Protein AF-0000000076207805 (afdb_homodimer)

pLDDT: mean 71.77, std 32.99, range [14.95, 98.88]

Organism: Mytilus galloprovincialis (NCBI:txid29158)

Structure (mmCIF, N/CA/C/O backbone):
data_AF-0000000076207805-model_v1
#
loop_
_entity.id
_entity.type
_entity.pdbx_description
1 polymer 'Peptidase S1 domain-containing protein'
#
loop_
_atom_site.group_PDB
_atom_site.id
_atom_site.type_symbol
_atom_site.label_atom_id
_atom_site.label_alt_id
_atom_site.label_comp_id
_atom_site.label_asym_id
_atom_site.label_entity_id
_atom_site.label_seq_id
_atom_site.pdbx_PDB_ins_code
_atom_site.Cartn_x
_atom_site.Cartn_y
_atom_site.Cartn_z
_atom_site.occupancy
_atom_site.B_iso_or_equiv
_atom_site.auth_seq_id
_atom_site.auth_comp_id
_atom_site.auth_asym_id
_atom_site.auth_atom_id
_atom_site.pdbx_PDB_model_num
ATOM 1 N N . MET A 1 1 ? -1.921 -0.059 -7.227 1 83.88 1 MET A N 1
ATOM 2 C CA . MET A 1 1 ? -0.637 -0.752 -7.195 1 83.88 1 MET A CA 1
ATOM 3 C C . MET A 1 1 ? 0.474 0.18 -6.727 1 83.88 1 MET A C 1
ATOM 5 O O . MET A 1 1 ? 0.409 1.391 -6.941 1 83.88 1 MET A O 1
ATOM 9 N N . ILE A 1 2 ? 1.522 -0.469 -5.984 1 87.75 2 ILE A N 1
ATOM 10 C CA . ILE A 1 2 ? 2.688 0.279 -5.523 1 87.75 2 ILE A CA 1
ATOM 11 C C . ILE A 1 2 ? 3.932 -0.604 -5.598 1 87.75 2 ILE A C 1
ATOM 13 O O . ILE A 1 2 ? 3.865 -1.806 -5.332 1 87.75 2 ILE A O 1
ATOM 17 N N . SER A 1 3 ? 5.043 -0.018 -6.012 1 90.94 3 SER A N 1
ATOM 18 C CA . SER A 1 3 ? 6.285 -0.781 -6.086 1 90.94 3 SER A CA 1
ATOM 19 C C . SER A 1 3 ? 6.848 -1.057 -4.691 1 90.94 3 SER A C 1
ATOM 21 O O . SER A 1 3 ? 6.559 -0.322 -3.746 1 90.94 3 SER A O 1
ATOM 23 N N . ALA A 1 4 ? 7.605 -2.09 -4.582 1 90.94 4 ALA A N 1
ATOM 24 C CA . ALA A 1 4 ? 8.258 -2.414 -3.318 1 90.94 4 ALA A CA 1
ATOM 25 C C . ALA A 1 4 ? 9.172 -1.279 -2.869 1 90.94 4 ALA A C 1
ATOM 27 O O . ALA A 1 4 ? 9.25 -0.972 -1.677 1 90.94 4 ALA A O 1
ATOM 28 N N . LYS A 1 5 ? 9.828 -0.703 -3.785 1 90.81 5 LYS A N 1
ATOM 29 C CA . LYS A 1 5 ? 10.734 0.399 -3.471 1 90.81 5 LYS A CA 1
ATOM 30 C C . LYS A 1 5 ? 9.977 1.574 -2.857 1 90.81 5 LYS A C 1
ATOM 32 O O . LYS A 1 5 ? 10.414 2.143 -1.854 1 90.81 5 LYS A O 1
ATOM 37 N N . LYS A 1 6 ? 8.906 1.912 -3.477 1 93.19 6 LYS A N 1
ATOM 38 C CA . LYS A 1 6 ? 8.094 3.002 -2.943 1 93.19 6 LYS A CA 1
ATOM 39 C C . LYS A 1 6 ? 7.555 2.658 -1.559 1 93.19 6 LYS A C 1
ATOM 41 O O . LYS A 1 6 ? 7.48 3.521 -0.682 1 93.19 6 LYS A O 1
ATOM 46 N N . MET A 1 7 ? 7.211 1.463 -1.371 1 93.12 7 MET A N 1
ATOM 47 C CA . MET A 1 7 ? 6.73 1.03 -0.061 1 93.12 7 MET A CA 1
ATOM 48 C C . MET A 1 7 ? 7.816 1.191 0.996 1 93.12 7 MET A C 1
ATOM 50 O O . MET A 1 7 ? 7.535 1.586 2.129 1 93.12 7 MET A O 1
ATOM 54 N N . GLU A 1 8 ? 8.992 0.84 0.604 1 93.69 8 GLU A N 1
ATOM 55 C CA . GLU A 1 8 ? 10.117 0.991 1.521 1 93.69 8 GLU A CA 1
ATOM 56 C C . GLU A 1 8 ? 10.32 2.453 1.906 1 93.69 8 GLU A C 1
ATOM 58 O O . GLU A 1 8 ? 10.57 2.764 3.074 1 93.69 8 GLU A O 1
ATOM 63 N N . ILE A 1 9 ? 10.219 3.264 0.979 1 95.94 9 ILE A N 1
ATOM 64 C CA . ILE A 1 9 ? 10.375 4.695 1.209 1 95.94 9 ILE A CA 1
ATOM 65 C C . ILE A 1 9 ? 9.281 5.188 2.154 1 95.94 9 ILE A C 1
ATOM 67 O O . ILE A 1 9 ? 9.562 5.922 3.107 1 95.94 9 ILE A O 1
ATOM 71 N N . LEU A 1 10 ? 8.078 4.746 1.906 1 96.56 10 LEU A N 1
ATOM 72 C CA . LEU A 1 10 ? 6.949 5.184 2.719 1 96.56 10 LEU A CA 1
ATOM 73 C C . LEU A 1 10 ? 7.078 4.668 4.148 1 96.56 10 LEU A C 1
ATOM 75 O O . LEU A 1 10 ? 6.746 5.379 5.102 1 96.56 10 LEU A O 1
ATOM 79 N N . LEU A 1 11 ? 7.547 3.521 4.277 1 95.69 11 LEU A N 1
ATOM 80 C CA . LEU A 1 11 ? 7.754 2.98 5.617 1 95.69 11 LEU A CA 1
ATOM 81 C C . LEU A 1 11 ? 8.828 3.766 6.359 1 95.69 11 LEU A C 1
ATOM 83 O O . LEU A 1 11 ? 8.727 3.969 7.57 1 95.69 11 LEU A O 1
ATOM 87 N N . ALA A 1 12 ? 9.812 4.125 5.656 1 96.12 12 ALA A N 1
ATOM 88 C CA . ALA A 1 12 ? 10.836 4.965 6.273 1 96.12 12 ALA A CA 1
ATOM 89 C C . ALA A 1 12 ? 10.25 6.293 6.742 1 96.12 12 ALA A C 1
ATOM 91 O O . ALA A 1 12 ? 10.562 6.762 7.84 1 96.12 12 ALA A O 1
ATOM 92 N N . VAL A 1 13 ? 9.414 6.883 5.93 1 97.62 13 VAL A N 1
ATOM 93 C CA . VAL A 1 13 ? 8.75 8.133 6.293 1 97.62 13 VAL A CA 1
ATOM 94 C C . VAL A 1 13 ? 7.879 7.91 7.527 1 97.62 13 VAL A C 1
ATOM 96 O O . VAL A 1 13 ? 7.809 8.773 8.406 1 97.62 13 VAL A O 1
ATOM 99 N N . SER A 1 14 ? 7.277 6.805 7.594 1 96.81 14 SER A N 1
ATOM 100 C CA . SER A 1 14 ? 6.32 6.516 8.656 1 96.81 14 SER A CA 1
ATOM 101 C C . SER A 1 14 ? 6.992 6.551 10.023 1 96.81 14 SER A C 1
ATOM 103 O O . SER A 1 14 ? 6.336 6.801 11.039 1 96.81 14 SER A O 1
ATOM 105 N N . LYS A 1 15 ? 8.273 6.363 10.102 1 96.12 15 LYS A N 1
ATOM 106 C CA . LYS A 1 15 ? 9.008 6.41 11.367 1 96.12 15 LYS A CA 1
ATOM 107 C C . LYS A 1 15 ? 8.992 7.816 11.961 1 96.12 15 LYS A C 1
ATOM 109 O O . LYS A 1 15 ? 9.148 7.988 13.164 1 96.12 15 LYS A O 1
ATOM 114 N N . SER A 1 16 ? 8.805 8.773 11.086 1 98.19 16 SER A N 1
ATOM 115 C CA . SER A 1 16 ? 8.805 10.172 11.5 1 98.19 16 SER A CA 1
ATOM 116 C C . SER A 1 16 ? 7.406 10.625 11.922 1 98.19 16 SER A C 1
ATOM 118 O O . SER A 1 16 ? 7.23 11.742 12.398 1 98.19 16 SER A O 1
ATOM 120 N N . VAL A 1 17 ? 6.418 9.75 11.719 1 98.38 17 VAL A N 1
ATOM 121 C CA . VAL A 1 17 ? 5.023 10.125 11.922 1 98.38 17 VAL A CA 1
ATOM 122 C C . VAL A 1 17 ? 4.496 9.477 13.203 1 98.38 17 VAL A C 1
ATOM 124 O O . VAL A 1 17 ? 4.727 8.289 13.438 1 98.38 17 VAL A O 1
ATOM 127 N N . GLY A 1 18 ? 3.848 10.281 14.023 1 97.38 18 GLY A N 1
ATOM 128 C CA . GLY A 1 18 ? 3.293 9.781 15.273 1 97.38 18 GLY A CA 1
ATOM 129 C C . GLY A 1 18 ? 1.903 10.312 15.562 1 97.38 18 GLY A C 1
ATOM 130 O O . GLY A 1 18 ? 1.435 11.234 14.898 1 97.38 18 GLY A O 1
ATOM 131 N N . ILE A 1 19 ? 1.276 9.688 16.547 1 96.62 19 ILE A N 1
ATOM 132 C CA . ILE A 1 19 ? -0.023 10.156 17.016 1 96.62 19 ILE A CA 1
ATOM 133 C C . ILE A 1 19 ? 0.169 11.18 18.141 1 96.62 19 ILE A C 1
ATOM 135 O O . ILE A 1 19 ? 0.987 10.977 19.031 1 96.62 19 ILE A O 1
ATOM 139 N N . PHE A 1 20 ? -0.461 12.305 17.969 1 95.31 20 PHE A N 1
ATOM 140 C CA . PHE A 1 20 ? -0.585 13.305 19.016 1 95.31 20 PHE A CA 1
ATOM 141 C C . PHE A 1 20 ? -1.742 12.969 19.953 1 95.31 20 PHE A C 1
ATOM 143 O O . PHE A 1 20 ? -2.908 13.07 19.562 1 95.31 20 PHE A O 1
ATOM 150 N N . HIS A 1 21 ? -1.402 12.648 21.125 1 92.31 21 HIS A N 1
ATOM 151 C CA . HIS A 1 21 ? -2.426 12.352 22.109 1 92.31 21 HIS A CA 1
ATOM 152 C C . HIS A 1 21 ? -2.764 13.586 22.938 1 92.31 21 HIS A C 1
ATOM 154 O O . HIS A 1 21 ? -1.942 14.047 23.734 1 92.31 21 HIS A O 1
ATOM 160 N N . GLY A 1 22 ? -3.9 14.047 22.703 1 88.69 22 GLY A N 1
ATOM 161 C CA . GLY A 1 22 ? -4.414 15.133 23.516 1 88.69 22 GLY A CA 1
ATOM 162 C C . GLY A 1 22 ? -5.438 14.68 24.531 1 88.69 22 GLY A C 1
ATOM 163 O O . GLY A 1 22 ? -5.789 13.5 24.594 1 88.69 22 GLY A O 1
ATOM 164 N N . HIS A 1 23 ? -5.852 15.602 25.453 1 83.06 23 HIS A N 1
ATOM 165 C CA . HIS A 1 23 ? -6.836 15.297 26.484 1 83.06 23 HIS A CA 1
ATOM 166 C C . HIS A 1 23 ? -8.234 15.164 25.875 1 83.06 23 HIS A C 1
ATOM 168 O O . HIS A 1 23 ? -9.055 14.391 26.375 1 83.06 23 HIS A O 1
ATOM 174 N N . LYS A 1 24 ? -8.414 15.859 24.797 1 82.94 24 LYS A N 1
ATOM 175 C CA . LYS A 1 24 ? -9.75 15.875 24.203 1 82.94 24 LYS A CA 1
ATOM 176 C C . LYS A 1 24 ? -9.75 15.188 22.844 1 82.94 24 LYS A C 1
ATOM 178 O O . LYS A 1 24 ? -10.625 14.375 22.547 1 82.94 24 LYS A O 1
ATOM 183 N N . VAL A 1 25 ? -8.805 15.555 22.047 1 88.31 25 VAL A N 1
ATOM 184 C CA . VAL A 1 25 ? -8.773 15.039 20.688 1 88.31 25 VAL A CA 1
ATOM 185 C C . VAL A 1 25 ? -7.363 14.547 20.344 1 88.31 25 VAL A C 1
ATOM 187 O O . VAL A 1 25 ? -6.379 15.086 20.859 1 88.31 25 VAL A O 1
ATOM 190 N N . ASN A 1 26 ? -7.324 13.547 19.547 1 93.31 26 ASN A N 1
ATOM 191 C CA . ASN A 1 26 ? -6.066 13.078 18.984 1 93.31 26 ASN A CA 1
ATOM 192 C C . ASN A 1 26 ? -5.824 13.664 17.594 1 93.31 26 ASN A C 1
ATOM 194 O O . ASN A 1 26 ? -6.746 14.188 16.969 1 93.31 26 ASN A O 1
ATOM 198 N N . GLY A 1 27 ? -4.613 13.648 17.219 1 96.38 27 GLY A N 1
ATOM 199 C CA . GLY A 1 27 ? -4.199 14 15.867 1 96.38 27 GLY A CA 1
ATOM 200 C C . GLY A 1 27 ? -2.941 13.289 15.422 1 96.38 27 GLY A C 1
ATOM 201 O O . GLY A 1 27 ? -2.5 12.336 16.062 1 96.38 27 GLY A O 1
ATOM 202 N N . THR A 1 28 ? -2.52 13.648 14.273 1 98.19 28 THR A N 1
ATOM 203 C CA . THR A 1 28 ? -1.26 13.133 13.742 1 98.19 28 THR A CA 1
ATOM 204 C C . THR A 1 28 ? -0.218 14.25 13.664 1 98.19 28 THR A C 1
ATOM 206 O O . THR A 1 28 ? -0.562 15.414 13.453 1 98.19 28 THR A O 1
ATOM 209 N N . CYS A 1 29 ? 1.011 13.914 13.938 1 98.62 29 CYS A N 1
ATOM 210 C CA . CYS A 1 29 ? 2.131 14.836 13.805 1 98.62 29 CYS A CA 1
ATOM 211 C C . CYS A 1 29 ? 3.34 14.148 13.188 1 98.62 29 CYS A C 1
ATOM 213 O O . CYS A 1 29 ? 3.314 12.938 12.953 1 98.62 29 CYS A O 1
ATOM 215 N N . TRP A 1 30 ? 4.32 14.914 12.836 1 98.88 30 TRP A N 1
ATOM 216 C CA . TRP A 1 30 ? 5.516 14.336 12.227 1 98.88 30 TRP A CA 1
ATOM 217 C C . TRP A 1 30 ? 6.746 15.172 12.547 1 98.88 30 TRP A C 1
ATOM 219 O O . TRP A 1 30 ? 6.645 16.375 12.766 1 98.88 30 TRP A O 1
ATOM 229 N N . ARG A 1 31 ? 7.871 14.523 12.531 1 98.69 31 ARG A N 1
ATOM 230 C CA . ARG A 1 31 ? 9.148 15.062 12.992 1 98.69 31 ARG A CA 1
ATOM 231 C C . ARG A 1 31 ? 9.734 16.031 11.961 1 98.69 31 ARG A C 1
ATOM 233 O O . ARG A 1 31 ? 9.758 15.734 10.766 1 98.69 31 ARG A O 1
ATOM 240 N N . VAL A 1 32 ? 10.211 17.141 12.453 1 98.62 32 VAL A N 1
ATOM 241 C CA . VAL A 1 32 ? 10.977 18.109 11.672 1 98.62 32 VAL A CA 1
ATOM 242 C C . VAL A 1 32 ? 12.078 18.703 12.539 1 98.62 32 VAL A C 1
ATOM 244 O O . VAL A 1 32 ? 12.016 18.656 13.766 1 98.62 32 VAL A O 1
ATOM 247 N N . GLY A 1 33 ? 13.102 19.188 11.922 1 97.75 33 GLY A N 1
ATOM 248 C CA . GLY A 1 33 ? 14.156 19.844 12.672 1 97.75 33 GLY A CA 1
ATOM 249 C C . GLY A 1 33 ? 14.82 18.953 13.695 1 97.75 33 GLY A C 1
ATOM 250 O O . GLY A 1 33 ? 14.852 17.719 13.531 1 97.75 33 GLY A O 1
ATOM 251 N N . GLU A 1 34 ? 15.375 19.578 14.688 1 96.44 34 GLU A N 1
ATOM 252 C CA . GLU A 1 34 ? 16.141 18.859 15.695 1 96.44 34 GLU A CA 1
ATOM 253 C C . GLU A 1 34 ? 15.227 18.141 16.688 1 96.44 34 GLU A C 1
ATOM 255 O O . GLU A 1 34 ? 15.477 16.984 17.047 1 96.44 34 GLU A O 1
ATOM 260 N N . ASP A 1 35 ? 14.203 18.812 17.078 1 97.56 35 ASP A N 1
ATOM 261 C CA . ASP A 1 35 ? 13.352 18.266 18.141 1 97.56 35 ASP A CA 1
ATOM 262 C C . ASP A 1 35 ? 11.922 18.781 18.016 1 97.56 35 ASP A C 1
ATOM 264 O O . ASP A 1 35 ? 11.227 18.969 19.016 1 97.56 35 ASP A O 1
ATOM 268 N N . LYS A 1 36 ? 11.539 19.062 16.797 1 98.31 36 LYS A N 1
ATOM 269 C CA . LYS A 1 36 ? 10.227 19.672 16.578 1 98.31 36 LYS A CA 1
ATOM 270 C C . LYS A 1 36 ? 9.297 18.688 15.867 1 98.31 36 LYS A C 1
ATOM 272 O O . LYS A 1 36 ? 9.742 17.703 15.281 1 98.31 36 LYS A O 1
ATOM 277 N N . ILE A 1 37 ? 8.008 19.031 15.984 1 98.5 37 ILE A N 1
ATOM 278 C CA . ILE A 1 37 ? 6.969 18.312 15.242 1 98.5 37 ILE A CA 1
ATOM 279 C C . ILE A 1 37 ? 6.004 19.328 14.625 1 98.5 37 ILE A C 1
ATOM 281 O O . ILE A 1 37 ? 5.82 20.422 15.148 1 98.5 37 ILE A O 1
ATOM 285 N N . ILE A 1 38 ? 5.453 18.953 13.477 1 98.75 38 ILE A N 1
ATOM 286 C CA . ILE A 1 38 ? 4.383 19.719 12.836 1 98.75 38 ILE A CA 1
ATOM 287 C C . ILE A 1 38 ? 3.062 18.953 12.961 1 98.75 38 ILE A C 1
ATOM 289 O O . ILE A 1 38 ? 3.033 17.734 12.859 1 98.75 38 ILE A O 1
ATOM 293 N N . THR A 1 39 ? 1.998 19.641 13.273 1 98.31 39 THR A N 1
ATOM 294 C CA . THR A 1 39 ? 0.632 19.141 13.297 1 98.31 39 THR A CA 1
ATOM 295 C C . THR A 1 39 ? -0.359 20.219 12.891 1 98.31 39 THR A C 1
ATOM 297 O O . THR A 1 39 ? 0.042 21.312 12.477 1 98.31 39 THR A O 1
ATOM 300 N N . ALA A 1 40 ? -1.622 19.844 12.859 1 97.75 40 ALA A N 1
ATOM 301 C CA . ALA A 1 40 ? -2.66 20.844 12.602 1 97.75 40 ALA A CA 1
ATOM 302 C C . ALA A 1 40 ? -2.875 21.734 13.812 1 97.75 40 ALA A C 1
ATOM 304 O O . ALA A 1 40 ? -2.883 21.266 14.953 1 97.75 40 ALA A O 1
ATOM 305 N N . ALA A 1 41 ? -3.053 23.016 13.594 1 96.44 41 ALA A N 1
ATOM 306 C CA . ALA A 1 41 ? -3.221 23.969 14.688 1 96.44 41 ALA A CA 1
ATOM 307 C C . ALA A 1 41 ? -4.492 23.672 15.484 1 96.44 41 ALA A C 1
ATOM 309 O O . ALA A 1 41 ? -4.52 23.828 16.703 1 96.44 41 ALA A O 1
ATOM 310 N N . HIS A 1 42 ? -5.504 23.25 14.844 1 93.25 42 HIS A N 1
ATOM 311 C CA . HIS A 1 42 ? -6.754 23 15.555 1 93.25 42 HIS A CA 1
ATOM 312 C C . HIS A 1 42 ? -6.613 21.812 16.5 1 93.25 42 HIS A C 1
ATOM 314 O O . HIS A 1 42 ? -7.332 21.719 17.5 1 93.25 42 HIS A O 1
ATOM 320 N N . VAL A 1 43 ? -5.77 20.859 16.156 1 93.44 43 VAL A N 1
ATOM 321 C CA . VAL A 1 43 ? -5.508 19.75 17.047 1 93.44 43 VAL A CA 1
ATOM 322 C C . VAL A 1 43 ? -4.957 20.266 18.375 1 93.44 43 VAL A C 1
ATOM 324 O O . VAL A 1 43 ? -5.363 19.812 19.453 1 93.44 43 VAL A O 1
ATOM 327 N N . VAL A 1 44 ? -4.074 21.219 18.281 1 92.25 44 VAL A N 1
ATOM 328 C CA . VAL A 1 44 ? -3.463 21.812 19.453 1 92.25 44 VAL A CA 1
ATOM 329 C C . VAL A 1 44 ? -4.492 22.656 20.203 1 92.25 44 VAL A C 1
ATOM 331 O O . VAL A 1 44 ? -4.648 22.531 21.406 1 92.25 44 VAL A O 1
ATOM 334 N N . ASN A 1 45 ? -5.176 23.422 19.453 1 89.25 45 ASN A N 1
ATOM 335 C CA . ASN A 1 45 ? -6.164 24.328 20.031 1 89.25 45 ASN A CA 1
ATOM 336 C C . ASN A 1 45 ? -7.254 23.578 20.781 1 89.25 45 ASN A C 1
ATOM 338 O O . ASN A 1 45 ? -7.688 24.016 21.859 1 89.25 45 ASN A O 1
ATOM 342 N N . ASP A 1 46 ? -7.672 22.578 20.172 1 85.5 46 ASP A N 1
ATOM 343 C CA . ASP A 1 46 ? -8.75 21.781 20.766 1 85.5 46 ASP A CA 1
ATOM 344 C C . ASP A 1 46 ? -8.312 21.156 22.094 1 85.5 46 ASP A C 1
ATOM 346 O O . ASP A 1 46 ? -9.141 20.828 22.938 1 85.5 46 ASP A O 1
ATOM 350 N N . ASN A 1 47 ? -7.082 21.016 22.266 1 83.94 47 ASN A N 1
ATOM 351 C CA . ASN A 1 47 ? -6.566 20.391 23.469 1 83.94 47 ASN A CA 1
ATOM 352 C C . ASN A 1 47 ? -6.086 21.422 24.484 1 83.94 47 ASN A C 1
ATOM 354 O O . ASN A 1 47 ? -5.992 21.125 25.672 1 83.94 47 ASN A O 1
ATOM 358 N N . ILE A 1 48 ? -5.551 22.484 24.141 1 74.75 48 ILE A N 1
ATOM 359 C CA . ILE A 1 48 ? -4.969 23.469 25.047 1 74.75 48 ILE A CA 1
ATOM 360 C C . ILE A 1 48 ? -5.969 24.594 25.281 1 74.75 48 ILE A C 1
ATOM 362 O O . ILE A 1 48 ? -6.168 25.031 26.422 1 74.75 48 ILE A O 1
ATOM 366 N N . TRP A 1 49 ? -6.246 25.391 24.219 1 57.59 49 TRP A N 1
ATOM 367 C CA . TRP A 1 49 ? -6.688 26.781 24.266 1 57.59 49 TRP A CA 1
ATOM 368 C C . TRP A 1 49 ? -8.141 26.875 24.703 1 57.59 49 TRP A C 1
ATOM 370 O O . TRP A 1 49 ? -8.625 27.953 25.047 1 57.59 49 TRP A O 1
ATOM 380 N N . ASN A 1 50 ? -8.82 25.906 24.453 1 51.72 50 ASN A N 1
ATOM 381 C CA . ASN A 1 50 ? -10.172 26.266 24.875 1 51.72 50 ASN A CA 1
ATOM 382 C C . ASN A 1 50 ? -10.234 26.562 26.375 1 51.72 50 ASN A C 1
ATOM 384 O O . ASN A 1 50 ? -11.297 26.891 26.906 1 51.72 50 ASN A O 1
ATOM 388 N N . THR A 1 51 ? -9.125 26.297 27.047 1 46.69 51 THR A N 1
ATOM 389 C CA . THR A 1 51 ? -9.25 26.766 28.422 1 46.69 51 THR A CA 1
ATOM 390 C C . THR A 1 51 ? -8.711 28.188 28.562 1 46.69 51 THR A C 1
ATOM 392 O O . THR A 1 51 ? -7.668 28.516 28 1 46.69 51 THR A O 1
ATOM 395 N N . MET A 1 52 ? -9.438 29.266 28.625 1 42.31 52 MET A N 1
ATOM 396 C CA . MET A 1 52 ? -9.328 30.719 28.734 1 42.31 52 MET A CA 1
ATOM 397 C C . MET A 1 52 ? -8 31.109 29.359 1 42.31 52 MET A C 1
ATOM 399 O O . MET A 1 52 ? -7.637 32.281 29.359 1 42.31 52 MET A O 1
ATOM 403 N N . ARG A 1 53 ? -7.418 30.594 30.422 1 45.91 53 ARG A N 1
ATOM 404 C CA . ARG A 1 53 ? -6.402 31.234 31.25 1 45.91 53 ARG A CA 1
ATOM 405 C C . ARG A 1 53 ? -5 30.812 30.828 1 45.91 53 ARG A C 1
ATOM 407 O O . ARG A 1 53 ? -4.762 29.625 30.562 1 45.91 53 ARG A O 1
ATOM 414 N N . ASN A 1 54 ? -4.07 31.719 30.359 1 48.38 54 ASN A N 1
ATOM 415 C CA . ASN A 1 54 ? -2.643 31.625 30.062 1 48.38 54 ASN A CA 1
ATOM 416 C C . ASN A 1 54 ? -1.984 30.484 30.828 1 48.38 54 ASN A C 1
ATOM 418 O O . ASN A 1 54 ? -1.111 29.797 30.297 1 48.38 54 ASN A O 1
ATOM 422 N N . VAL A 1 55 ? -2.201 30.453 32.094 1 47.75 55 VAL A N 1
ATOM 423 C CA . VAL A 1 55 ? -1.627 29.516 33.062 1 47.75 55 VAL A CA 1
ATOM 424 C C . VAL A 1 55 ? -1.975 28.078 32.625 1 47.75 55 VAL A C 1
ATOM 426 O O . VAL A 1 55 ? -1.163 27.172 32.781 1 47.75 55 VAL A O 1
ATOM 429 N N . GLU A 1 56 ? -2.961 27.906 31.734 1 55.03 56 GLU A N 1
ATOM 430 C CA . GLU A 1 56 ? -3.598 26.609 31.531 1 55.03 56 GLU A CA 1
ATOM 431 C C . GLU A 1 56 ? -3.086 25.938 30.266 1 55.03 56 GLU A C 1
ATOM 433 O O . GLU A 1 56 ? -3.066 24.703 30.172 1 55.03 56 GLU A O 1
ATOM 438 N N . ILE A 1 57 ? -2.422 26.781 29.406 1 57.19 57 ILE A N 1
ATOM 439 C CA . ILE A 1 57 ? -1.86 26.172 28.203 1 57.19 57 ILE A CA 1
ATOM 440 C C . ILE A 1 57 ? -0.75 25.203 28.578 1 57.19 57 ILE A C 1
ATOM 442 O O . ILE A 1 57 ? -0.67 24.094 28.047 1 57.19 57 ILE A O 1
ATOM 446 N N . GLU A 1 58 ? 0.063 25.781 29.484 1 60.19 58 GLU A N 1
ATOM 447 C CA . GLU A 1 58 ? 1.187 24.984 29.953 1 60.19 58 GLU A CA 1
ATOM 448 C C . GLU A 1 58 ? 0.711 23.656 30.531 1 60.19 58 GLU A C 1
ATOM 450 O O . GLU A 1 58 ? 1.282 22.594 30.234 1 60.19 58 GLU A O 1
ATOM 455 N N . ASN A 1 59 ? -0.197 23.812 31.281 1 62.12 59 ASN A N 1
ATOM 456 C CA . ASN A 1 59 ? -0.68 22.609 31.938 1 62.12 59 ASN A CA 1
ATOM 457 C C . ASN A 1 59 ? -1.322 21.641 30.953 1 62.12 59 ASN A C 1
ATOM 459 O O . ASN A 1 59 ? -1.162 20.422 31.078 1 62.12 59 ASN A O 1
ATOM 463 N N . ASP A 1 60 ? -1.885 22.203 29.984 1 73.38 60 ASP A N 1
ATOM 464 C CA . ASP A 1 60 ? -2.619 21.359 29.047 1 73.38 60 ASP A CA 1
ATOM 465 C C . ASP A 1 60 ? -1.666 20.594 28.141 1 73.38 60 ASP A C 1
ATOM 467 O O . ASP A 1 60 ? -1.837 19.391 27.938 1 73.38 60 ASP A O 1
ATOM 471 N N . LEU A 1 61 ? -0.617 21.266 27.688 1 77 61 LEU A N 1
ATOM 472 C CA . LEU A 1 61 ? 0.339 20.578 26.828 1 77 61 LEU A CA 1
ATOM 473 C C . LEU A 1 61 ? 1.139 19.547 27.609 1 77 61 LEU A C 1
ATOM 475 O O . LEU A 1 61 ? 1.592 18.547 27.047 1 77 61 LEU A O 1
ATOM 479 N N . ASN A 1 62 ? 1.121 19.812 28.906 1 77.06 62 ASN A N 1
ATOM 480 C CA . ASN A 1 62 ? 1.846 18.875 29.766 1 77.06 62 ASN A CA 1
ATOM 481 C C . ASN A 1 62 ? 1.173 17.516 29.797 1 77.06 62 ASN A C 1
ATOM 483 O O . ASN A 1 62 ? 1.82 16.5 30.094 1 77.06 62 ASN A O 1
ATOM 487 N N . ASN A 1 63 ? 0.013 17.562 29.469 1 82.19 63 ASN A N 1
ATOM 488 C CA . ASN A 1 63 ? -0.718 16.312 29.5 1 82.19 63 ASN A CA 1
ATOM 489 C C . ASN A 1 63 ? -0.788 15.656 28.125 1 82.19 63 ASN A C 1
ATOM 491 O O . ASN A 1 63 ? -1.336 14.562 27.969 1 82.19 63 ASN A O 1
ATOM 495 N N . CYS A 1 64 ? -0.191 16.312 27.156 1 89.56 64 CYS A N 1
ATOM 496 C CA . CYS A 1 64 ? -0.153 15.758 25.812 1 89.56 64 CYS A CA 1
ATOM 497 C C . CYS A 1 64 ? 1.16 15.031 25.547 1 89.56 64 CYS A C 1
ATOM 499 O O . CYS A 1 64 ? 2.18 15.336 26.172 1 89.56 64 CYS A O 1
ATOM 501 N N . TYR A 1 65 ? 1.1 14.039 24.719 1 92.44 65 TYR A N 1
ATOM 502 C CA . TYR A 1 65 ? 2.314 13.336 24.312 1 92.44 65 TYR A CA 1
ATOM 503 C C . TYR A 1 65 ? 2.193 12.797 22.906 1 92.44 65 TYR A C 1
ATOM 505 O O . TYR A 1 65 ? 1.104 12.789 22.328 1 92.44 65 TYR A O 1
ATOM 513 N N . VAL A 1 66 ? 3.338 12.391 22.344 1 95.38 66 VAL A N 1
ATOM 514 C CA . VAL A 1 66 ? 3.408 11.836 21 1 95.38 66 VAL A CA 1
ATOM 515 C C . VAL A 1 66 ? 3.947 10.406 21.047 1 95.38 66 VAL A C 1
ATOM 517 O O . VAL A 1 66 ? 4.922 10.133 21.75 1 95.38 66 VAL A O 1
ATOM 520 N N . ASP A 1 67 ? 3.264 9.57 20.359 1 94.81 67 ASP A N 1
ATOM 521 C CA . ASP A 1 67 ? 3.691 8.18 20.219 1 94.81 67 ASP A CA 1
ATOM 522 C C . ASP A 1 67 ? 4.016 7.863 18.75 1 94.81 67 ASP A C 1
ATOM 524 O O . ASP A 1 67 ? 3.119 7.828 17.906 1 94.81 67 ASP A O 1
ATOM 528 N N . PHE A 1 68 ? 5.281 7.52 18.469 1 95.5 68 PHE A N 1
ATOM 529 C CA . PHE A 1 68 ? 5.707 7.289 17.094 1 95.5 68 PHE A CA 1
ATOM 530 C C . PHE A 1 68 ? 5.586 5.816 16.734 1 95.5 68 PHE A C 1
ATOM 532 O O . PHE A 1 68 ? 5.77 5.441 15.57 1 95.5 68 PHE A O 1
ATOM 539 N N . ASN A 1 69 ? 5.266 4.969 17.594 1 90.19 69 ASN A N 1
ATOM 540 C CA . ASN A 1 69 ? 5.09 3.543 17.344 1 90.19 69 ASN A CA 1
ATOM 541 C C . ASN A 1 69 ? 3.734 3.051 17.844 1 90.19 69 ASN A C 1
ATOM 543 O O . ASN A 1 69 ? 3.629 1.95 18.391 1 90.19 69 ASN A O 1
ATOM 547 N N . TYR A 1 70 ? 2.836 3.865 17.594 1 87 70 TYR A N 1
ATOM 548 C CA . TYR A 1 70 ? 1.491 3.547 18.062 1 87 70 TYR A CA 1
ATOM 549 C C . TYR A 1 70 ? 0.903 2.383 17.281 1 87 70 TYR A C 1
ATOM 551 O O . TYR A 1 70 ? 0.833 2.428 16.047 1 87 70 TYR A O 1
ATOM 559 N N . ILE A 1 71 ? 0.608 1.247 17.781 1 71.75 71 ILE A N 1
ATOM 560 C CA . ILE A 1 71 ? 0.07 0.068 17.109 1 71.75 71 ILE A CA 1
ATOM 561 C C . ILE A 1 71 ? -1.442 0.007 17.312 1 71.75 71 ILE A C 1
ATOM 563 O O . ILE A 1 71 ? -2.197 -0.125 16.344 1 71.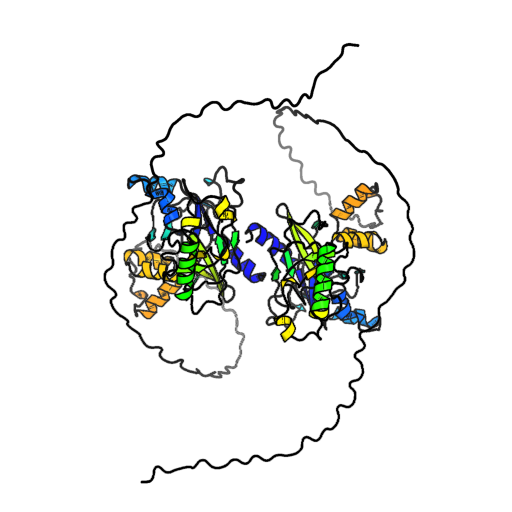75 71 ILE A O 1
ATOM 567 N N . ASP A 1 72 ? -1.996 -0.276 18.438 1 64.94 72 ASP A N 1
ATOM 568 C CA . ASP A 1 72 ? -3.447 -0.286 18.594 1 64.94 72 ASP A CA 1
ATOM 569 C C . ASP A 1 72 ? -3.859 0.197 19.984 1 64.94 72 ASP A C 1
ATOM 571 O O . ASP A 1 72 ? -3.025 0.294 20.891 1 64.94 72 ASP A O 1
ATOM 575 N N . LYS A 1 73 ? -5.07 0.645 19.859 1 60.78 73 LYS A N 1
ATOM 576 C CA . LYS A 1 73 ? -5.762 1.223 21.016 1 60.78 73 LYS A CA 1
ATOM 577 C C . LYS A 1 73 ? -5.672 0.301 22.219 1 60.78 73 LYS A C 1
ATOM 579 O O . LYS A 1 73 ? -5.73 0.761 23.375 1 60.78 73 LYS A O 1
ATOM 584 N N . THR A 1 74 ? -5.551 -0.94 21.875 1 55.41 74 THR A N 1
ATOM 585 C CA . THR A 1 74 ? -5.633 -1.897 22.969 1 55.41 74 THR A CA 1
ATOM 586 C C . THR A 1 74 ? -4.281 -2.041 23.656 1 55.41 74 THR A C 1
ATOM 588 O O . THR A 1 74 ? -4.207 -2.543 24.781 1 55.41 74 THR A O 1
ATOM 591 N N . LYS A 1 75 ? -3.23 -1.668 22.969 1 55.84 75 LYS A N 1
ATOM 592 C CA . LYS A 1 75 ? -1.898 -1.832 23.547 1 55.84 75 LYS A CA 1
ATOM 593 C C . LYS A 1 75 ? -1.333 -0.494 24.016 1 55.84 75 LYS A C 1
ATOM 595 O O . LYS A 1 75 ? -0.127 -0.255 23.922 1 55.84 75 LYS A O 1
ATOM 600 N N . ARG A 1 76 ? -2.215 0.263 24.531 1 53 76 ARG A N 1
ATOM 601 C CA . ARG A 1 76 ? -1.676 1.534 25 1 53 76 ARG A CA 1
ATOM 602 C C . ARG A 1 76 ? -0.605 1.314 26.078 1 53 76 ARG A C 1
ATOM 604 O O . ARG A 1 76 ? -0.786 0.504 26.984 1 53 76 ARG A O 1
ATOM 611 N N . PRO A 1 77 ? 0.556 1.756 25.828 1 50 77 PRO A N 1
ATOM 612 C CA . PRO A 1 77 ? 1.544 1.567 26.906 1 50 77 PRO A CA 1
ATOM 613 C C . PRO A 1 77 ? 1.033 2.021 28.266 1 50 77 PRO A C 1
ATOM 615 O O . PRO A 1 77 ? 0.406 3.078 28.375 1 50 77 PRO A O 1
ATOM 618 N N . SER A 1 78 ? 0.595 1.148 29.094 1 48.16 78 SER A N 1
ATOM 619 C CA . SER A 1 78 ? 0.271 1.534 30.453 1 48.16 78 SER A CA 1
ATOM 620 C C . SER A 1 78 ? 1.202 2.635 30.953 1 48.16 78 SER A C 1
ATOM 622 O O . SER A 1 78 ? 0.786 3.508 31.719 1 48.16 78 SER A O 1
ATOM 624 N N . LYS A 1 79 ? 2.531 2.477 30.734 1 52.09 79 LYS A N 1
ATOM 625 C CA . LYS A 1 79 ? 3.469 3.496 31.188 1 52.09 79 LYS A CA 1
ATOM 626 C C . LYS A 1 79 ? 4.168 4.176 30.016 1 52.09 79 LYS A C 1
ATOM 628 O O . LYS A 1 79 ? 5.27 3.779 29.641 1 52.09 79 LYS A O 1
ATOM 633 N N . ALA A 1 80 ? 3.436 5.047 29.281 1 54.66 80 ALA A N 1
ATOM 634 C CA . ALA A 1 80 ? 3.893 5.871 28.156 1 54.66 80 ALA A CA 1
ATOM 635 C C . ALA A 1 80 ? 5.32 6.359 28.391 1 54.66 80 ALA A C 1
ATOM 637 O O . ALA A 1 80 ? 6.125 6.398 27.453 1 54.66 80 ALA A O 1
ATOM 638 N N . GLU A 1 81 ? 5.605 6.496 29.656 1 57.66 81 GLU A N 1
ATOM 639 C CA . GLU A 1 81 ? 6.891 7.105 29.984 1 57.66 81 GLU A CA 1
ATOM 640 C C . GLU A 1 81 ? 8.039 6.133 29.75 1 57.66 81 GLU A C 1
ATOM 642 O O . GLU A 1 81 ? 9.172 6.551 29.484 1 57.66 81 GLU A O 1
ATOM 647 N N . SER A 1 82 ? 7.684 4.898 29.719 1 64.88 82 SER A N 1
ATOM 648 C CA . SER A 1 82 ? 8.789 3.961 29.578 1 64.88 82 SER A CA 1
ATOM 649 C C . SER A 1 82 ? 8.945 3.496 28.141 1 64.88 82 SER A C 1
ATOM 651 O O . SER A 1 82 ? 9.977 2.922 27.766 1 64.88 82 SER A O 1
ATOM 653 N N . ASP A 1 83 ? 8.078 4.012 27.422 1 77.5 83 ASP A N 1
ATOM 654 C CA . ASP A 1 83 ? 8.156 3.598 26.031 1 77.5 83 ASP A CA 1
ATOM 655 C C . ASP A 1 83 ? 9.117 4.484 25.25 1 77.5 83 ASP A C 1
ATOM 657 O O . ASP A 1 83 ? 9 5.711 25.266 1 77.5 83 ASP A O 1
ATOM 661 N N . LEU A 1 84 ? 10.094 3.9 24.578 1 82.06 84 LEU A N 1
ATOM 662 C CA . LEU A 1 84 ? 11.18 4.586 23.891 1 82.06 84 LEU A CA 1
ATOM 663 C C . LEU A 1 84 ? 10.641 5.422 22.734 1 82.06 84 LEU A C 1
ATOM 665 O O . LEU A 1 84 ? 11.336 6.305 22.219 1 82.06 84 LEU A O 1
ATOM 669 N N . ASN A 1 85 ? 9.414 5.258 22.406 1 89.06 85 ASN A N 1
ATOM 670 C CA . ASN A 1 85 ? 8.883 5.941 21.234 1 89.06 85 ASN A CA 1
ATOM 671 C C . ASN A 1 85 ? 7.832 6.977 21.609 1 89.06 85 ASN A C 1
ATOM 673 O O . ASN A 1 85 ? 7.164 7.539 20.75 1 89.06 85 ASN A O 1
ATOM 677 N N . VAL A 1 86 ? 7.68 7.215 22.953 1 92.38 86 VAL A N 1
ATOM 678 C CA . VAL A 1 86 ? 6.707 8.188 23.438 1 92.38 86 VAL A CA 1
ATOM 679 C C . VAL A 1 86 ? 7.434 9.406 24 1 92.38 86 VAL A C 1
ATOM 681 O O . VAL A 1 86 ? 8.359 9.266 24.812 1 92.38 86 VAL A O 1
ATOM 684 N N . PHE A 1 87 ? 7 10.617 23.609 1 94.31 87 PHE A N 1
ATOM 685 C CA . PHE A 1 87 ? 7.672 11.852 24 1 94.31 87 PHE A CA 1
ATOM 686 C C . PHE A 1 87 ? 6.668 12.867 24.531 1 94.31 87 PHE A C 1
ATOM 688 O O . PHE A 1 87 ? 5.586 13.031 23.969 1 94.31 87 PHE A O 1
ATOM 695 N N . LYS A 1 88 ? 7.07 13.484 25.578 1 92.75 88 LYS A N 1
ATOM 696 C CA . LYS A 1 88 ? 6.309 14.633 26.062 1 92.75 88 LYS A CA 1
ATOM 697 C C . LYS A 1 88 ? 6.574 15.867 25.203 1 92.75 88 LYS A C 1
ATOM 699 O O . LYS A 1 88 ? 7.504 15.875 24.391 1 92.75 88 LYS A O 1
ATOM 704 N N . ILE A 1 89 ? 5.695 16.797 25.406 1 93.19 89 ILE A N 1
ATOM 705 C CA . ILE A 1 89 ? 5.785 18.031 24.641 1 93.19 89 ILE A CA 1
ATOM 706 C C . ILE A 1 89 ? 6.145 19.203 25.562 1 93.19 89 ILE A C 1
ATOM 708 O O . ILE A 1 89 ? 5.609 19.312 26.672 1 93.19 89 ILE A O 1
ATOM 712 N N . GLU A 1 90 ? 7.117 20.016 25.094 1 92.12 90 GLU A N 1
ATOM 713 C CA . GLU A 1 90 ? 7.395 21.25 25.828 1 92.12 90 GLU A CA 1
ATOM 714 C C . GLU A 1 90 ? 6.18 22.172 25.844 1 92.12 90 GLU A C 1
ATOM 716 O O . GLU A 1 90 ? 5.469 22.281 24.844 1 92.12 90 GLU A O 1
ATOM 721 N N . PRO A 1 91 ? 5.98 22.828 26.922 1 86.94 91 PRO A N 1
ATOM 722 C CA . PRO A 1 91 ? 4.801 23.688 27.016 1 86.94 91 PRO A CA 1
ATOM 723 C C . PRO A 1 91 ? 4.961 25 26.25 1 86.94 91 PRO A C 1
ATOM 725 O O . PRO A 1 91 ? 4.754 26.078 26.812 1 86.94 91 PRO A O 1
ATOM 728 N N . GLN A 1 92 ? 5.449 24.906 25.094 1 85.56 92 GLN A N 1
ATOM 729 C CA . GLN A 1 92 ? 5.637 26.062 24.219 1 85.56 92 GLN A CA 1
ATOM 730 C C . GLN A 1 92 ? 5.27 25.734 22.781 1 85.56 92 GLN A C 1
ATOM 732 O O . GLN A 1 92 ? 5.688 24.703 22.234 1 85.56 92 GLN A O 1
ATOM 737 N N . VAL A 1 93 ? 4.457 26.625 22.219 1 90.44 93 VAL A N 1
ATOM 738 C CA . VAL A 1 93 ? 4.156 26.547 20.797 1 90.44 93 VAL A CA 1
ATOM 739 C C . VAL A 1 93 ? 5.164 27.375 20 1 90.44 93 VAL A C 1
ATOM 741 O O . VAL A 1 93 ? 5.211 28.594 20.141 1 90.44 93 VAL A O 1
ATOM 744 N N . MET A 1 94 ? 5.91 26.703 19.156 1 93.81 94 MET A N 1
ATOM 745 C CA . MET A 1 94 ? 7 27.359 18.438 1 93.81 94 MET A CA 1
ATOM 746 C C . MET A 1 94 ? 6.461 28.203 17.281 1 93.81 94 MET A C 1
ATOM 748 O O . MET A 1 94 ? 7.066 29.203 16.906 1 93.81 94 MET A O 1
ATOM 752 N N . TYR A 1 95 ? 5.453 27.75 16.719 1 94.94 95 TYR A N 1
ATOM 753 C CA . TYR A 1 95 ? 4.793 28.391 15.602 1 94.94 95 TYR A CA 1
ATOM 754 C C . TYR A 1 95 ? 3.32 28 15.531 1 94.94 95 TYR A C 1
ATOM 756 O O . TYR A 1 95 ? 2.973 26.844 15.734 1 94.94 95 TYR A O 1
ATOM 764 N N . LYS A 1 96 ? 2.535 29 15.391 1 93.62 96 LYS A N 1
ATOM 765 C CA . LYS A 1 96 ? 1.104 28.766 15.203 1 93.62 96 LYS A CA 1
ATOM 766 C C . LYS A 1 96 ? 0.531 29.688 14.141 1 93.62 96 LYS A C 1
ATOM 768 O O . LYS A 1 96 ? 0.706 30.906 14.211 1 93.62 96 LYS A O 1
ATOM 773 N N . ASN A 1 97 ? -0.012 29.141 13.172 1 95.12 97 ASN A N 1
ATOM 774 C CA . ASN A 1 97 ? -0.786 29.875 12.172 1 95.12 97 ASN A CA 1
ATOM 775 C C . ASN A 1 97 ? -2.213 29.344 12.07 1 95.12 97 ASN A C 1
ATOM 777 O O . ASN A 1 97 ? -2.455 28.312 11.445 1 95.12 97 ASN A O 1
ATOM 781 N N . GLU A 1 98 ? -3.121 30.016 12.625 1 92.81 98 GLU A N 1
ATOM 782 C CA . GLU A 1 98 ? -4.512 29.578 12.68 1 92.81 98 GLU A CA 1
ATOM 783 C C . GLU A 1 98 ? -5.172 29.656 11.312 1 92.81 98 GLU A C 1
ATOM 785 O O . GLU A 1 98 ? -6.059 28.859 10.992 1 92.81 98 GLU A O 1
ATOM 790 N N . VAL A 1 99 ? -4.727 30.578 10.531 1 93.75 99 VAL A N 1
ATOM 791 C CA . VAL A 1 99 ? -5.285 30.734 9.188 1 93.75 99 VAL A CA 1
ATOM 792 C C . VAL A 1 99 ? -4.902 29.547 8.32 1 93.75 99 VAL A C 1
ATOM 794 O O . VAL A 1 99 ? -5.746 28.969 7.633 1 93.75 99 VAL A O 1
ATOM 797 N N . LEU A 1 100 ? -3.688 29.094 8.406 1 96.44 100 LEU A N 1
ATOM 798 C CA . LEU A 1 100 ? -3.225 27.922 7.664 1 96.44 100 LEU A CA 1
ATOM 799 C C . LEU A 1 100 ? -3.596 26.641 8.391 1 96.44 100 LEU A C 1
ATOM 801 O O . LEU A 1 100 ? -3.604 25.562 7.789 1 96.44 100 LEU A O 1
ATOM 805 N N . ASP A 1 101 ? -3.84 26.75 9.672 1 96.88 101 ASP A N 1
ATOM 806 C CA . ASP A 1 101 ? -4.133 25.609 10.531 1 96.88 101 ASP A CA 1
ATOM 807 C C . ASP A 1 101 ? -2.916 24.703 10.672 1 96.88 101 ASP A C 1
ATOM 809 O O . ASP A 1 101 ? -3.014 23.484 10.477 1 96.88 101 ASP A O 1
ATOM 813 N N . VAL A 1 102 ? -1.78 25.297 10.977 1 98.06 102 VAL A N 1
ATOM 814 C CA . VAL A 1 102 ? -0.544 24.547 11.172 1 98.06 102 VAL A CA 1
ATOM 815 C C . VAL A 1 102 ? 0.138 25 12.461 1 98.06 102 VAL A C 1
ATOM 817 O O . VAL A 1 102 ? 0.161 26.203 12.773 1 98.06 102 VAL A O 1
ATOM 820 N N . ALA A 1 103 ? 0.673 24.078 13.172 1 97.19 103 ALA A N 1
ATOM 821 C CA . ALA A 1 103 ? 1.413 24.359 14.398 1 97.19 103 ALA A CA 1
ATOM 822 C C . ALA A 1 103 ? 2.725 23.578 14.445 1 97.19 103 ALA A C 1
ATOM 824 O O . ALA A 1 103 ? 2.812 22.469 13.906 1 97.19 103 ALA A O 1
ATOM 825 N N . VAL A 1 104 ? 3.711 24.203 15.031 1 97.88 104 VAL A N 1
ATOM 826 C CA . VAL A 1 104 ? 4.984 23.562 15.32 1 97.88 104 VAL A CA 1
ATOM 827 C C . VAL A 1 104 ? 5.207 23.5 16.828 1 97.88 104 VAL A C 1
ATOM 829 O O . VAL A 1 104 ? 5.102 24.531 17.516 1 97.88 104 VAL A O 1
ATOM 832 N N . LEU A 1 105 ? 5.422 22.328 17.297 1 96.62 105 LEU A N 1
ATOM 833 C CA . LEU A 1 105 ? 5.688 22.094 18.719 1 96.62 105 LEU A CA 1
ATOM 834 C C . LEU A 1 105 ? 7.086 21.531 18.922 1 96.62 105 LEU A C 1
ATOM 836 O O . LEU A 1 105 ? 7.758 21.156 17.953 1 96.62 105 LEU A O 1
ATOM 840 N N . LYS A 1 106 ? 7.48 21.562 20.188 1 96.5 106 LYS A N 1
ATOM 841 C CA . LYS A 1 106 ? 8.797 21.047 20.562 1 96.5 106 LYS A CA 1
ATOM 842 C C . LYS A 1 106 ? 8.68 19.828 21.469 1 96.5 106 LYS A C 1
ATOM 844 O O . LYS A 1 106 ? 7.926 19.844 22.438 1 96.5 106 LYS A O 1
ATOM 849 N N . LEU A 1 107 ? 9.367 18.75 21.094 1 96 107 LEU A N 1
ATOM 850 C CA . LEU A 1 107 ? 9.414 17.547 21.922 1 96 107 LEU A CA 1
ATOM 851 C C . LEU A 1 107 ? 10.383 17.719 23.078 1 96 107 LEU A C 1
ATOM 853 O O . LEU A 1 107 ? 11.445 18.328 22.922 1 96 107 LEU A O 1
ATOM 857 N N . LYS A 1 108 ? 10.062 17.125 24.172 1 94 108 LYS A N 1
ATOM 858 C CA . LYS A 1 108 ? 10.969 17.125 25.328 1 94 108 LYS A CA 1
ATOM 859 C C . LYS A 1 108 ? 12.078 16.094 25.141 1 94 108 LYS A C 1
ATOM 861 O O . LYS A 1 108 ? 11.805 14.93 24.812 1 94 108 LYS A O 1
ATOM 866 N N . ARG A 1 109 ? 13.227 16.547 25.328 1 93.19 109 ARG A N 1
ATOM 867 C CA . ARG A 1 109 ? 14.367 15.633 25.281 1 93.19 109 ARG A CA 1
ATOM 868 C C . ARG A 1 109 ? 14.461 14.812 26.562 1 93.19 109 ARG A C 1
ATOM 870 O O . ARG A 1 109 ? 14.438 15.367 27.672 1 93.19 109 ARG A O 1
ATOM 877 N N . GLU A 1 110 ? 14.398 13.625 26.453 1 88.81 110 GLU A N 1
ATOM 878 C CA . GLU A 1 110 ? 14.57 12.711 27.578 1 88.81 110 GLU A CA 1
ATOM 879 C C . GLU A 1 110 ? 15.867 11.914 27.453 1 88.81 110 GLU A C 1
ATOM 881 O O . GLU A 1 110 ? 16.297 11.602 26.344 1 88.81 110 GLU A O 1
ATOM 886 N N . LYS A 1 111 ? 16.312 11.516 28.656 1 84.5 111 LYS A N 1
ATOM 887 C CA . LYS A 1 111 ? 17.562 10.758 28.672 1 84.5 111 LYS A CA 1
ATOM 888 C C . LYS A 1 111 ? 17.391 9.383 28.031 1 84.5 111 LYS A C 1
ATOM 890 O O . LYS A 1 111 ? 16.359 8.734 28.234 1 84.5 111 LYS A O 1
ATOM 895 N N . ASN A 1 112 ? 18.156 8.977 27.172 1 85.44 112 ASN A N 1
ATOM 896 C CA . ASN A 1 112 ? 18.266 7.641 26.609 1 85.44 112 ASN A CA 1
ATOM 897 C C . ASN A 1 112 ? 17.25 7.426 25.484 1 85.44 112 ASN A C 1
ATOM 899 O O . ASN A 1 112 ? 16.953 6.285 25.125 1 85.44 112 ASN A O 1
ATOM 903 N N . LYS A 1 113 ? 16.469 8.492 25.203 1 90.75 113 LYS A N 1
ATOM 904 C CA . LYS A 1 113 ? 15.57 8.352 24.062 1 90.75 113 LYS A CA 1
ATOM 905 C C . LYS A 1 113 ? 16.062 9.18 22.875 1 90.75 113 LYS A C 1
ATOM 907 O O . LYS A 1 113 ? 16.453 10.336 23.031 1 90.75 113 LYS A O 1
ATOM 912 N N . ASN A 1 114 ? 16.094 8.531 21.781 1 94.12 114 ASN A N 1
ATOM 913 C CA . ASN A 1 114 ? 16.406 9.242 20.547 1 94.12 114 ASN A CA 1
ATOM 914 C C . ASN A 1 114 ? 15.125 9.617 19.781 1 94.12 114 ASN A C 1
ATOM 916 O O . ASN A 1 114 ? 14.18 8.828 19.734 1 94.12 114 ASN A O 1
ATOM 920 N N . PHE A 1 115 ? 15.195 10.805 19.297 1 96.5 115 PHE A N 1
ATOM 921 C CA . PHE A 1 115 ? 14.07 11.195 18.453 1 96.5 115 PHE A CA 1
ATOM 922 C C . PHE A 1 115 ? 14.078 10.414 17.141 1 96.5 115 PHE A C 1
ATOM 924 O O . PHE A 1 115 ? 15.141 10.094 16.609 1 96.5 115 PHE A O 1
ATOM 931 N N . PRO A 1 116 ? 12.875 10.133 16.609 1 96.81 116 PRO A N 1
ATOM 932 C CA . PRO A 1 116 ? 12.836 9.602 15.242 1 96.81 116 PRO A CA 1
ATOM 933 C C . PRO A 1 116 ? 13.414 10.578 14.211 1 96.81 116 PRO A C 1
ATOM 935 O O . PRO A 1 116 ? 13.586 11.766 14.508 1 96.81 116 PRO A O 1
ATOM 938 N N . PRO A 1 117 ? 13.727 10.086 13.039 1 97.38 117 PRO A N 1
ATOM 939 C CA . PRO A 1 117 ? 14.312 10.969 12.031 1 97.38 117 PRO A CA 1
ATOM 940 C C . PRO A 1 117 ? 13.344 12.062 11.578 1 97.38 117 PRO A C 1
ATOM 942 O O . PRO A 1 117 ? 12.141 11.812 11.453 1 97.38 117 PRO A O 1
ATOM 945 N N . PRO A 1 118 ? 13.859 13.25 11.344 1 98.31 118 PRO A N 1
ATOM 946 C CA . PRO A 1 118 ? 13.008 14.32 10.82 1 98.31 118 PRO A CA 1
ATOM 947 C C . PRO A 1 118 ? 12.805 14.219 9.312 1 98.31 118 PRO A C 1
ATOM 949 O O . PRO A 1 118 ? 13.656 13.68 8.602 1 98.31 118 PRO A O 1
ATOM 952 N N . LEU A 1 119 ? 11.68 14.68 8.836 1 98.38 119 LEU A N 1
ATOM 953 C CA . LEU A 1 119 ? 11.516 14.93 7.41 1 98.38 119 LEU A CA 1
ATOM 954 C C . LEU A 1 119 ? 12.109 16.281 7.016 1 98.38 119 LEU A C 1
ATOM 956 O O . LEU A 1 119 ? 11.898 17.281 7.703 1 98.38 119 LEU A O 1
ATOM 960 N N . GLU A 1 120 ? 12.875 16.281 5.879 1 96.44 120 GLU A N 1
ATOM 961 C CA . GLU A 1 120 ? 13.641 17.484 5.574 1 96.44 120 GLU A CA 1
ATOM 962 C C . GLU A 1 120 ? 13.438 17.922 4.125 1 96.44 120 GLU A C 1
ATOM 964 O O . GLU A 1 120 ? 13.953 18.953 3.709 1 96.44 120 GLU A O 1
ATOM 969 N N . LEU A 1 121 ? 12.797 17.094 3.354 1 97.94 121 LEU A N 1
ATOM 970 C CA . LEU A 1 121 ? 12.594 17.406 1.943 1 97.94 121 LEU A CA 1
ATOM 971 C C . LEU A 1 121 ? 11.164 17.875 1.688 1 97.94 121 LEU A C 1
ATOM 973 O O . LEU A 1 121 ? 10.211 17.188 2.062 1 97.94 121 LEU A O 1
ATOM 977 N N . PHE A 1 122 ? 11.086 19.016 1.076 1 98.38 122 PHE A N 1
ATOM 978 C CA . PHE A 1 122 ? 9.797 19.656 0.84 1 98.38 122 PHE A CA 1
ATOM 979 C C . PHE A 1 122 ? 9.68 20.141 -0.599 1 98.38 122 PHE A C 1
ATOM 981 O O . PHE A 1 122 ? 10.688 20.484 -1.219 1 98.38 122 PHE A O 1
ATOM 988 N N . VAL A 1 123 ? 8.438 20.078 -1.131 1 97.06 123 VAL A N 1
ATOM 989 C CA . VAL A 1 123 ? 8.188 20.672 -2.441 1 97.06 123 VAL A CA 1
ATOM 990 C C . VAL A 1 123 ? 6.762 21.234 -2.496 1 97.06 123 VAL A C 1
ATOM 992 O O . VAL A 1 123 ? 5.824 20.594 -2.012 1 97.06 123 VAL A O 1
ATOM 995 N N . SER A 1 124 ? 6.691 22.469 -2.904 1 96.88 124 SER A N 1
ATOM 996 C CA . SER A 1 124 ? 5.375 23.062 -3.127 1 96.88 124 SER A CA 1
ATOM 997 C C . SER A 1 124 ? 4.758 22.562 -4.43 1 96.88 124 SER A C 1
ATOM 999 O O . SER A 1 124 ? 5.445 22.453 -5.449 1 96.88 124 SER A O 1
ATOM 1001 N N . LEU A 1 125 ? 3.434 22.25 -4.363 1 96.62 125 LEU A N 1
ATOM 1002 C CA . LEU A 1 125 ? 2.76 21.781 -5.57 1 96.62 125 LEU A CA 1
ATOM 1003 C C . LEU A 1 125 ? 1.854 22.875 -6.145 1 96.62 125 LEU A C 1
ATOM 1005 O O . LEU A 1 125 ? 1.272 23.656 -5.395 1 96.62 125 LEU A O 1
ATOM 1009 N N . ASP A 1 126 ? 1.857 22.875 -7.441 1 93.75 126 ASP A N 1
ATOM 1010 C CA . ASP A 1 126 ? 0.873 23.641 -8.203 1 93.75 126 ASP A CA 1
ATOM 1011 C C . ASP A 1 126 ? -0.225 22.719 -8.742 1 93.75 126 ASP A C 1
ATOM 1013 O O . ASP A 1 126 ? 0.015 21.922 -9.648 1 93.75 126 ASP A O 1
ATOM 1017 N N . PRO A 1 127 ? -1.404 22.875 -8.273 1 90.19 127 PRO A N 1
ATOM 1018 C CA . PRO A 1 127 ? -2.473 21.938 -8.648 1 90.19 127 PRO A CA 1
ATOM 1019 C C . PRO A 1 127 ? -2.701 21.891 -10.164 1 90.19 127 PRO A C 1
ATOM 1021 O O . PRO A 1 127 ? -3.148 20.875 -10.688 1 90.19 127 PRO A O 1
ATOM 1024 N N . GLU A 1 128 ? -2.463 22.922 -10.875 1 87.56 128 GLU A N 1
ATOM 1025 C CA . GLU A 1 128 ? -2.684 22.969 -12.32 1 87.56 128 GLU A CA 1
ATOM 1026 C C . GLU A 1 128 ? -1.557 22.266 -13.07 1 87.56 128 GLU A C 1
ATOM 1028 O O . GLU A 1 128 ? -1.786 21.641 -14.117 1 87.56 128 GLU A O 1
ATOM 1033 N N . LYS A 1 129 ? -0.396 22.281 -12.508 1 90.81 129 LYS A N 1
ATOM 1034 C CA . LYS A 1 129 ? 0.772 21.766 -13.203 1 90.81 129 LYS A CA 1
ATOM 1035 C C . LYS A 1 129 ? 1.13 20.359 -12.695 1 90.81 129 LYS A C 1
ATOM 1037 O O . LYS A 1 129 ? 1.754 19.578 -13.414 1 90.81 129 LYS A O 1
ATOM 1042 N N . ASP A 1 130 ? 0.727 20.125 -11.469 1 92.81 130 ASP A N 1
ATOM 1043 C CA . ASP A 1 130 ? 1.173 18.891 -10.82 1 92.81 130 ASP A CA 1
ATOM 1044 C C . ASP A 1 130 ? 0.018 17.906 -10.656 1 92.81 130 ASP A C 1
ATOM 1046 O O . ASP A 1 130 ? -0.062 17.188 -9.648 1 92.81 130 ASP A O 1
ATOM 1050 N N . ASP A 1 131 ? -0.884 17.875 -11.594 1 87.94 131 ASP A N 1
ATOM 1051 C CA . ASP A 1 131 ? -2.076 17.047 -11.477 1 87.94 131 ASP A CA 1
ATOM 1052 C C . ASP A 1 131 ? -1.745 15.578 -11.742 1 87.94 131 ASP A C 1
ATOM 1054 O O . ASP A 1 131 ? -2.561 14.695 -11.477 1 87.94 131 ASP A O 1
ATOM 1058 N N . ASP A 1 132 ? -0.558 15.289 -12.133 1 89.88 132 ASP A N 1
ATOM 1059 C CA . ASP A 1 132 ? -0.141 13.922 -12.414 1 89.88 132 ASP A CA 1
ATOM 1060 C C . ASP A 1 132 ? 0.571 13.305 -11.211 1 89.88 132 ASP A C 1
ATOM 1062 O O . ASP A 1 132 ? 0.885 12.117 -11.211 1 89.88 132 ASP A O 1
ATOM 1066 N N . LYS A 1 133 ? 0.717 14.086 -10.219 1 91.94 133 LYS A N 1
ATOM 1067 C CA . LYS A 1 133 ? 1.435 13.594 -9.047 1 91.94 133 LYS A CA 1
ATOM 1068 C C . LYS A 1 133 ? 0.527 12.742 -8.164 1 91.94 133 LYS A C 1
ATOM 1070 O O . LYS A 1 133 ? -0.654 13.055 -7.992 1 91.94 133 LYS A O 1
ATOM 1075 N N . VAL A 1 134 ? 1.137 11.688 -7.633 1 94.25 134 VAL A N 1
ATOM 1076 C CA . VAL A 1 134 ? 0.446 10.82 -6.688 1 94.25 134 VAL A CA 1
ATOM 1077 C C . VAL A 1 134 ? 0.899 11.141 -5.266 1 94.25 134 VAL A C 1
ATOM 1079 O O . VAL A 1 134 ? 2.092 11.07 -4.957 1 94.25 134 VAL A O 1
ATOM 1082 N N . ILE A 1 135 ? -0.052 11.469 -4.461 1 96.62 135 ILE A N 1
ATOM 1083 C CA . ILE A 1 135 ? 0.231 11.82 -3.072 1 96.62 135 ILE A CA 1
ATOM 1084 C C . ILE A 1 135 ? -0.062 10.625 -2.166 1 96.62 135 ILE A C 1
ATOM 1086 O O . ILE A 1 135 ? -1.028 9.891 -2.387 1 96.62 135 ILE A O 1
ATOM 1090 N N . TYR A 1 136 ? 0.792 10.461 -1.171 1 96.88 136 TYR A N 1
ATOM 1091 C CA . TYR A 1 136 ? 0.604 9.461 -0.127 1 96.88 136 TYR A CA 1
ATOM 1092 C C . TYR A 1 136 ? 0.428 10.117 1.236 1 96.88 136 TYR A C 1
ATOM 1094 O O . TYR A 1 136 ? 1.258 10.93 1.652 1 96.88 136 TYR A O 1
ATOM 1102 N N . LEU A 1 137 ? -0.659 9.781 1.895 1 97.69 137 LEU A N 1
ATOM 1103 C CA . LEU A 1 137 ? -0.85 10.25 3.262 1 97.69 137 LEU A CA 1
ATOM 1104 C C . LEU A 1 137 ? -0.431 9.188 4.266 1 97.69 137 LEU A C 1
ATOM 1106 O O . LEU A 1 137 ? -0.676 7.996 4.055 1 97.69 137 LEU A O 1
ATOM 1110 N N . ILE A 1 138 ? 0.171 9.625 5.289 1 97.5 138 ILE A N 1
ATOM 1111 C CA . ILE A 1 138 ? 0.574 8.758 6.391 1 97.5 138 ILE A CA 1
ATOM 1112 C C . ILE A 1 138 ? 0.073 9.328 7.711 1 97.5 138 ILE A C 1
ATOM 1114 O O . ILE A 1 138 ? 0.47 10.43 8.109 1 97.5 138 ILE A O 1
ATOM 1118 N N . GLY A 1 139 ? -0.746 8.617 8.359 1 97 139 GLY A N 1
ATOM 1119 C CA . GLY A 1 139 ? -1.288 9.172 9.594 1 97 139 GLY A CA 1
ATOM 1120 C C . GLY A 1 139 ? -2.131 8.18 10.375 1 97 139 GLY A C 1
ATOM 1121 O O . GLY A 1 139 ? -2.096 6.977 10.102 1 97 139 GLY A O 1
ATOM 1122 N N . HIS A 1 140 ? -2.742 8.695 11.391 1 96.12 140 HIS A N 1
ATOM 1123 C CA . HIS A 1 140 ? -3.566 7.898 12.289 1 96.12 140 HIS A CA 1
ATOM 1124 C C . HIS A 1 140 ? -5.051 8.18 12.078 1 96.12 140 HIS A C 1
ATOM 1126 O O . HIS A 1 140 ? -5.684 8.844 12.898 1 96.12 140 HIS A O 1
ATOM 1132 N N . ASN A 1 141 ? -5.543 7.562 10.984 1 94.12 141 ASN A N 1
ATOM 1133 C CA . ASN A 1 141 ? -6.961 7.707 10.664 1 94.12 141 ASN A CA 1
ATOM 1134 C C . ASN A 1 141 ? -7.848 7.191 11.797 1 94.12 141 ASN A C 1
ATOM 1136 O O . ASN A 1 141 ? -7.645 6.086 12.297 1 94.12 141 ASN A O 1
ATOM 1140 N N . ARG A 1 142 ? -8.789 8.078 12.289 1 91.62 142 ARG A N 1
ATOM 1141 C CA . ARG A 1 142 ? -9.711 7.758 13.367 1 91.62 142 ARG A CA 1
ATOM 1142 C C . ARG A 1 142 ? -8.961 7.414 14.648 1 91.62 142 ARG A C 1
ATOM 1144 O O . ARG A 1 142 ? -9.383 6.539 15.406 1 91.62 142 ARG A O 1
ATOM 1151 N N . SER A 1 143 ? -7.793 7.922 14.797 1 92.12 143 SER A N 1
ATOM 1152 C CA . SER A 1 143 ? -6.949 7.754 15.977 1 92.12 143 SER A CA 1
ATOM 1153 C C . SER A 1 143 ? -6.543 6.293 16.156 1 92.12 143 SER A C 1
ATOM 1155 O O . SER A 1 143 ? -6.441 5.809 17.297 1 92.12 143 SER A O 1
ATOM 1157 N N . ASP A 1 144 ? -6.484 5.625 15.039 1 91.44 144 ASP A N 1
ATOM 1158 C CA . ASP A 1 144 ? -6.125 4.211 15.055 1 91.44 144 ASP A CA 1
ATOM 1159 C C . ASP A 1 144 ? -4.672 4.004 14.641 1 91.44 144 ASP A C 1
ATOM 1161 O O . ASP A 1 144 ? -3.9 4.965 14.57 1 91.44 144 ASP A O 1
ATOM 1165 N N . GLU A 1 145 ? -4.258 2.818 14.492 1 92.25 145 GLU A N 1
ATOM 1166 C CA . GLU A 1 145 ? -2.896 2.504 14.07 1 92.25 145 GLU A CA 1
ATOM 1167 C C . GLU A 1 145 ? -2.496 3.318 12.844 1 92.25 145 GLU A C 1
ATOM 1169 O O . GLU A 1 145 ? -3.357 3.842 12.133 1 92.25 145 GLU A O 1
ATOM 1174 N N . LYS A 1 146 ? -1.262 3.467 12.789 1 94.75 146 LYS A N 1
ATOM 1175 C CA . LYS A 1 146 ? -0.741 4.246 11.664 1 94.75 146 LYS A CA 1
ATOM 1176 C C . LYS A 1 146 ? -1.115 3.605 10.328 1 94.75 146 LYS A C 1
ATOM 1178 O O . LYS A 1 146 ? -0.98 2.393 10.156 1 94.75 146 LYS A O 1
ATOM 1183 N N . ASN A 1 147 ? -1.593 4.453 9.406 1 94.69 147 ASN A N 1
ATOM 1184 C CA . ASN A 1 147 ? -2.074 3.982 8.109 1 94.69 147 ASN A CA 1
ATOM 1185 C C . ASN A 1 147 ? -1.521 4.828 6.965 1 94.69 147 ASN A C 1
ATOM 1187 O O . ASN A 1 147 ? -1.088 5.961 7.18 1 94.69 147 ASN A O 1
ATOM 1191 N N . PHE A 1 148 ? -1.534 4.172 5.801 1 93.75 148 PHE A N 1
ATOM 1192 C CA . PHE A 1 148 ? -1.193 4.836 4.547 1 93.75 148 PHE A CA 1
ATOM 1193 C C . PHE A 1 148 ? -2.412 4.934 3.639 1 93.75 148 PHE A C 1
ATOM 1195 O O . PHE A 1 148 ? -3.158 3.965 3.486 1 93.75 148 PHE A O 1
ATOM 1202 N N . ASN A 1 149 ? -2.678 6.059 3.152 1 92.88 149 ASN A N 1
ATOM 1203 C CA . ASN A 1 149 ? -3.605 6.234 2.039 1 92.88 149 ASN A CA 1
ATOM 1204 C C . ASN A 1 149 ? -2.867 6.488 0.728 1 92.88 149 ASN A C 1
ATOM 1206 O O . ASN A 1 149 ? -2.191 7.508 0.579 1 92.88 149 ASN A O 1
ATOM 1210 N N . PHE A 1 150 ? -3.043 5.559 -0.25 1 86.62 150 PHE A N 1
ATOM 1211 C CA . PHE A 1 150 ? -2.26 5.562 -1.479 1 86.62 150 PHE A CA 1
ATOM 1212 C C . PHE A 1 150 ? -3.084 6.098 -2.645 1 86.62 150 PHE A C 1
ATOM 1214 O O . PHE A 1 150 ? -4.316 6.121 -2.584 1 86.62 150 PHE A O 1
ATOM 1221 N N . GLY A 1 151 ? -2.271 6.492 -3.615 1 81.62 151 GLY A N 1
ATOM 1222 C CA . GLY A 1 151 ? -2.871 6.754 -4.914 1 81.62 151 GLY A CA 1
ATOM 1223 C C . GLY A 1 151 ? -3.773 7.977 -4.918 1 81.62 151 GLY A C 1
ATOM 1224 O O . GLY A 1 151 ? -4.82 7.977 -5.566 1 81.62 151 GLY A O 1
ATOM 1225 N N . ILE A 1 152 ? -3.359 8.953 -4.18 1 92 152 ILE A N 1
ATOM 1226 C CA . ILE A 1 152 ? -4.195 10.141 -4.074 1 92 152 ILE A CA 1
ATOM 1227 C C . ILE A 1 152 ? -3.803 11.148 -5.152 1 92 152 ILE A C 1
ATOM 1229 O O . ILE A 1 152 ? -2.637 11.539 -5.254 1 92 152 ILE A O 1
ATOM 1233 N N . GLY A 1 153 ? -4.785 11.477 -5.957 1 91.88 153 GLY A N 1
ATOM 1234 C CA . GLY A 1 153 ? -4.582 12.539 -6.922 1 91.88 153 GLY A CA 1
ATOM 1235 C C . GLY A 1 153 ? -5.078 13.891 -6.438 1 91.88 153 GLY A C 1
ATOM 1236 O O . GLY A 1 153 ? -5.883 13.961 -5.508 1 91.88 153 GLY A O 1
ATOM 1237 N N . LEU A 1 154 ? -4.543 14.938 -7.102 1 95.06 154 LEU A N 1
ATOM 1238 C CA . LEU A 1 154 ? -5.012 16.281 -6.812 1 95.06 154 LEU A CA 1
ATOM 1239 C C . LEU A 1 154 ? -6.355 16.562 -7.484 1 95.06 154 LEU A C 1
ATOM 1241 O O . LEU A 1 154 ? -6.59 16.109 -8.609 1 95.06 154 LEU A O 1
ATOM 1245 N N . TRP A 1 155 ? -7.195 17.25 -6.746 1 94.19 155 TRP A N 1
ATOM 1246 C CA . TRP A 1 155 ? -8.461 17.75 -7.27 1 94.19 155 TRP A CA 1
ATOM 1247 C C . TRP A 1 155 ? -8.422 19.266 -7.445 1 94.19 155 TRP A C 1
ATOM 1249 O O . TRP A 1 155 ? -8.32 20 -6.469 1 94.19 155 TRP A O 1
ATOM 1259 N N . THR A 1 156 ? -8.508 19.688 -8.633 1 93.12 156 THR A N 1
ATOM 1260 C CA . THR A 1 156 ? -8.406 21.125 -8.898 1 93.12 156 THR A CA 1
ATOM 1261 C C . THR A 1 156 ? -9.773 21.797 -8.789 1 93.12 156 THR A C 1
ATOM 1263 O O . THR A 1 156 ? -10.688 21.484 -9.555 1 93.12 156 THR A O 1
ATOM 1266 N N . PRO A 1 157 ? -9.883 22.734 -7.902 1 93.94 157 PRO A N 1
ATOM 1267 C CA . PRO A 1 157 ? -11.164 23.438 -7.727 1 93.94 157 PRO A CA 1
ATOM 1268 C C . PRO A 1 157 ? -11.391 24.516 -8.773 1 93.94 157 PRO A C 1
ATOM 1270 O O . PRO A 1 157 ? -11.375 25.719 -8.453 1 93.94 157 PRO A O 1
ATOM 1273 N N . THR A 1 158 ? -11.734 24.125 -9.938 1 93.56 158 THR A N 1
ATOM 1274 C CA . THR A 1 158 ? -12.062 25.094 -10.984 1 93.56 158 THR A CA 1
ATOM 1275 C C . THR A 1 158 ? -13.383 25.797 -10.672 1 93.56 158 THR A C 1
ATOM 1277 O O . THR A 1 158 ? -14.172 25.312 -9.859 1 93.56 158 THR A O 1
ATOM 1280 N N . GLU A 1 159 ? -13.594 26.922 -11.383 1 94.62 159 GLU A N 1
ATOM 1281 C CA . GLU A 1 159 ? -14.836 27.672 -11.188 1 94.62 159 GLU A CA 1
ATOM 1282 C C . GLU A 1 159 ? -16.047 26.812 -11.492 1 94.62 159 GLU A C 1
ATOM 1284 O O . GLU A 1 159 ? -17.031 26.828 -10.758 1 94.62 159 GLU A O 1
ATOM 1289 N N . THR A 1 160 ? -16 26.078 -12.484 1 96.06 160 THR A N 1
ATOM 1290 C CA . THR A 1 160 ? -17.109 25.219 -12.906 1 96.06 160 THR A CA 1
ATOM 1291 C C . THR A 1 160 ? -17.375 24.141 -11.859 1 96.06 160 THR A C 1
ATOM 1293 O O . THR A 1 160 ? -18.531 23.875 -11.516 1 96.06 160 THR A O 1
ATOM 1296 N N . LYS A 1 161 ? -16.359 23.531 -11.336 1 95.19 161 LYS A N 1
ATOM 1297 C CA . LYS A 1 161 ? -16.5 22.484 -10.328 1 95.19 161 LYS A CA 1
ATOM 1298 C C . LYS A 1 161 ? -17.078 23.062 -9.031 1 95.19 161 LYS A C 1
ATOM 1300 O O . LYS A 1 161 ? -17.938 22.422 -8.406 1 95.19 161 LYS A O 1
ATOM 1305 N N . MET A 1 162 ? -16.641 24.25 -8.711 1 96.69 162 MET A N 1
ATOM 1306 C CA . MET A 1 162 ? -17.125 24.875 -7.484 1 96.69 162 MET A CA 1
ATOM 1307 C C . MET A 1 162 ? -18.609 25.219 -7.594 1 96.69 162 MET A C 1
ATOM 1309 O O . MET A 1 162 ? -19.359 25.031 -6.637 1 96.69 162 MET A O 1
ATOM 1313 N N . LYS A 1 163 ? -19.016 25.703 -8.766 1 97 163 LYS A N 1
ATOM 1314 C CA . LYS A 1 163 ? -20.422 25.984 -9 1 97 163 LYS A CA 1
ATOM 1315 C C . LYS A 1 163 ? -21.25 24.703 -8.922 1 97 163 LYS A C 1
ATOM 1317 O O . LYS A 1 163 ? -22.375 24.719 -8.398 1 97 163 LYS A O 1
ATOM 1322 N N . GLY A 1 164 ? -20.688 23.688 -9.414 1 97.06 164 GLY A N 1
ATOM 1323 C CA . GLY A 1 164 ? -21.359 22.391 -9.328 1 97.06 164 GLY A CA 1
ATOM 1324 C C . GLY A 1 164 ? -21.531 21.906 -7.898 1 97.06 164 GLY A C 1
ATOM 1325 O O . GLY A 1 164 ? -22.578 21.359 -7.551 1 97.06 164 GLY A O 1
ATOM 1326 N N . MET A 1 165 ? -20.516 22.125 -7.125 1 96.69 165 MET A N 1
ATOM 1327 C CA . MET A 1 165 ? -20.578 21.734 -5.723 1 96.69 165 MET A CA 1
ATOM 1328 C C . MET A 1 165 ? -21.609 22.562 -4.965 1 96.69 165 MET A C 1
ATOM 1330 O O . MET A 1 165 ? -22.344 22.031 -4.125 1 96.69 165 MET A O 1
ATOM 1334 N N . GLU A 1 166 ? -21.641 23.828 -5.254 1 97.06 166 GLU A N 1
ATOM 1335 C CA . GLU A 1 166 ? -22.641 24.719 -4.648 1 97.06 166 GLU A CA 1
ATOM 1336 C C . GLU A 1 166 ? -24.047 24.281 -5.004 1 97.06 166 GLU A C 1
ATOM 1338 O O . GLU A 1 166 ? -24.922 24.219 -4.137 1 97.06 166 GLU A O 1
ATOM 1343 N N . LYS A 1 167 ? -24.266 23.984 -6.246 1 97.62 167 LYS A N 1
ATOM 1344 C CA . LYS A 1 167 ? -25.578 23.516 -6.711 1 97.62 167 LYS A CA 1
ATOM 1345 C C . LYS A 1 167 ? -25.969 22.219 -6.016 1 97.62 167 LYS A C 1
ATOM 1347 O O . LYS A 1 167 ? -27.141 22.016 -5.664 1 97.62 167 LYS A O 1
ATOM 1352 N N . PHE A 1 168 ? -25.016 21.328 -5.91 1 97.06 168 PHE A N 1
ATOM 1353 C CA . PHE A 1 168 ? -25.266 20.078 -5.207 1 97.06 168 PHE A CA 1
ATOM 1354 C C . PHE A 1 168 ? -25.781 20.344 -3.799 1 97.06 168 PHE A C 1
ATOM 1356 O O . PHE A 1 168 ? -26.75 19.719 -3.359 1 97.06 168 PHE A O 1
ATOM 1363 N N . CYS A 1 169 ? -25.109 21.297 -3.07 1 97.12 169 CYS A N 1
ATOM 1364 C CA . CYS A 1 169 ? -25.516 21.609 -1.71 1 97.12 169 CYS A CA 1
ATOM 1365 C C . CYS A 1 169 ? -26.938 22.156 -1.689 1 97.12 169 CYS A C 1
ATOM 1367 O O . CYS A 1 169 ? -27.734 21.797 -0.821 1 97.12 169 CYS A O 1
ATOM 1369 N N . GLU A 1 170 ? -27.281 23 -2.656 1 97.25 170 GLU A N 1
ATOM 1370 C CA . GLU A 1 170 ? -28.625 23.562 -2.771 1 97.25 170 GLU A CA 1
ATOM 1371 C C . GLU A 1 170 ? -29.656 22.453 -2.955 1 97.25 170 GLU A C 1
ATOM 1373 O O . GLU A 1 170 ? -30.703 22.453 -2.289 1 97.25 170 GLU A O 1
ATOM 1378 N N . GLU A 1 171 ? -29.359 21.562 -3.785 1 96.94 171 GLU A N 1
ATOM 1379 C CA . GLU A 1 171 ? -30.266 20.453 -4.066 1 96.94 171 GLU A CA 1
ATOM 1380 C C . GLU A 1 171 ? -30.391 19.531 -2.861 1 96.94 171 GLU A C 1
ATOM 1382 O O . GLU A 1 171 ? -31.438 18.938 -2.635 1 96.94 171 GLU A O 1
ATOM 1387 N N . TYR A 1 172 ? -29.297 19.422 -2.182 1 95.06 172 TYR A N 1
ATOM 1388 C CA . TYR A 1 172 ? -29.266 18.578 -0.995 1 95.06 172 TYR A CA 1
ATOM 1389 C C . TYR A 1 172 ? -30 19.234 0.168 1 95.06 172 TYR A C 1
ATOM 1391 O O . TYR A 1 172 ? -30.266 18.609 1.19 1 95.06 172 TYR A O 1
ATOM 1399 N N . GLY A 1 173 ? -30.297 20.578 0.064 1 95.12 173 GLY A N 1
ATOM 1400 C CA . GLY A 1 173 ? -31.016 21.328 1.087 1 95.12 173 GLY A CA 1
ATOM 1401 C C . GLY A 1 173 ? -30.109 21.875 2.174 1 95.12 173 GLY A C 1
ATOM 1402 O O . GLY A 1 173 ? -30.516 22 3.328 1 95.12 173 GLY A O 1
ATOM 1403 N N . LYS A 1 174 ? -28.859 22.062 1.854 1 95.94 174 LYS A N 1
ATOM 1404 C CA . LYS A 1 174 ? -27.875 22.578 2.803 1 95.94 174 LYS A CA 1
ATOM 1405 C C . LYS A 1 174 ? -27.188 23.828 2.258 1 95.94 174 LYS A C 1
ATOM 1407 O O . LYS A 1 174 ? -27.141 24.031 1.043 1 95.94 174 LYS A O 1
ATOM 1412 N N . PRO A 1 175 ? -26.75 24.688 3.209 1 96.06 175 PRO A N 1
ATOM 1413 C CA . PRO A 1 175 ? -25.875 25.766 2.738 1 96.06 175 PRO A CA 1
ATOM 1414 C C . PRO A 1 175 ? -24.594 25.234 2.07 1 96.06 175 PRO A C 1
ATOM 1416 O O . PRO A 1 175 ? -24.25 24.078 2.234 1 96.06 175 PRO A O 1
ATOM 1419 N N . ASN A 1 176 ? -23.953 26.109 1.354 1 97.5 176 ASN A N 1
ATOM 1420 C CA . ASN A 1 176 ? -22.719 25.719 0.683 1 97.5 176 ASN A CA 1
ATOM 1421 C C . ASN A 1 176 ? -21.656 25.25 1.68 1 97.5 176 ASN A C 1
ATOM 1423 O O . ASN A 1 176 ? -21.047 26.062 2.379 1 97.5 176 ASN A O 1
ATOM 1427 N N . GLY A 1 177 ? -21.438 23.969 1.719 1 97.44 177 GLY A N 1
ATOM 1428 C CA . GLY A 1 177 ? -20.484 23.359 2.646 1 97.44 177 GLY A CA 1
ATOM 1429 C C . GLY A 1 177 ? -19.062 23.344 2.115 1 97.44 177 GLY A C 1
ATOM 1430 O O . GLY A 1 177 ? -18.172 22.797 2.762 1 97.44 177 GLY A O 1
ATOM 1431 N N . TYR A 1 178 ? -18.766 23.969 0.981 1 97.75 178 TYR A N 1
ATOM 1432 C CA . TYR A 1 178 ? -17.469 23.891 0.327 1 97.75 178 TYR A CA 1
ATOM 1433 C C . TYR A 1 178 ? -16.781 25.25 0.328 1 97.75 178 TYR A C 1
ATOM 1435 O O . TYR A 1 178 ? -15.844 25.469 -0.438 1 97.75 178 TYR A O 1
ATOM 1443 N N . ILE A 1 179 ? -17.188 26.094 1.247 1 95.38 179 ILE A N 1
ATOM 1444 C CA . ILE A 1 179 ? -16.578 27.422 1.351 1 95.38 179 ILE A CA 1
ATOM 1445 C C . ILE A 1 179 ? -15.117 27.281 1.74 1 95.38 179 ILE A C 1
ATOM 1447 O O . ILE A 1 179 ? -14.781 26.531 2.666 1 95.38 179 ILE A O 1
ATOM 1451 N N . LYS A 1 180 ? -14.195 27.906 0.968 1 93.94 180 LYS A N 1
ATOM 1452 C CA . LYS A 1 180 ? -12.758 27.969 1.211 1 93.94 180 LYS A CA 1
ATOM 1453 C C . LYS A 1 180 ? -12.047 26.734 0.674 1 93.94 180 LYS A C 1
ATOM 1455 O O . LYS A 1 180 ? -10.859 26.531 0.93 1 93.94 180 LYS A O 1
ATOM 1460 N N . LEU A 1 181 ? -12.75 25.953 -0.05 1 96 181 LEU A N 1
ATOM 1461 C CA . LEU A 1 181 ? -12.141 24.797 -0.683 1 96 181 LEU A CA 1
ATOM 1462 C C . LEU A 1 181 ? -11.117 25.219 -1.728 1 96 181 LEU A C 1
ATOM 1464 O O . LEU A 1 181 ? -10.133 24.516 -1.958 1 96 181 LEU A O 1
ATOM 1468 N N . ASP A 1 182 ? -11.312 26.344 -2.336 1 94 182 ASP A N 1
ATOM 1469 C CA . ASP A 1 182 ? -10.516 26.781 -3.479 1 94 182 ASP A CA 1
ATOM 1470 C C . ASP A 1 182 ? -9.398 27.719 -3.039 1 94 182 ASP A C 1
ATOM 1472 O O . ASP A 1 182 ? -8.82 28.438 -3.863 1 94 182 ASP A O 1
ATOM 1476 N N . ARG A 1 183 ? -9.109 27.719 -1.741 1 95.38 183 ARG A N 1
ATOM 1477 C CA . ARG A 1 183 ? -7.996 28.531 -1.277 1 95.38 183 ARG A CA 1
ATOM 1478 C C . ARG A 1 183 ? -6.707 28.172 -2.006 1 95.38 183 ARG A C 1
ATOM 1480 O O . ARG A 1 183 ? -6.422 27 -2.227 1 95.38 183 ARG A O 1
ATOM 1487 N N . LYS A 1 184 ? -5.922 29.156 -2.301 1 93.81 184 LYS A N 1
ATOM 1488 C CA . LYS A 1 184 ? -4.715 28.969 -3.1 1 93.81 184 LYS A CA 1
ATOM 1489 C C . LYS A 1 184 ? -3.6 28.344 -2.271 1 93.81 184 LYS A C 1
ATOM 1491 O O . LYS A 1 184 ? -2.686 27.719 -2.818 1 93.81 184 LYS A O 1
ATOM 1496 N N . ASP A 1 185 ? -3.672 28.531 -0.993 1 97.19 185 ASP A N 1
ATOM 1497 C CA . ASP A 1 185 ? -2.631 28 -0.115 1 97.19 185 ASP A CA 1
ATOM 1498 C C . ASP A 1 185 ? -2.945 26.562 0.311 1 97.19 185 ASP A C 1
ATOM 1500 O O . ASP A 1 185 ? -2.355 26.047 1.264 1 97.19 185 ASP A O 1
ATOM 1504 N N . ARG A 1 186 ? -3.936 25.969 -0.409 1 97.75 186 ARG A N 1
ATOM 1505 C CA . ARG A 1 186 ? -4.391 24.625 -0.075 1 97.75 186 ARG A CA 1
ATOM 1506 C C . ARG A 1 186 ? -4.258 23.688 -1.271 1 97.75 186 ARG A C 1
ATOM 1508 O O . ARG A 1 186 ? -4.18 24.141 -2.414 1 97.75 186 ARG A O 1
ATOM 1515 N N . LEU A 1 187 ? -4.145 22.469 -0.95 1 97.69 187 LEU A N 1
ATOM 1516 C CA . LEU A 1 187 ? -4.301 21.375 -1.906 1 97.69 187 LEU A CA 1
ATOM 1517 C C . LEU A 1 187 ? -5.559 20.578 -1.606 1 97.69 187 LEU A C 1
ATOM 1519 O O . LEU A 1 187 ? -5.852 20.281 -0.444 1 97.69 187 LEU A O 1
ATOM 1523 N N . VAL A 1 188 ? -6.297 20.312 -2.674 1 97.5 188 VAL A N 1
ATOM 1524 C CA . VAL A 1 188 ? -7.52 19.531 -2.51 1 97.5 188 VAL A CA 1
ATOM 1525 C C . VAL A 1 188 ? -7.297 18.109 -3.014 1 97.5 188 VAL A C 1
ATOM 1527 O O . VAL A 1 188 ? -6.742 17.906 -4.098 1 97.5 188 VAL A O 1
ATOM 1530 N N . ILE A 1 189 ? -7.754 17.125 -2.188 1 96.25 189 ILE A N 1
ATOM 1531 C CA . ILE A 1 189 ? -7.52 15.727 -2.508 1 96.25 189 ILE A CA 1
ATOM 1532 C C . ILE A 1 189 ? -8.758 14.898 -2.158 1 96.25 189 ILE A C 1
ATOM 1534 O O . ILE A 1 189 ? -9.648 15.383 -1.457 1 96.25 189 ILE A O 1
ATOM 1538 N N . LYS A 1 190 ? -8.789 13.758 -2.754 1 92.81 190 LYS A N 1
ATOM 1539 C CA . LYS A 1 190 ? -9.758 12.734 -2.355 1 92.81 190 LYS A CA 1
ATOM 1540 C C . LYS A 1 190 ? -9.078 11.578 -1.636 1 92.81 190 LYS A C 1
ATOM 1542 O O . LYS A 1 190 ? -8.227 10.891 -2.215 1 92.81 190 LYS A O 1
ATOM 1547 N N . CYS A 1 191 ? -9.375 11.445 -0.428 1 91.56 191 CYS A N 1
ATOM 1548 C CA . CYS A 1 191 ? -8.773 10.375 0.359 1 91.56 191 CYS A CA 1
ATOM 1549 C C . CYS A 1 191 ? -9.758 9.828 1.383 1 91.56 191 CYS A C 1
ATOM 1551 O O . CYS A 1 191 ? -10.898 10.281 1.455 1 91.56 191 CYS A O 1
ATOM 1553 N N . GLU A 1 192 ? -9.336 8.836 2.156 1 88.69 192 GLU A N 1
ATOM 1554 C CA . GLU A 1 192 ? -10.195 8.156 3.117 1 88.69 192 GLU A CA 1
ATOM 1555 C C . GLU A 1 192 ? -9.945 8.648 4.535 1 88.69 192 GLU A C 1
ATOM 1557 O O . GLU A 1 192 ? -10.656 8.273 5.469 1 88.69 192 GLU A O 1
ATOM 1562 N N . PHE A 1 193 ? -8.984 9.477 4.719 1 91.94 193 PHE A N 1
ATOM 1563 C CA . PHE A 1 193 ? -8.633 9.961 6.051 1 91.94 193 PHE A CA 1
ATOM 1564 C C . PHE A 1 193 ? -9.68 10.93 6.57 1 91.94 193 PHE A C 1
ATOM 1566 O O . PHE A 1 193 ? -10.211 11.75 5.812 1 91.94 193 PHE A O 1
ATOM 1573 N N . VAL A 1 194 ? -9.961 10.766 7.848 1 89.19 194 VAL A N 1
ATOM 1574 C CA . VAL A 1 194 ? -10.867 11.68 8.539 1 89.19 194 VAL A CA 1
ATOM 1575 C C . VAL A 1 194 ? -10.25 12.109 9.867 1 89.19 194 VAL A C 1
ATOM 1577 O O . VAL A 1 194 ? -9.055 12.406 9.938 1 89.19 194 VAL A O 1
ATOM 1580 N N . SER A 1 195 ? -11.109 12.164 10.891 1 88.75 195 SER A N 1
ATOM 1581 C CA . SER A 1 195 ? -10.633 12.609 12.195 1 88.75 195 SER A CA 1
ATOM 1582 C C . SER A 1 195 ? -9.508 11.727 12.703 1 88.75 195 SER A C 1
ATOM 1584 O O . SER A 1 195 ? -9.5 10.516 12.469 1 88.75 195 SER A O 1
ATOM 1586 N N . GLY A 1 196 ? -8.625 12.375 13.367 1 92.38 196 GLY A N 1
ATOM 1587 C CA . GLY A 1 196 ? -7.453 11.68 13.875 1 92.38 196 GLY A CA 1
ATOM 1588 C C . GLY A 1 196 ? -6.238 11.82 12.977 1 92.38 196 GLY A C 1
ATOM 1589 O O . GLY A 1 196 ? -5.102 11.781 13.445 1 92.38 196 GLY A O 1
ATOM 1590 N N . ALA A 1 197 ? -6.512 11.922 11.719 1 95.88 197 ALA A N 1
ATOM 1591 C CA . ALA A 1 197 ? -5.426 12.047 10.75 1 95.88 197 ALA A CA 1
ATOM 1592 C C . ALA A 1 197 ? -5 13.508 10.594 1 95.88 197 ALA A C 1
ATOM 1594 O O . ALA A 1 197 ? -3.951 13.797 10.016 1 95.88 197 ALA A O 1
ATOM 1595 N N . SER A 1 198 ? -5.719 14.398 11.188 1 97.19 198 SER A N 1
ATOM 1596 C CA . SER A 1 198 ? -5.363 15.805 11.078 1 97.19 198 SER A CA 1
ATOM 1597 C C . SER A 1 198 ? -3.906 16.047 11.461 1 97.19 198 SER A C 1
ATOM 1599 O O . SER A 1 198 ? -3.438 15.523 12.484 1 97.19 198 SER A O 1
ATOM 1601 N N . GLY A 1 199 ? -3.271 16.719 10.602 1 98.5 199 GLY A N 1
ATOM 1602 C CA . GLY A 1 199 ? -1.887 17.062 10.867 1 98.5 199 GLY A CA 1
ATOM 1603 C C . GLY A 1 199 ? -0.894 16.172 10.148 1 98.5 199 GLY A C 1
ATOM 1604 O O . GLY A 1 199 ? 0.306 16.453 10.133 1 98.5 199 GLY A O 1
ATOM 1605 N N . CYS A 1 200 ? -1.398 15.133 9.516 1 98.56 200 CYS A N 1
ATOM 1606 C CA . CYS A 1 200 ? -0.471 14.18 8.922 1 98.56 200 CYS A CA 1
ATOM 1607 C C . CYS A 1 200 ? 0.173 14.758 7.668 1 98.56 200 CYS A C 1
ATOM 1609 O O . CYS A 1 200 ? -0.397 15.641 7.02 1 98.56 200 CYS A O 1
ATOM 1611 N N . PRO A 1 201 ? 1.352 14.305 7.359 1 98.75 201 PRO A N 1
ATOM 1612 C CA . PRO A 1 201 ? 1.997 14.75 6.121 1 98.75 201 PRO A CA 1
ATOM 1613 C C . PRO A 1 201 ? 1.468 14.023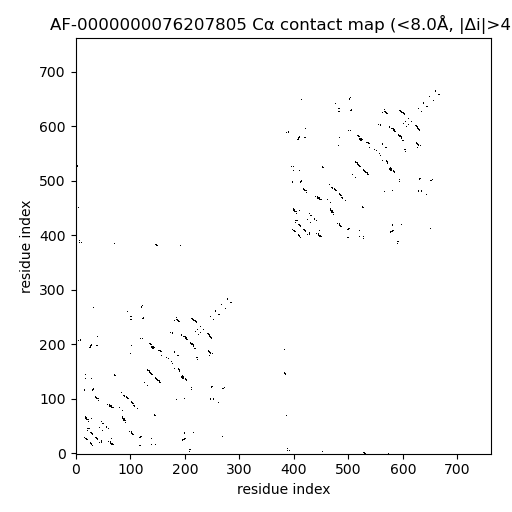 4.891 1 98.75 201 PRO A C 1
ATOM 1615 O O . PRO A 1 201 ? 1.067 12.859 4.977 1 98.75 201 PRO A O 1
ATOM 1618 N N . GLY A 1 202 ? 1.366 14.711 3.842 1 98.5 202 GLY A N 1
ATOM 1619 C CA . GLY A 1 202 ? 1.294 14.133 2.51 1 98.5 202 GLY A CA 1
ATOM 1620 C C . GLY A 1 202 ? 2.605 14.219 1.75 1 98.5 202 GLY A C 1
ATOM 1621 O O . GLY A 1 202 ? 3.26 15.266 1.752 1 98.5 202 GLY A O 1
ATOM 1622 N N . VAL A 1 203 ? 3.008 13.086 1.097 1 98.56 203 VAL A N 1
ATOM 1623 C CA . VAL A 1 203 ? 4.301 13.094 0.423 1 98.56 203 VAL A CA 1
ATOM 1624 C C . VAL A 1 203 ? 4.137 12.633 -1.021 1 98.56 203 VAL A C 1
ATOM 1626 O O . VAL A 1 203 ? 3.174 11.938 -1.351 1 98.56 203 VAL A O 1
ATOM 1629 N N . VAL A 1 204 ? 5.031 13.109 -1.832 1 97.62 204 VAL A N 1
ATOM 1630 C CA . VAL A 1 204 ? 5.258 12.562 -3.166 1 97.62 204 VAL A CA 1
ATOM 1631 C C . VAL A 1 204 ? 6.637 11.906 -3.23 1 97.62 204 VAL A C 1
ATOM 1633 O O . VAL A 1 204 ? 7.539 12.266 -2.475 1 97.62 204 VAL A O 1
ATOM 1636 N N . ILE A 1 205 ? 6.738 10.93 -4.078 1 96.38 205 ILE A N 1
ATOM 1637 C CA . ILE A 1 205 ? 8.016 10.242 -4.242 1 96.38 205 ILE A CA 1
ATOM 1638 C C . ILE A 1 205 ? 8.633 10.609 -5.594 1 96.38 205 ILE A C 1
ATOM 1640 O O . ILE A 1 205 ? 8.008 10.406 -6.637 1 96.38 205 ILE A O 1
ATOM 1644 N N . TYR A 1 206 ? 9.781 11.211 -5.523 1 93.62 206 TYR A N 1
ATOM 1645 C CA . TYR A 1 206 ? 10.555 11.586 -6.699 1 93.62 206 TYR A CA 1
ATOM 1646 C C . TYR A 1 206 ? 12 11.141 -6.562 1 93.62 206 TYR A C 1
ATOM 1648 O O . TYR A 1 206 ? 12.664 11.453 -5.566 1 93.62 206 TYR A O 1
ATOM 1656 N N . LYS A 1 207 ? 12.508 10.367 -7.512 1 91.38 207 LYS A N 1
ATOM 1657 C CA . LYS A 1 207 ? 13.875 9.852 -7.523 1 91.38 207 LYS A CA 1
ATOM 1658 C C . LYS A 1 207 ? 14.219 9.156 -6.211 1 91.38 207 LYS A C 1
ATOM 1660 O O . LYS A 1 207 ? 15.227 9.469 -5.578 1 91.38 207 LYS A O 1
ATOM 1665 N N . ASP A 1 208 ? 13.336 8.383 -5.703 1 90.94 208 ASP A N 1
ATOM 1666 C CA . ASP A 1 208 ? 13.5 7.488 -4.562 1 90.94 208 ASP A CA 1
ATOM 1667 C C . ASP A 1 208 ? 13.609 8.273 -3.258 1 90.94 208 ASP A C 1
ATOM 1669 O O . ASP A 1 208 ? 14.195 7.801 -2.287 1 90.94 208 ASP A O 1
ATOM 1673 N N . LYS A 1 209 ? 13.117 9.477 -3.273 1 96.38 209 LYS A N 1
ATOM 1674 C CA . LYS A 1 209 ? 13.031 10.289 -2.068 1 96.38 209 LYS A CA 1
ATOM 1675 C C . LYS A 1 209 ? 11.602 10.789 -1.846 1 96.38 209 LYS A C 1
ATOM 1677 O O . LYS A 1 209 ? 10.883 11.078 -2.805 1 96.38 209 LYS A O 1
ATOM 1682 N N . ALA A 1 210 ? 11.258 10.852 -0.629 1 97.94 210 ALA A N 1
ATOM 1683 C CA . ALA A 1 210 ? 9.93 11.367 -0.282 1 97.94 210 ALA A CA 1
ATOM 1684 C C . ALA A 1 210 ? 9.984 12.859 0.018 1 97.94 210 ALA A C 1
ATOM 1686 O O . ALA A 1 210 ? 10.828 13.312 0.795 1 97.94 210 ALA A O 1
ATOM 1687 N N . TYR A 1 211 ? 9.141 13.648 -0.622 1 98.5 211 TYR A N 1
ATOM 1688 C CA . TYR A 1 211 ? 9 15.086 -0.401 1 98.5 211 TYR A CA 1
ATOM 1689 C C . TYR A 1 211 ? 7.645 15.414 0.213 1 98.5 211 TYR A C 1
ATOM 1691 O O . TYR A 1 211 ? 6.602 15.031 -0.326 1 98.5 211 TYR A O 1
ATOM 1699 N N . VAL A 1 212 ? 7.699 16.094 1.323 1 98.75 212 VAL A N 1
ATOM 1700 C CA . VAL A 1 212 ? 6.449 16.531 1.937 1 98.75 212 VAL A CA 1
ATOM 1701 C C . VAL A 1 212 ? 5.82 17.641 1.098 1 98.75 212 VAL A C 1
ATOM 1703 O O . VAL A 1 212 ? 6.496 18.609 0.723 1 98.75 212 VAL A O 1
ATOM 1706 N N . VAL A 1 213 ? 4.488 17.484 0.888 1 98.5 213 VAL A N 1
ATOM 1707 C CA . VAL A 1 213 ? 3.852 18.469 0.016 1 98.5 213 VAL A CA 1
ATOM 1708 C C . VAL A 1 213 ? 2.682 19.125 0.746 1 98.5 213 VAL A C 1
ATOM 1710 O O . VAL A 1 213 ? 2.225 20.203 0.354 1 98.5 213 VAL A O 1
ATOM 1713 N N . LEU A 1 214 ? 2.189 18.469 1.798 1 98.5 214 LEU A N 1
ATOM 1714 C CA . LEU A 1 214 ? 1.044 19.094 2.449 1 98.5 214 LEU A CA 1
ATOM 1715 C C . LEU A 1 214 ? 0.917 18.609 3.895 1 98.5 214 LEU A C 1
ATOM 1717 O O . LEU A 1 214 ? 1.551 17.641 4.289 1 98.5 214 LEU A O 1
ATOM 1721 N N . VAL A 1 215 ? 0.265 19.391 4.688 1 98.75 215 VAL A N 1
ATOM 1722 C CA . VAL A 1 215 ? -0.254 19.031 6.004 1 98.75 215 VAL A CA 1
ATOM 1723 C C . VAL A 1 215 ? -1.768 18.844 5.93 1 98.75 215 VAL A C 1
ATOM 1725 O O . VAL A 1 215 ? -2.498 19.781 5.602 1 98.75 215 VAL A O 1
ATOM 1728 N N . TYR A 1 216 ? -2.227 17.703 6.258 1 98.38 216 TYR A N 1
ATOM 1729 C CA . TYR A 1 216 ? -3.645 17.375 6.176 1 98.38 216 TYR A CA 1
ATOM 1730 C C . TYR A 1 216 ? -4.43 18.078 7.277 1 98.38 216 TYR A C 1
ATOM 1732 O O . TYR A 1 216 ? -4.043 18.031 8.445 1 98.38 216 TYR A O 1
ATOM 1740 N N . ILE A 1 217 ? -5.648 18.641 6.934 1 96.81 217 ILE A N 1
ATOM 1741 C CA . ILE A 1 217 ? -6.254 19.453 7.98 1 96.81 217 ILE A CA 1
ATOM 1742 C C . ILE A 1 217 ? -7.742 19.125 8.094 1 96.81 217 ILE A C 1
ATOM 1744 O O . ILE A 1 217 ? -8.258 18.938 9.195 1 96.81 217 ILE A O 1
ATOM 1748 N N . ARG A 1 218 ? -8.453 19.047 6.883 1 94.69 218 ARG A N 1
ATOM 1749 C CA . ARG A 1 218 ? -9.883 18.906 7.113 1 94.69 218 ARG A CA 1
ATOM 1750 C C . ARG A 1 218 ? -10.586 18.359 5.871 1 94.69 218 ARG A C 1
ATOM 1752 O O . ARG A 1 218 ? -9.992 18.297 4.797 1 94.69 218 ARG A O 1
ATOM 1759 N N . GLY A 1 219 ? -11.938 18.062 6.098 1 96 219 GLY A N 1
ATOM 1760 C CA . GLY A 1 219 ? -12.773 17.531 5.031 1 96 219 GLY A CA 1
ATOM 1761 C C . GLY A 1 219 ? -13.938 18.453 4.684 1 96 219 GLY A C 1
ATOM 1762 O O . GLY A 1 219 ? -14.281 19.344 5.449 1 96 219 GLY A O 1
ATOM 1763 N N . PHE A 1 220 ? -14.477 18.25 3.488 1 96.5 220 PHE A N 1
ATOM 1764 C CA . PHE A 1 220 ? -15.633 18.938 2.947 1 96.5 220 PHE A CA 1
ATOM 1765 C C . PHE A 1 220 ? -16.672 17.953 2.418 1 96.5 220 PHE A C 1
ATOM 1767 O O . PHE A 1 220 ? -16.312 16.875 1.939 1 96.5 220 PHE A O 1
ATOM 1774 N N . PRO A 1 221 ? -17.984 18.266 2.42 1 97 221 PRO A N 1
ATOM 1775 C CA . PRO A 1 221 ? -18.547 19.531 2.92 1 97 221 PRO A CA 1
ATOM 1776 C C . PRO A 1 221 ? -18.562 19.609 4.445 1 97 221 PRO A C 1
ATOM 1778 O O . PRO A 1 221 ? -18.609 18.578 5.117 1 97 221 PRO A O 1
ATOM 1781 N N . ASP A 1 222 ? -18.594 20.812 4.965 1 94.81 222 ASP A N 1
ATOM 1782 C CA . ASP A 1 222 ? -18.438 21.031 6.402 1 94.81 222 ASP A CA 1
ATOM 1783 C C . ASP A 1 222 ? -19.594 20.391 7.172 1 94.81 222 ASP A C 1
ATOM 1785 O O . ASP A 1 222 ? -19.391 19.859 8.266 1 94.81 222 ASP A O 1
ATOM 1789 N N . PHE A 1 223 ? -20.797 20.406 6.566 1 94.94 223 PHE A N 1
ATOM 1790 C CA . PHE A 1 223 ? -21.953 19.875 7.273 1 94.94 223 PHE A CA 1
ATOM 1791 C C . PHE A 1 223 ? -21.844 18.359 7.43 1 94.94 223 PHE A C 1
ATOM 1793 O O . PHE A 1 223 ? -22.391 17.797 8.375 1 94.94 223 PHE A O 1
ATOM 1800 N N . TYR A 1 224 ? -21.219 17.703 6.52 1 95.25 224 TYR A N 1
ATOM 1801 C CA . TYR A 1 224 ? -21.031 16.25 6.582 1 95.25 224 TYR A CA 1
ATOM 1802 C C . TYR A 1 224 ? -20.203 15.859 7.789 1 95.25 224 TYR A C 1
ATOM 1804 O O . TYR A 1 224 ? -20.469 14.844 8.43 1 95.25 224 TYR A O 1
ATOM 1812 N N . TYR A 1 225 ? -19.219 16.672 8.125 1 91 225 TYR A N 1
ATOM 1813 C CA . TYR A 1 225 ? -18.281 16.328 9.188 1 91 225 TYR A CA 1
ATOM 1814 C C . TYR A 1 225 ? -18.703 16.938 10.516 1 91 225 TYR A C 1
ATOM 1816 O O . TYR A 1 225 ? -18 16.797 11.516 1 91 225 TYR A O 1
ATOM 1824 N N . SER A 1 226 ? -19.844 17.5 10.5 1 88.62 226 SER A N 1
ATOM 1825 C CA . SER A 1 226 ? -20.422 18.016 11.742 1 88.62 226 SER A CA 1
ATOM 1826 C C . SER A 1 226 ? -20.969 16.875 12.602 1 88.62 226 SER A C 1
ATOM 1828 O O . SER A 1 226 ? -21.5 15.898 12.07 1 88.62 226 SER A O 1
ATOM 1830 N N . THR A 1 227 ? -20.906 17.047 13.867 1 84.5 227 THR A N 1
ATOM 1831 C CA . THR A 1 227 ? -21.438 16.062 14.797 1 84.5 227 THR A CA 1
ATOM 1832 C C . THR A 1 227 ? -22.953 15.984 14.711 1 84.5 227 THR A C 1
ATOM 1834 O O . THR A 1 227 ? -23.562 15 15.141 1 84.5 227 THR A O 1
ATOM 1837 N N . GLN A 1 228 ? -23.547 17 14.125 1 88.5 228 GLN A N 1
ATOM 1838 C CA . GLN A 1 228 ? -25 17.094 14.055 1 88.5 228 GLN A CA 1
ATOM 1839 C C . GLN A 1 228 ? -25.531 16.391 12.812 1 88.5 228 GLN A C 1
ATOM 1841 O O . GLN A 1 228 ? -26.734 16.188 12.68 1 88.5 228 GLN A O 1
ATOM 1846 N N . PHE A 1 229 ? -24.656 16.047 11.938 1 92.25 229 PHE A N 1
ATOM 1847 C CA . PHE A 1 229 ? -25.094 15.383 10.719 1 92.25 229 PHE A CA 1
ATOM 1848 C C . PHE A 1 229 ? -25.469 13.93 11 1 92.25 229 PHE A C 1
ATOM 1850 O O . PHE A 1 229 ? -24.672 13.164 11.531 1 92.25 229 PHE A O 1
ATOM 1857 N N . PRO A 1 230 ? -26.656 13.516 10.695 1 92.5 230 PRO A N 1
ATOM 1858 C CA . PRO A 1 230 ? -27.125 12.18 11.062 1 92.5 230 PRO A CA 1
ATOM 1859 C C . PRO A 1 230 ? -26.297 11.062 10.422 1 92.5 230 PRO A C 1
ATOM 1861 O O . PRO A 1 230 ? -25.953 11.148 9.242 1 92.5 230 PRO A O 1
ATOM 1864 N N . GLU A 1 231 ? -26.125 10.023 11.141 1 90.75 231 GLU A N 1
ATOM 1865 C CA . GLU A 1 231 ? -25.297 8.898 10.688 1 90.75 231 GLU A CA 1
ATOM 1866 C C . GLU A 1 231 ? -25.922 8.219 9.469 1 90.75 231 GLU A C 1
ATOM 1868 O O . GLU A 1 231 ? -25.203 7.828 8.539 1 90.75 231 GLU A O 1
ATOM 1873 N N . ARG A 1 232 ? -27.172 8.039 9.469 1 91.44 232 ARG A N 1
ATOM 1874 C CA . ARG A 1 232 ? -27.859 7.426 8.336 1 91.44 232 ARG A CA 1
ATOM 1875 C C . ARG A 1 232 ? -27.594 8.211 7.055 1 91.44 232 ARG A C 1
ATOM 1877 O O . ARG A 1 232 ? -27.391 7.621 5.992 1 91.44 232 ARG A O 1
ATOM 1884 N N . LYS A 1 233 ? -27.625 9.531 7.199 1 92.12 233 LYS A N 1
ATOM 1885 C CA . LYS A 1 233 ? -27.391 10.383 6.039 1 92.12 233 LYS A CA 1
ATOM 1886 C C . LYS A 1 233 ? -25.938 10.281 5.582 1 92.12 233 LYS A C 1
ATOM 1888 O O . LYS A 1 233 ? -25.641 10.406 4.391 1 92.12 233 LYS A O 1
ATOM 1893 N N . LYS A 1 234 ? -25.016 10.102 6.523 1 91.56 234 LYS A N 1
ATOM 1894 C CA . LYS A 1 234 ? -23.609 9.922 6.18 1 91.56 234 LYS A CA 1
ATOM 1895 C C . LYS A 1 234 ? -23.406 8.68 5.32 1 91.56 234 LYS A C 1
ATOM 1897 O O . LYS A 1 234 ? -22.625 8.695 4.371 1 91.56 234 LYS A O 1
ATOM 1902 N N . GLU A 1 235 ? -24.125 7.691 5.641 1 91 235 GLU A N 1
ATOM 1903 C CA . GLU A 1 235 ? -24.016 6.422 4.93 1 91 235 GLU A CA 1
ATOM 1904 C C . GLU A 1 235 ? -24.516 6.551 3.492 1 91 235 GLU A C 1
ATOM 1906 O O . GLU A 1 235 ? -23.984 5.906 2.584 1 91 235 GLU A O 1
ATOM 1911 N N . GLU A 1 236 ? -25.422 7.387 3.273 1 93 236 GLU A N 1
ATOM 1912 C CA . GLU A 1 236 ? -26.062 7.531 1.97 1 93 236 GLU A CA 1
ATOM 1913 C C . GLU A 1 236 ? -25.422 8.656 1.162 1 93 236 GLU A C 1
ATOM 1915 O O . GLU A 1 236 ? -25.703 8.812 -0.028 1 93 236 GLU A O 1
ATOM 1920 N N . PHE A 1 237 ? -24.594 9.414 1.837 1 94.25 237 PHE A N 1
ATOM 1921 C CA . PHE A 1 237 ? -24.016 10.586 1.188 1 94.25 237 PHE A CA 1
ATOM 1922 C C . PHE A 1 237 ? -23.125 10.164 0.022 1 94.25 237 PHE A C 1
ATOM 1924 O O . PHE A 1 237 ? -22.359 9.211 0.134 1 94.25 237 PHE A O 1
ATOM 1931 N N . PRO A 1 238 ? -23.281 10.82 -1.094 1 93.88 238 PRO A N 1
ATOM 1932 C CA . PRO A 1 238 ? -22.438 10.445 -2.23 1 93.88 238 PRO A CA 1
ATOM 1933 C C . PRO A 1 238 ? -20.953 10.648 -1.95 1 93.88 238 PRO A C 1
ATOM 1935 O O . PRO A 1 238 ? -20.5 11.789 -1.791 1 93.88 238 PRO A O 1
ATOM 1938 N N . LYS A 1 239 ? -20.203 9.648 -2.076 1 91.75 239 LYS A N 1
ATOM 1939 C CA . LYS A 1 239 ? -18.797 9.672 -1.7 1 91.75 239 LYS A CA 1
ATOM 1940 C C . LYS A 1 239 ? -17.984 10.555 -2.645 1 91.75 239 LYS A C 1
ATOM 1942 O O . LYS A 1 239 ? -16.938 11.094 -2.258 1 91.75 239 LYS A O 1
ATOM 1947 N N . GLU A 1 240 ? -18.469 10.711 -3.863 1 91.25 240 GLU A N 1
ATOM 1948 C CA . GLU A 1 240 ? -17.766 11.516 -4.859 1 91.25 240 GLU A CA 1
ATOM 1949 C C . GLU A 1 240 ? -17.781 12.992 -4.488 1 91.25 240 GLU A C 1
ATOM 1951 O O . GLU A 1 240 ? -17.031 13.789 -5.055 1 91.25 240 GLU A O 1
ATOM 1956 N N . ARG A 1 241 ? -18.656 13.281 -3.514 1 95.19 241 ARG A N 1
ATOM 1957 C CA . ARG A 1 241 ? -18.797 14.68 -3.113 1 95.19 241 ARG A CA 1
ATOM 1958 C C . ARG A 1 241 ? -17.938 14.992 -1.894 1 95.19 241 ARG A C 1
ATOM 1960 O O . ARG A 1 241 ? -17.828 16.141 -1.48 1 95.19 241 ARG A O 1
ATOM 1967 N N . LEU A 1 242 ? -17.312 13.984 -1.349 1 95.62 242 LEU A N 1
ATOM 1968 C CA . LEU A 1 242 ? -16.422 14.18 -0.214 1 95.62 242 LEU A CA 1
ATOM 1969 C C . LEU A 1 242 ? -15.016 14.562 -0.684 1 95.62 242 LEU A C 1
ATOM 1971 O O . LEU A 1 242 ? -14.414 13.852 -1.495 1 95.62 242 LEU A O 1
ATOM 1975 N N . LEU A 1 243 ? -14.555 15.703 -0.23 1 96.5 243 LEU A N 1
ATOM 1976 C CA . LEU A 1 243 ? -13.219 16.203 -0.542 1 96.5 243 LEU A CA 1
ATOM 1977 C C . LEU A 1 243 ? -12.445 16.531 0.734 1 96.5 243 LEU A C 1
ATOM 1979 O O . LEU A 1 243 ? -13.047 16.766 1.783 1 96.5 243 LEU A O 1
ATOM 1983 N N . GLN A 1 244 ? -11.195 16.406 0.632 1 96.75 244 GLN A N 1
ATOM 1984 C CA . GLN A 1 244 ? -10.297 16.734 1.734 1 96.75 244 GLN A CA 1
ATOM 1985 C C . GLN A 1 244 ? -9.305 17.812 1.331 1 96.75 244 GLN A C 1
ATOM 1987 O O . GLN A 1 244 ? -9.078 18.047 0.141 1 96.75 244 GLN A O 1
ATOM 1992 N N . GLN A 1 245 ? -8.773 18.438 2.336 1 97.12 245 GLN A N 1
ATOM 1993 C CA . GLN A 1 245 ? -7.863 19.547 2.086 1 97.12 245 GLN A CA 1
ATOM 1994 C C . GLN A 1 245 ? -6.621 19.453 2.969 1 97.12 245 GLN A C 1
ATOM 1996 O O . GLN A 1 245 ? -6.703 19.031 4.125 1 97.12 245 GLN A O 1
ATOM 2001 N N . GLY A 1 246 ? -5.508 19.797 2.393 1 98.06 246 GLY A N 1
ATOM 2002 C CA . GLY A 1 246 ? -4.258 19.984 3.109 1 98.06 246 GLY A CA 1
ATOM 2003 C C . GLY A 1 246 ? -3.586 21.312 2.785 1 98.06 246 GLY A C 1
ATOM 2004 O O . GLY A 1 246 ? -3.801 21.875 1.711 1 98.06 246 GLY A O 1
ATOM 2005 N N . VAL A 1 247 ? -2.824 21.828 3.721 1 98.62 247 VAL A N 1
ATOM 2006 C CA . VAL A 1 247 ? -2.049 23.031 3.498 1 98.62 247 VAL A CA 1
ATOM 2007 C C . VAL A 1 247 ? -0.855 22.734 2.598 1 98.62 247 VAL A C 1
ATOM 2009 O O . VAL A 1 247 ? -0.11 21.781 2.846 1 98.62 247 VAL A O 1
ATOM 2012 N N . ASN A 1 248 ? -0.762 23.5 1.551 1 98.5 248 ASN A N 1
ATOM 2013 C CA . ASN A 1 248 ? 0.449 23.406 0.742 1 98.5 248 ASN A CA 1
ATOM 2014 C C . ASN A 1 248 ? 1.692 23.766 1.552 1 98.5 248 ASN A C 1
ATOM 2016 O O . ASN A 1 248 ? 1.774 24.859 2.123 1 98.5 248 ASN A O 1
ATOM 2020 N N . ILE A 1 249 ? 2.617 22.906 1.532 1 98.62 249 ILE A N 1
ATOM 2021 C CA . ILE A 1 249 ? 3.758 23.047 2.428 1 98.62 249 ILE A CA 1
ATOM 2022 C C . ILE A 1 249 ? 4.527 24.328 2.08 1 98.62 249 ILE A C 1
ATOM 2024 O O . ILE A 1 249 ? 5.109 24.969 2.959 1 98.62 249 ILE A O 1
ATOM 2028 N N . GLY A 1 250 ? 4.484 24.688 0.85 1 97.5 250 GLY A N 1
ATOM 2029 C CA . GLY A 1 250 ? 5.117 25.938 0.449 1 97.5 250 GLY A CA 1
ATOM 2030 C C . GLY A 1 250 ? 4.527 27.156 1.136 1 97.5 250 GLY A C 1
ATOM 2031 O O . GLY A 1 250 ? 5.23 28.141 1.373 1 97.5 250 GLY A O 1
ATOM 2032 N N . SER A 1 251 ? 3.266 27.125 1.439 1 97.88 251 SER A N 1
ATOM 2033 C CA . SER A 1 251 ? 2.613 28.234 2.123 1 97.88 251 SER A CA 1
ATOM 2034 C C . SER A 1 251 ? 3.086 28.344 3.57 1 97.88 251 SER A C 1
ATOM 2036 O O . SER A 1 251 ? 3.154 29.438 4.121 1 97.88 251 SER A O 1
ATOM 2038 N N . VAL A 1 252 ? 3.406 27.234 4.18 1 98.06 252 VAL A N 1
ATOM 2039 C CA . VAL A 1 252 ? 3.961 27.25 5.527 1 98.06 252 VAL A CA 1
ATOM 2040 C C . VAL A 1 252 ? 5.324 27.938 5.52 1 98.06 252 VAL A C 1
ATOM 2042 O O . VAL A 1 252 ? 5.582 28.828 6.332 1 98.06 252 VAL A O 1
ATOM 2045 N N . PHE A 1 253 ? 6.145 27.562 4.578 1 97.75 253 PHE A N 1
ATOM 2046 C CA . PHE A 1 253 ? 7.453 28.172 4.422 1 97.75 253 PHE A CA 1
ATOM 2047 C C . PHE A 1 253 ? 7.316 29.688 4.234 1 97.75 253 PHE A C 1
ATOM 2049 O O . PHE A 1 253 ? 8.023 30.469 4.879 1 97.75 253 PHE A O 1
ATOM 2056 N N . LYS A 1 254 ? 6.395 30.062 3.371 1 96.56 254 LYS A N 1
ATOM 2057 C CA . LYS A 1 254 ? 6.191 31.469 3.055 1 96.56 254 LYS A CA 1
ATOM 2058 C C . LYS A 1 254 ? 5.762 32.25 4.293 1 96.56 254 LYS A C 1
ATOM 2060 O O . LYS A 1 254 ? 6.289 33.344 4.562 1 96.56 254 LYS A O 1
ATOM 2065 N N . THR A 1 255 ? 4.855 31.719 5.039 1 96.38 255 THR A N 1
ATOM 2066 C CA . THR A 1 255 ? 4.332 32.438 6.199 1 96.38 255 THR A CA 1
ATOM 2067 C C . THR A 1 255 ? 5.402 32.562 7.285 1 96.38 255 THR A C 1
ATOM 2069 O O . THR A 1 255 ? 5.461 33.562 7.992 1 96.38 255 THR A O 1
ATOM 2072 N N . MET A 1 256 ? 6.238 31.547 7.414 1 96.31 256 MET A N 1
ATOM 2073 C CA . MET A 1 256 ? 7.336 31.625 8.383 1 96.31 256 MET A CA 1
ATOM 2074 C C . MET A 1 256 ? 8.375 32.656 7.945 1 96.31 256 MET A C 1
ATOM 2076 O O . MET A 1 256 ? 9.023 33.281 8.789 1 96.31 256 MET A O 1
ATOM 2080 N N . THR A 1 257 ? 8.516 32.844 6.684 1 95 257 THR A N 1
ATOM 2081 C CA . THR A 1 257 ? 9.477 33.781 6.121 1 95 257 THR A CA 1
ATOM 2082 C C . THR A 1 257 ? 9.016 35.219 6.328 1 95 257 THR A C 1
ATOM 2084 O O . THR A 1 257 ? 9.836 36.125 6.496 1 95 257 THR A O 1
ATOM 2087 N N . GLU A 1 258 ? 7.742 35.438 6.332 1 94.06 258 GLU A N 1
ATOM 2088 C CA . GLU A 1 258 ? 7.16 36.781 6.422 1 94.06 258 GLU A CA 1
ATOM 2089 C C . GLU A 1 258 ? 7.34 37.375 7.816 1 94.06 258 GLU A C 1
ATOM 2091 O O . GLU A 1 258 ? 7.289 38.594 7.992 1 94.06 258 GLU A O 1
ATOM 2096 N N . ASN A 1 259 ? 7.523 36.531 8.789 1 90.88 259 ASN A N 1
ATOM 2097 C CA . ASN A 1 259 ? 7.73 37 10.156 1 90.88 259 ASN A CA 1
ATOM 2098 C C . ASN A 1 259 ? 9.164 36.719 10.625 1 90.88 259 ASN A C 1
ATOM 2100 O O . ASN A 1 259 ? 9.547 35.594 10.844 1 90.88 259 ASN A O 1
ATOM 2104 N N . THR A 1 260 ? 9.852 37.781 10.953 1 89.06 260 THR A N 1
ATOM 2105 C CA . THR A 1 260 ? 11.273 37.688 11.289 1 89.06 260 THR A CA 1
ATOM 2106 C C . THR A 1 260 ? 11.477 36.812 12.523 1 89.06 260 THR A C 1
ATOM 2108 O O . THR A 1 260 ? 12.523 36.188 12.672 1 89.06 260 THR A O 1
ATOM 2111 N N . MET A 1 261 ? 10.508 36.781 13.375 1 93.31 261 MET A N 1
ATOM 2112 C CA . MET A 1 261 ? 10.641 36.031 14.617 1 93.31 261 MET A CA 1
ATOM 2113 C C . MET A 1 261 ? 10.719 34.531 14.336 1 93.31 261 MET A C 1
ATOM 2115 O O . MET A 1 261 ? 11.18 33.75 15.188 1 93.31 261 MET A O 1
ATOM 2119 N N . HIS A 1 262 ? 10.336 34.125 13.141 1 95.31 262 HIS A N 1
ATOM 2120 C CA . HIS A 1 262 ? 10.266 32.688 12.859 1 95.31 262 HIS A CA 1
ATOM 2121 C C . HIS A 1 262 ? 11.375 32.281 11.891 1 95.31 262 HIS A C 1
ATOM 2123 O O . HIS A 1 262 ? 11.422 31.109 11.469 1 95.31 262 HIS A O 1
ATOM 2129 N N . LEU A 1 263 ? 12.25 33.094 11.547 1 95.06 263 LEU A N 1
ATOM 2130 C CA . LEU A 1 263 ? 13.273 32.812 10.547 1 95.06 263 LEU A CA 1
ATOM 2131 C C . LEU A 1 263 ? 14.203 31.703 11.039 1 95.06 263 LEU A C 1
ATOM 2133 O O . LEU A 1 263 ? 14.609 30.844 10.258 1 95.06 263 LEU A O 1
ATOM 2137 N N . GLY A 1 264 ? 14.602 31.781 12.312 1 95.5 264 GLY A N 1
ATOM 2138 C CA . GLY A 1 264 ? 15.43 30.719 12.859 1 95.5 264 GLY A CA 1
ATOM 2139 C C . GLY A 1 264 ? 14.766 29.359 12.797 1 95.5 264 GLY A C 1
ATOM 2140 O O . GLY A 1 264 ? 15.391 28.391 12.367 1 95.5 264 GLY A O 1
ATOM 2141 N N . LEU A 1 265 ? 13.523 29.359 13.211 1 97.38 265 LEU A N 1
ATOM 2142 C CA . LEU A 1 265 ? 12.75 28.125 13.172 1 97.38 265 LEU A CA 1
ATOM 2143 C C . LEU A 1 265 ? 12.57 27.641 11.734 1 97.38 265 LEU A C 1
ATOM 2145 O O . LEU A 1 265 ? 12.703 26.453 11.453 1 97.38 265 LEU A O 1
ATOM 2149 N N . ARG A 1 266 ? 12.289 28.531 10.852 1 97.56 266 ARG A N 1
ATOM 2150 C CA . ARG A 1 266 ? 12.125 28.219 9.43 1 97.56 266 ARG A CA 1
ATOM 2151 C C . ARG A 1 266 ? 13.375 27.547 8.875 1 97.56 266 ARG A C 1
ATOM 2153 O O . ARG A 1 266 ? 13.289 26.547 8.164 1 97.56 266 ARG A O 1
ATOM 2160 N N . ASN A 1 267 ? 14.539 28.094 9.219 1 97.12 267 ASN A N 1
ATOM 2161 C CA . ASN A 1 267 ? 15.797 27.562 8.719 1 97.12 267 ASN A CA 1
ATOM 2162 C C . ASN A 1 267 ? 16.062 26.156 9.266 1 97.12 267 ASN A C 1
ATOM 2164 O O . ASN A 1 267 ? 16.672 25.328 8.586 1 97.12 267 ASN A O 1
ATOM 2168 N N . GLU A 1 268 ? 15.641 25.969 10.438 1 97.31 268 GLU A N 1
ATOM 2169 C CA . GLU A 1 268 ? 15.812 24.656 11.055 1 97.31 268 GLU A CA 1
ATOM 2170 C C . GLU A 1 268 ? 14.938 23.609 10.367 1 97.31 268 GLU A C 1
ATOM 2172 O O . GLU A 1 268 ? 15.383 22.484 10.109 1 97.31 268 GLU A O 1
ATOM 2177 N N . ILE A 1 269 ? 13.734 23.953 10.055 1 97.94 269 ILE A N 1
ATOM 2178 C CA . ILE A 1 269 ? 12.742 23.016 9.531 1 97.94 269 ILE A CA 1
ATOM 2179 C C . ILE A 1 269 ? 12.953 22.828 8.031 1 97.94 269 ILE A C 1
ATOM 2181 O O . ILE A 1 269 ? 12.844 21.703 7.523 1 97.94 269 ILE A O 1
ATOM 2185 N N . PHE A 1 270 ? 13.195 23.969 7.359 1 97.69 270 PHE A N 1
ATOM 2186 C CA . PHE A 1 270 ? 13.328 24 5.906 1 97.69 270 PHE A CA 1
ATOM 2187 C C . PHE A 1 270 ? 14.742 24.391 5.5 1 97.69 270 PHE A C 1
ATOM 2189 O O . PHE A 1 270 ? 14.93 25.375 4.781 1 97.69 270 PHE A O 1
ATOM 2196 N N . PRO A 1 271 ? 15.68 23.562 5.785 1 94.69 271 PRO A N 1
ATOM 2197 C CA . PRO A 1 271 ? 17.062 23.984 5.559 1 94.69 271 PRO A CA 1
ATOM 2198 C C . PRO A 1 271 ? 17.391 24.172 4.078 1 94.69 271 PRO A C 1
ATOM 2200 O O . PRO A 1 271 ? 18.125 25.094 3.721 1 94.69 271 PRO A O 1
ATOM 2203 N N . ILE A 1 272 ? 16.828 23.406 3.236 1 93.94 272 ILE A N 1
ATOM 2204 C CA . ILE A 1 272 ? 17.125 23.484 1.813 1 93.94 272 ILE A CA 1
ATOM 2205 C C . ILE A 1 272 ? 16.469 24.719 1.204 1 93.94 272 ILE A C 1
ATOM 2207 O O . ILE A 1 272 ? 17.125 25.516 0.538 1 93.94 272 ILE A O 1
ATOM 2211 N N . GLU A 1 273 ? 15.227 24.906 1.456 1 93.19 273 GLU A N 1
ATOM 2212 C CA . GLU A 1 273 ? 14.492 26.062 0.942 1 93.19 273 GLU A CA 1
ATOM 2213 C C . GLU A 1 273 ? 15.078 27.359 1.466 1 93.19 273 GLU A C 1
ATOM 2215 O O . GLU A 1 273 ? 15.148 28.359 0.735 1 93.19 273 GLU A O 1
ATOM 2220 N N . ALA A 1 274 ? 15.484 27.344 2.697 1 92.44 274 ALA A N 1
ATOM 2221 C CA . ALA A 1 274 ? 16.078 28.516 3.318 1 92.44 274 ALA A CA 1
ATOM 2222 C C . ALA A 1 274 ? 17.375 28.906 2.635 1 92.44 274 ALA A C 1
ATOM 2224 O O . ALA A 1 274 ? 17.641 30.078 2.383 1 92.44 274 ALA A O 1
ATOM 2225 N N . ASN A 1 275 ? 18.172 27.922 2.361 1 90.31 275 ASN A N 1
ATOM 2226 C CA . ASN A 1 275 ? 19.438 28.156 1.677 1 90.31 275 ASN A CA 1
ATOM 2227 C C . ASN A 1 275 ? 19.219 28.719 0.273 1 90.31 275 ASN A C 1
ATOM 2229 O O . ASN A 1 275 ? 19.953 29.609 -0.161 1 90.31 275 ASN A O 1
ATOM 2233 N N . LEU A 1 276 ? 18.266 28.203 -0.373 1 88.81 276 LEU A N 1
ATOM 2234 C CA . LEU A 1 276 ? 17.953 28.672 -1.717 1 88.81 276 LEU A CA 1
ATOM 2235 C C . LEU A 1 276 ? 17.469 30.125 -1.683 1 88.81 276 LEU A C 1
ATOM 2237 O O . LEU A 1 276 ? 17.812 30.922 -2.557 1 88.81 276 LEU A O 1
ATOM 2241 N N . GLU A 1 277 ? 16.688 30.469 -0.72 1 85.62 277 GLU A N 1
ATOM 2242 C CA . GLU A 1 277 ? 16.188 31.828 -0.553 1 85.62 277 GLU A CA 1
ATOM 2243 C C . GLU A 1 277 ? 17.328 32.812 -0.26 1 85.62 277 GLU A C 1
ATOM 2245 O O . GLU A 1 277 ? 17.328 33.938 -0.765 1 85.62 277 GLU A O 1
ATOM 2250 N N . GLN A 1 278 ? 18.234 32.375 0.561 1 82.75 278 GLN A N 1
ATOM 2251 C CA . GLN A 1 278 ? 19.375 33.188 0.908 1 82.75 278 GLN A CA 1
ATOM 2252 C C . GLN A 1 278 ? 20.25 33.469 -0.313 1 82.75 278 GLN A C 1
ATOM 2254 O O . GLN A 1 278 ? 20.734 34.594 -0.506 1 82.75 278 GLN A O 1
ATOM 2259 N N . GLN A 1 279 ? 20.406 32.469 -1.104 1 83.19 279 GLN A N 1
ATOM 2260 C CA . GLN A 1 279 ? 21.203 32.594 -2.322 1 83.19 279 GLN A CA 1
ATOM 2261 C C . GLN A 1 279 ? 20.516 33.531 -3.316 1 83.19 279 GLN A C 1
ATOM 2263 O O . GLN A 1 279 ? 21.172 34.344 -3.971 1 83.19 279 GLN A O 1
ATOM 2268 N N . ALA A 1 280 ? 19.281 33.438 -3.328 1 74.12 280 ALA A N 1
ATOM 2269 C CA . ALA A 1 280 ? 18.516 34.25 -4.258 1 74.12 280 ALA A CA 1
ATOM 2270 C C . ALA A 1 280 ? 18.484 35.719 -3.803 1 74.12 280 ALA A C 1
ATOM 2272 O O . ALA A 1 280 ? 18.438 36.625 -4.625 1 74.12 280 ALA A O 1
ATOM 2273 N N . SER A 1 281 ? 18.422 35.969 -2.453 1 69.5 281 SER A N 1
ATOM 2274 C CA . SER A 1 281 ? 18.359 37.344 -1.906 1 69.5 281 SER A CA 1
ATOM 2275 C C . SER A 1 281 ? 19.75 37.969 -1.879 1 69.5 281 SER A C 1
ATOM 2277 O O . SER A 1 281 ? 19.891 39.156 -1.569 1 69.5 281 SER A O 1
ATOM 2279 N N . GLY A 1 282 ? 20.828 37.438 -2.357 1 58.5 282 GLY A N 1
ATOM 2280 C CA . GLY A 1 282 ? 22.172 37.969 -2.34 1 58.5 282 GLY A CA 1
ATOM 2281 C C . GLY A 1 282 ? 22.812 37.938 -0.964 1 58.5 282 GLY A C 1
ATOM 2282 O O . GLY A 1 282 ? 23.828 38.625 -0.73 1 58.5 282 GLY A O 1
ATOM 2283 N N . GLN A 1 283 ? 22.234 37.562 0.177 1 44.75 283 GLN A N 1
ATOM 2284 C CA . GLN A 1 283 ? 22.797 37.594 1.522 1 44.75 283 GLN A CA 1
ATOM 2285 C C . GLN A 1 283 ? 23.844 36.469 1.695 1 44.75 283 GLN A C 1
ATOM 2287 O O . GLN A 1 283 ? 23.609 35.344 1.289 1 44.75 283 GLN A O 1
ATOM 2292 N N . ASN A 1 284 ? 25.172 36.844 1.74 1 38.94 284 ASN A N 1
ATOM 2293 C CA . ASN A 1 284 ? 26.312 35.969 2.078 1 38.94 284 ASN A CA 1
ATOM 2294 C C . ASN A 1 284 ? 26.047 35.188 3.35 1 38.94 284 ASN A C 1
ATOM 2296 O O . ASN A 1 284 ? 25.719 35.75 4.391 1 38.94 284 ASN A O 1
ATOM 2300 N N . PRO A 1 285 ? 25.922 33.969 3.438 1 41.16 285 PRO A N 1
ATOM 2301 C CA . PRO A 1 285 ? 25.719 33.188 4.645 1 41.16 285 PRO A CA 1
ATOM 2302 C C . PRO A 1 285 ? 26.656 33.562 5.777 1 41.16 285 PRO A C 1
ATOM 2304 O O . PRO A 1 285 ? 26.5 33.062 6.902 1 41.16 285 PRO A O 1
ATOM 2307 N N . TYR A 1 286 ? 27.922 34 5.504 1 35.5 286 TYR A N 1
ATOM 2308 C CA . TYR A 1 286 ? 28.953 34.219 6.508 1 35.5 286 TYR A CA 1
ATOM 2309 C C . TYR A 1 286 ? 28.562 35.344 7.441 1 35.5 286 TYR A C 1
ATOM 2311 O O . TYR A 1 286 ? 29.344 35.781 8.289 1 35.5 286 TYR A O 1
ATOM 2319 N N . ALA A 1 287 ? 27.625 36.156 7.211 1 30.56 287 ALA A N 1
ATOM 2320 C CA . ALA A 1 287 ? 27.531 37.312 8.125 1 30.56 287 ALA A CA 1
ATOM 2321 C C . ALA A 1 287 ? 26.984 36.875 9.484 1 30.56 287 ALA A C 1
ATOM 2323 O O . ALA A 1 287 ? 26.625 37.688 10.312 1 30.56 287 ALA A O 1
ATOM 2324 N N . ILE A 1 288 ? 26.453 35.719 9.648 1 29.62 288 ILE A N 1
ATOM 2325 C CA . ILE A 1 288 ? 26.016 35.5 11.023 1 29.62 288 ILE A CA 1
ATOM 2326 C C . ILE A 1 288 ? 27.219 35.281 11.922 1 29.62 288 ILE A C 1
ATOM 2328 O O . ILE A 1 288 ? 28.062 34.406 11.641 1 29.62 288 ILE A O 1
ATOM 2332 N N . GLY A 1 289 ? 27.547 36.219 12.883 1 25.64 289 GLY A N 1
ATOM 2333 C CA . GLY A 1 289 ? 28.516 36.438 13.945 1 25.64 289 GLY A CA 1
ATOM 2334 C C . GLY A 1 289 ? 28.812 35.219 14.773 1 25.64 289 GLY A C 1
ATOM 2335 O O . GLY A 1 289 ? 27.922 34.375 14.984 1 25.64 289 GLY A O 1
ATOM 2336 N N . SER A 1 290 ? 30.172 34.75 14.859 1 25.88 290 SER A N 1
ATOM 2337 C CA . SER A 1 290 ? 30.938 33.969 15.82 1 25.88 290 SER A CA 1
ATOM 2338 C C . SER A 1 290 ? 30.625 34.406 17.25 1 25.88 290 SER A C 1
ATOM 2340 O O . SER A 1 290 ? 31.172 35.375 17.75 1 25.88 290 SER A O 1
ATOM 2342 N N . ALA A 1 291 ? 29.531 34.469 17.766 1 22.59 291 ALA A N 1
ATOM 2343 C CA . ALA A 1 291 ? 29.578 34.719 19.203 1 22.59 291 ALA A CA 1
ATOM 2344 C C . ALA A 1 291 ? 30.656 33.906 19.875 1 22.59 291 ALA A C 1
ATOM 2346 O O . ALA A 1 291 ? 31.047 32.844 19.375 1 22.59 291 ALA A O 1
ATOM 2347 N N . SER A 1 292 ? 31.188 34.156 21.359 1 22.73 292 SER A N 1
ATOM 2348 C CA . SER A 1 292 ? 32.312 34.156 22.297 1 22.73 292 SER A CA 1
ATOM 2349 C C . SER A 1 292 ? 32.594 32.75 22.828 1 22.73 292 SER A C 1
ATOM 2351 O O . SER A 1 292 ? 33.344 32.594 23.781 1 22.73 292 SER A O 1
ATOM 2353 N N . SER A 1 293 ? 32.094 31.594 22.516 1 22.05 293 SER A N 1
ATOM 2354 C CA . SER A 1 293 ? 32.656 30.688 23.516 1 22.05 293 SER A CA 1
ATOM 2355 C C . SER A 1 293 ? 34.188 30.719 23.484 1 22.05 293 SER A C 1
ATOM 2357 O O . SER A 1 293 ? 34.781 30.406 22.469 1 22.05 293 SER A O 1
ATOM 2359 N N . PHE A 1 294 ? 34.844 31.484 24.391 1 20.02 294 PHE A N 1
ATOM 2360 C CA . PHE A 1 294 ? 36.188 31.766 24.875 1 20.02 294 PHE A CA 1
ATOM 2361 C C . PHE A 1 294 ? 37 30.469 25.016 1 20.02 294 PHE A C 1
ATOM 2363 O O . PHE A 1 294 ? 38.094 30.344 24.469 1 20.02 294 PHE A O 1
ATOM 2370 N N . GLN A 1 295 ? 37.312 30.016 26.391 1 18.61 295 GLN A N 1
ATOM 2371 C CA . GLN A 1 295 ? 38.625 29.969 27 1 18.61 295 GLN A CA 1
ATOM 2372 C C . GLN A 1 295 ? 39.344 28.641 26.688 1 18.61 295 GLN A C 1
ATOM 2374 O O . GLN A 1 295 ? 40.531 28.625 26.344 1 18.61 295 GLN A O 1
ATOM 2379 N N . ASN A 1 296 ? 38.844 27.516 27.344 1 18.52 296 ASN A N 1
ATOM 2380 C CA . ASN A 1 296 ? 39.812 26.672 28.047 1 18.52 296 ASN A CA 1
ATOM 2381 C C . ASN A 1 296 ? 40.562 25.766 27.078 1 18.52 296 ASN A C 1
ATOM 2383 O O . ASN A 1 296 ? 39.969 24.875 26.484 1 18.52 296 ASN A O 1
ATOM 2387 N N . GLU A 1 297 ? 41.594 26.234 26.328 1 19.34 297 GLU A N 1
ATOM 2388 C CA . GLU A 1 297 ? 42.625 25.641 25.469 1 19.34 297 GLU A CA 1
ATOM 2389 C C . GLU A 1 297 ? 43.312 24.484 26.156 1 19.34 297 GLU A C 1
ATOM 2391 O O . GLU A 1 297 ? 44.531 24.516 26.375 1 19.34 297 GLU A O 1
ATOM 2396 N N . LYS A 1 298 ? 42.812 23.969 27.375 1 19.11 298 LYS A N 1
ATOM 2397 C CA . LYS A 1 298 ? 43.969 23.266 27.906 1 19.11 298 LYS A CA 1
ATOM 2398 C C . LYS A 1 298 ? 44.625 22.422 26.812 1 19.11 298 LYS A C 1
ATOM 2400 O O . LYS A 1 298 ? 44.031 22.109 25.797 1 19.11 298 LYS A O 1
ATOM 2405 N N . ASN A 1 299 ? 45.781 21.641 27.203 1 17.61 299 ASN A N 1
ATOM 2406 C CA . ASN A 1 299 ? 47.125 21.125 27.078 1 17.61 299 ASN A CA 1
ATOM 2407 C C . ASN A 1 299 ? 47.125 19.781 26.344 1 17.61 299 ASN A C 1
ATOM 2409 O O . ASN A 1 299 ? 48.062 18.969 26.516 1 17.61 299 ASN A O 1
ATOM 2413 N N . LEU A 1 300 ? 45.938 19.359 25.859 1 17.09 300 LEU A N 1
ATOM 2414 C CA . LEU A 1 300 ? 46.281 17.953 25.688 1 17.09 300 LEU A CA 1
ATOM 2415 C C . LEU A 1 300 ? 47.438 17.797 24.719 1 17.09 300 LEU A C 1
ATOM 2417 O O . LEU A 1 300 ? 47.469 18.438 23.672 1 17.09 300 LEU A O 1
ATOM 2421 N N . LYS A 1 301 ? 48.5 17.094 25.25 1 18.06 301 LYS A N 1
ATOM 2422 C CA . LYS A 1 301 ? 49.844 16.641 24.859 1 18.06 301 LYS A CA 1
ATOM 2423 C C . LYS A 1 301 ? 49.812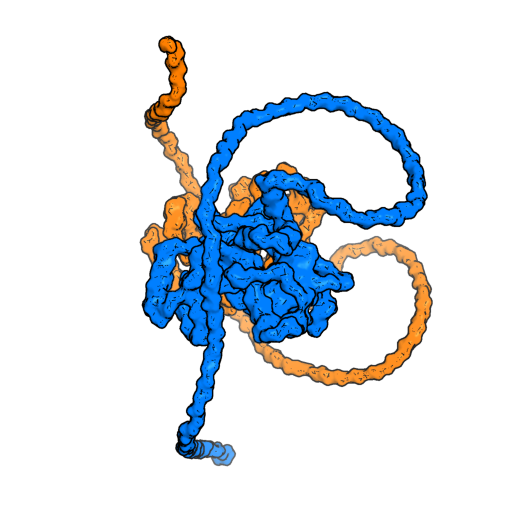 16.047 23.453 1 18.06 301 LYS A C 1
ATOM 2425 O O . LYS A 1 301 ? 48.812 15.414 23.062 1 18.06 301 LYS A O 1
ATOM 2430 N N . GLY A 1 302 ? 50.812 16.422 22.484 1 17.28 302 GLY A N 1
ATOM 2431 C CA . GLY A 1 302 ? 51.469 16.406 21.188 1 17.28 302 GLY A CA 1
ATOM 2432 C C . GLY A 1 302 ? 51.75 15 20.688 1 17.28 302 GLY A C 1
ATOM 2433 O O . GLY A 1 302 ? 52.5 14.828 19.734 1 17.28 302 GLY A O 1
ATOM 2434 N N . GLN A 1 303 ? 51.156 13.82 21.312 1 18.02 303 GLN A N 1
ATOM 2435 C CA . GLN A 1 303 ? 52.125 12.805 20.969 1 18.02 303 GLN A CA 1
ATOM 2436 C C . GLN A 1 303 ? 52.25 12.641 19.453 1 18.02 303 GLN A C 1
ATOM 2438 O O . GLN A 1 303 ? 51.25 12.562 18.75 1 18.02 303 GLN A O 1
ATOM 2443 N N . GLU A 1 304 ? 53.5 12.82 18.891 1 17.83 304 GLU A N 1
ATOM 2444 C CA . GLU A 1 304 ? 54.281 12.945 17.656 1 17.83 304 GLU A CA 1
ATOM 2445 C C . GLU A 1 304 ? 54.156 11.711 16.781 1 17.83 304 GLU A C 1
ATOM 2447 O O . GLU A 1 304 ? 54.719 11.641 15.695 1 17.83 304 GLU A O 1
ATOM 2452 N N . THR A 1 305 ? 53.031 10.852 16.922 1 18.38 305 THR A N 1
ATOM 2453 C CA . THR A 1 305 ? 53.594 9.656 16.297 1 18.38 305 THR A CA 1
ATOM 2454 C C . THR A 1 305 ? 54 9.938 14.859 1 18.38 305 THR A C 1
ATOM 2456 O O . THR A 1 305 ? 53.375 10.742 14.172 1 18.38 305 THR A O 1
ATOM 2459 N N . GLU A 1 306 ? 55.156 9.328 14.445 1 16.14 306 GLU A N 1
ATOM 2460 C CA . GLU A 1 306 ? 56.156 9.289 13.383 1 16.14 306 GLU A CA 1
ATOM 2461 C C . GLU A 1 306 ? 55.5 8.992 12.031 1 16.14 306 GLU A C 1
ATOM 2463 O O . GLU A 1 306 ? 54.562 8.203 11.953 1 16.14 306 GLU A O 1
ATOM 2468 N N . LYS A 1 307 ? 55.969 9.766 11.008 1 17.47 307 LYS A N 1
ATOM 2469 C CA . LYS A 1 307 ? 55.812 10.18 9.617 1 17.47 307 LYS A CA 1
ATOM 2470 C C . LYS A 1 307 ? 56.156 9.031 8.664 1 17.47 307 LYS A C 1
ATOM 2472 O O . LYS A 1 307 ? 56.25 9.234 7.453 1 17.47 307 LYS A O 1
ATOM 2477 N N . LYS A 1 308 ? 56.094 7.727 9.008 1 16.38 308 LYS A N 1
ATOM 2478 C CA . LYS A 1 308 ? 56.969 7.125 8 1 16.38 308 LYS A CA 1
ATOM 2479 C C . LYS A 1 308 ? 56.5 7.477 6.59 1 16.38 308 LYS A C 1
ATOM 2481 O O . LYS A 1 308 ? 55.312 7.75 6.367 1 16.38 308 LYS A O 1
ATOM 2486 N N . SER A 1 309 ? 57.375 7.438 5.5 1 15.98 309 SER A N 1
ATOM 2487 C CA . SER A 1 309 ? 57.906 7.949 4.246 1 15.98 309 SER A CA 1
ATOM 2488 C C . SER A 1 309 ? 57.188 7.359 3.045 1 15.98 309 SER A C 1
ATOM 2490 O O . SER A 1 309 ? 57.594 7.566 1.899 1 15.98 30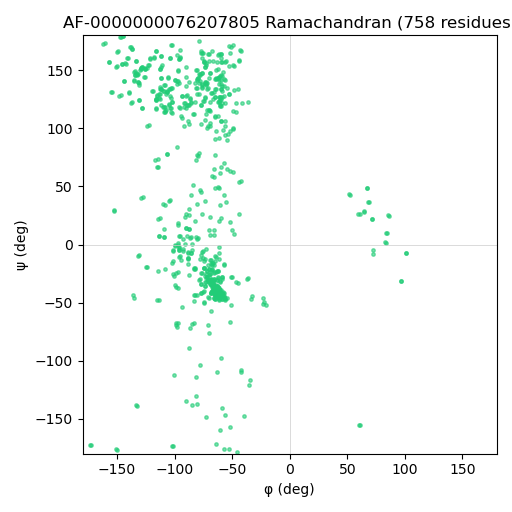9 SER A O 1
ATOM 2492 N N . GLY A 1 310 ? 56 6.691 3.244 1 16.16 310 GLY A N 1
ATOM 2493 C CA . GLY A 1 310 ? 55.969 5.777 2.113 1 16.16 310 GLY A CA 1
ATOM 2494 C C . GLY A 1 310 ? 56 6.484 0.772 1 16.16 310 GLY A C 1
ATOM 2495 O O . GLY A 1 310 ? 55.719 7.676 0.683 1 16.16 310 GLY A O 1
ATOM 2496 N N . LYS A 1 311 ? 56.406 5.652 -0.288 1 16.73 311 LYS A N 1
ATOM 2497 C CA . LYS A 1 311 ? 57 5.645 -1.619 1 16.73 311 LYS A CA 1
ATOM 2498 C C . LYS A 1 311 ? 56.062 6.301 -2.641 1 16.73 311 LYS A C 1
ATOM 2500 O O . LYS A 1 311 ? 54.875 6.336 -2.455 1 16.73 311 LYS A O 1
ATOM 2505 N N . GLY A 1 312 ? 56.562 6.797 -3.801 1 15.3 312 GLY A N 1
ATOM 2506 C CA . GLY A 1 312 ? 56.625 7.801 -4.852 1 15.3 312 GLY A CA 1
ATOM 2507 C C . GLY A 1 312 ? 55.656 7.551 -5.977 1 15.3 312 GLY A C 1
ATOM 2508 O O . GLY A 1 312 ? 55.406 8.43 -6.805 1 15.3 312 GLY A O 1
ATOM 2509 N N . THR A 1 313 ? 54.938 6.379 -6.152 1 16.22 313 THR A N 1
ATOM 2510 C CA . THR A 1 313 ? 55.125 6.113 -7.574 1 16.22 313 THR A CA 1
ATOM 2511 C C . THR A 1 313 ? 54.312 7.098 -8.422 1 16.22 313 THR A C 1
ATOM 2513 O O . THR A 1 313 ? 53.375 7.715 -7.934 1 16.22 313 THR A O 1
ATOM 2516 N N . THR A 1 314 ? 53.812 6.629 -9.68 1 16.73 314 THR A N 1
ATOM 2517 C CA . THR A 1 314 ? 54 6.973 -11.078 1 16.73 314 THR A CA 1
ATOM 2518 C C . THR A 1 314 ? 52.875 7.883 -11.586 1 16.73 314 THR A C 1
ATOM 2520 O O . THR A 1 314 ? 51.781 7.895 -11.023 1 16.73 314 THR A O 1
ATOM 2523 N N . CYS A 1 315 ? 53.031 8.602 -12.766 1 15.93 315 CYS A N 1
ATOM 2524 C CA . CYS A 1 315 ? 52.844 9.875 -13.445 1 15.93 315 CYS A CA 1
ATOM 2525 C C . CYS A 1 315 ? 51.531 9.891 -14.219 1 15.93 315 CYS A C 1
ATOM 2527 O O . CYS A 1 315 ? 51.031 10.953 -14.578 1 15.93 315 CYS A O 1
ATOM 2529 N N . THR A 1 316 ? 50.75 8.812 -14.5 1 17.17 316 THR A N 1
ATOM 2530 C CA . THR A 1 316 ? 50.438 8.953 -15.922 1 17.17 316 THR A CA 1
ATOM 2531 C C . THR A 1 316 ? 49.344 10 -16.141 1 17.17 316 THR A C 1
ATOM 2533 O O . THR A 1 316 ? 48.469 10.18 -15.305 1 17.17 316 THR A O 1
ATOM 2536 N N . GLU A 1 317 ? 49.312 10.82 -17.297 1 15.83 317 GLU A N 1
ATOM 2537 C CA . GLU A 1 317 ? 49 12.133 -17.828 1 15.83 317 GLU A CA 1
ATOM 2538 C C . GLU A 1 317 ? 47.531 12.172 -18.312 1 15.83 317 GLU A C 1
ATOM 2540 O O . GLU A 1 317 ? 47.031 13.242 -18.641 1 15.83 317 GLU A O 1
ATOM 2545 N N . GLY A 1 318 ? 46.656 11.164 -18.25 1 17.11 318 GLY A N 1
ATOM 2546 C CA . GLY A 1 318 ? 45.844 11.266 -19.453 1 17.11 318 GLY A CA 1
ATOM 2547 C C . GLY A 1 318 ? 44.906 12.469 -19.469 1 17.11 318 GLY A C 1
ATOM 2548 O O . GLY A 1 318 ? 44.594 13.023 -18.406 1 17.11 318 GLY A O 1
ATOM 2549 N N . HIS A 1 319 ? 44.406 12.977 -20.703 1 16.38 319 HIS A N 1
ATOM 2550 C CA . HIS A 1 319 ? 43.969 14.172 -21.406 1 16.38 319 HIS A CA 1
ATOM 2551 C C . HIS A 1 319 ? 42.531 14.508 -21.078 1 16.38 319 HIS A C 1
ATOM 2553 O O . HIS A 1 319 ? 41.656 13.625 -21.078 1 16.38 319 HIS A O 1
ATOM 2559 N N . SER A 1 320 ? 42.25 15.719 -20.562 1 15.67 320 SER A N 1
ATOM 2560 C CA . SER A 1 320 ? 41.156 16.438 -19.906 1 15.67 320 SER A CA 1
ATOM 2561 C C . SER A 1 320 ? 40.125 16.938 -20.922 1 15.67 320 SER A C 1
ATOM 2563 O O . SER A 1 320 ? 39.156 17.609 -20.547 1 15.67 320 SER A O 1
ATOM 2565 N N . GLU A 1 321 ? 39.75 16.328 -22.031 1 16.38 321 GLU A N 1
ATOM 2566 C CA . GLU A 1 321 ? 39.188 17.391 -22.844 1 16.38 321 GLU A CA 1
ATOM 2567 C C . GLU A 1 321 ? 37.875 17.906 -22.266 1 16.38 321 GLU A C 1
ATOM 2569 O O . GLU A 1 321 ? 36.969 17.109 -21.938 1 16.38 321 GLU A O 1
ATOM 2574 N N . THR A 1 322 ? 37.719 19.266 -21.938 1 16.2 322 THR A N 1
ATOM 2575 C CA . THR A 1 322 ? 36.875 20.203 -21.219 1 16.2 322 THR A CA 1
ATOM 2576 C C . THR A 1 322 ? 35.656 20.609 -22.047 1 16.2 322 THR A C 1
ATOM 2578 O O . THR A 1 322 ? 34.781 21.328 -21.562 1 16.2 322 THR A O 1
ATOM 2581 N N . ALA A 1 323 ? 35.062 20.062 -23.062 1 15.78 323 ALA A N 1
ATOM 2582 C CA . ALA A 1 323 ? 34.406 21.109 -23.828 1 15.78 323 ALA A CA 1
ATOM 2583 C C . ALA A 1 323 ? 33.188 21.641 -23.078 1 15.78 323 ALA A C 1
ATOM 2585 O O . ALA A 1 323 ? 32.281 20.875 -22.734 1 15.78 323 ALA A O 1
ATOM 2586 N N . ILE A 1 324 ? 33.094 23.031 -22.594 1 16.3 324 ILE A N 1
ATOM 2587 C CA . ILE A 1 324 ? 32.25 23.875 -21.734 1 16.3 324 ILE A CA 1
ATOM 2588 C C . ILE A 1 324 ? 31.078 24.422 -22.531 1 16.3 324 ILE A C 1
ATOM 2590 O O . ILE A 1 324 ? 30.297 25.219 -22.016 1 16.3 324 ILE A O 1
ATOM 2594 N N . PRO A 1 325 ? 30.297 23.797 -23.422 1 15.56 325 PRO A N 1
ATOM 2595 C CA . PRO A 1 325 ? 29.766 24.922 -24.219 1 15.56 325 PRO A CA 1
ATOM 2596 C C . PRO A 1 325 ? 28.969 25.906 -23.375 1 15.56 325 PRO A C 1
ATOM 2598 O O . PRO A 1 325 ? 28.562 25.594 -22.25 1 15.56 325 PRO A O 1
ATOM 2601 N N . ASP A 1 326 ? 27.969 26.828 -24.141 1 15.12 326 ASP A N 1
ATOM 2602 C CA . ASP A 1 326 ? 27.578 28.219 -24.344 1 15.12 326 ASP A CA 1
ATOM 2603 C C . ASP A 1 326 ? 26.5 28.641 -23.344 1 15.12 326 ASP A C 1
ATOM 2605 O O . ASP A 1 326 ? 25.859 27.797 -22.719 1 15.12 326 ASP A O 1
ATOM 2609 N N . SER A 1 327 ? 25.266 29.453 -23.938 1 15.18 327 SER A N 1
ATOM 2610 C CA . SER A 1 327 ? 24.75 30.797 -23.672 1 15.18 327 SER A CA 1
ATOM 2611 C C . SER A 1 327 ? 23.719 30.781 -22.562 1 15.18 327 SER A C 1
ATOM 2613 O O . SER A 1 327 ? 22.922 29.844 -22.453 1 15.18 327 SER A O 1
ATOM 2615 N N . ALA A 1 328 ? 23.656 31.859 -21.672 1 15.77 328 ALA A N 1
ATOM 2616 C CA . ALA A 1 328 ? 23.234 32.406 -20.391 1 15.77 328 ALA A CA 1
ATOM 2617 C C . ALA A 1 328 ? 21.844 33.031 -20.5 1 15.77 328 ALA A C 1
ATOM 2619 O O . ALA A 1 328 ? 21.359 33.656 -19.547 1 15.77 328 ALA A O 1
ATOM 2620 N N . LYS A 1 329 ? 20.859 32.812 -21.344 1 15.84 329 LYS A N 1
ATOM 2621 C CA . LYS A 1 329 ? 20.031 34 -21.469 1 15.84 329 LYS A CA 1
ATOM 2622 C C . LYS A 1 329 ? 19.328 34.344 -20.156 1 15.84 329 LYS A C 1
ATOM 2624 O O . LYS A 1 329 ? 18.547 33.531 -19.641 1 15.84 329 LYS A O 1
ATOM 2629 N N . TYR A 1 330 ? 19.641 35.5 -19.312 1 15.55 330 TYR A N 1
ATOM 2630 C CA . TYR A 1 330 ? 19.375 36.094 -18 1 15.55 330 TYR A CA 1
ATOM 2631 C C . TYR A 1 330 ? 18.094 36.906 -18.031 1 15.55 330 TYR A C 1
ATOM 2633 O O . TYR A 1 330 ? 17.578 37.312 -16.984 1 15.55 330 TYR A O 1
ATOM 2641 N N . ASN A 1 331 ? 17.234 37.25 -18.938 1 16.11 331 ASN A N 1
ATOM 2642 C CA . ASN A 1 331 ? 16.828 38.625 -18.688 1 16.11 331 ASN A CA 1
ATOM 2643 C C . ASN A 1 331 ? 15.961 38.75 -17.422 1 16.11 331 ASN A C 1
ATOM 2645 O O . ASN A 1 331 ? 15.062 37.938 -17.219 1 16.11 331 ASN A O 1
ATOM 2649 N N . ARG A 1 332 ? 16.094 39.906 -16.562 1 16.05 332 ARG A N 1
ATOM 2650 C CA . ARG A 1 332 ? 15.93 40.531 -15.25 1 16.05 332 ARG A CA 1
ATOM 2651 C C . ARG A 1 332 ? 14.539 41.125 -15.109 1 16.05 332 ARG A C 1
ATOM 2653 O O . ARG A 1 332 ? 14.023 41.281 -13.992 1 16.05 332 ARG A O 1
ATOM 2660 N N . GLN A 1 333 ? 13.625 41.594 -15.93 1 16.28 333 GLN A N 1
ATOM 2661 C CA . GLN A 1 333 ? 13.336 42.969 -15.477 1 16.28 333 GLN A CA 1
ATOM 2662 C C . GLN A 1 333 ? 12.383 42.938 -14.289 1 16.28 333 GLN A C 1
ATOM 2664 O O . GLN A 1 333 ? 11.758 41.938 -13.992 1 16.28 333 GLN A O 1
ATOM 2669 N N . PRO A 1 334 ? 11.148 43.938 -14.133 1 16.92 334 PRO A N 1
ATOM 2670 C CA . PRO A 1 334 ? 10.75 45.062 -13.289 1 16.92 334 PRO A CA 1
ATOM 2671 C C . PRO A 1 334 ? 9.875 44.625 -12.109 1 16.92 334 PRO A C 1
ATOM 2673 O O . PRO A 1 334 ? 9.281 43.562 -12.141 1 16.92 334 PRO A O 1
ATOM 2676 N N . SER A 1 335 ? 9.617 45.688 -10.906 1 16.89 335 SER A N 1
ATOM 2677 C CA . SER A 1 335 ? 9.375 46 -9.5 1 16.89 335 SER A CA 1
ATOM 2678 C C . SER A 1 335 ? 7.887 46.031 -9.188 1 16.89 335 SER A C 1
ATOM 2680 O O . SER A 1 335 ? 7.488 46.375 -8.078 1 16.89 335 SER A O 1
ATOM 2682 N N . TYR A 1 336 ? 6.934 45.469 -9.719 1 16.7 336 TYR A N 1
ATOM 2683 C CA . TYR A 1 336 ? 5.691 46.219 -9.547 1 16.7 336 TYR A CA 1
ATOM 2684 C C . TYR A 1 336 ? 5.312 46.312 -8.07 1 16.7 336 TYR A C 1
ATOM 2686 O O . TYR A 1 336 ? 5.66 45.438 -7.273 1 16.7 336 TYR A O 1
ATOM 2694 N N . ALA A 1 337 ? 4.371 47.438 -7.488 1 17.2 337 ALA A N 1
ATOM 2695 C CA . ALA A 1 337 ? 3.941 48.344 -6.426 1 17.2 337 ALA A CA 1
ATOM 2696 C C . ALA A 1 337 ? 3.02 47.625 -5.441 1 17.2 337 ALA A C 1
ATOM 2698 O O . ALA A 1 337 ? 3.148 47.781 -4.227 1 17.2 337 ALA A O 1
ATOM 2699 N N . LEU A 1 338 ? 1.729 47.188 -5.824 1 17.16 338 LEU A N 1
ATOM 2700 C CA . LEU A 1 338 ? 0.667 47.781 -5 1 17.16 338 LEU A CA 1
ATOM 2701 C C . LEU A 1 338 ? 0.757 47.25 -3.568 1 17.16 338 LEU A C 1
ATOM 2703 O O . LEU A 1 338 ? 1.274 46.156 -3.326 1 17.16 338 LEU A O 1
ATOM 2707 N N . ALA A 1 339 ? -0.035 47.969 -2.504 1 17.64 339 ALA A N 1
ATOM 2708 C CA . ALA A 1 339 ? -0.386 48.438 -1.172 1 17.64 339 ALA A CA 1
ATOM 2709 C C . ALA A 1 339 ? -0.976 47.344 -0.32 1 17.64 339 ALA A C 1
ATOM 2711 O O . ALA A 1 339 ? -1.592 46.406 -0.845 1 17.64 339 ALA A O 1
ATOM 2712 N N . ILE A 1 340 ? -0.898 47.531 1.017 1 17.98 340 ILE A N 1
ATOM 2713 C CA . ILE A 1 340 ? -0.765 46.938 2.338 1 17.98 340 ILE A CA 1
ATOM 2714 C C . ILE A 1 340 ? -2.131 46.469 2.832 1 17.98 340 ILE A C 1
ATOM 2716 O O . ILE A 1 340 ? -2.258 45.344 3.354 1 17.98 340 ILE A O 1
ATOM 2720 N N . ASP A 1 341 ? -3.381 47.219 2.832 1 16.83 341 ASP A N 1
ATOM 2721 C CA . ASP A 1 341 ? -3.814 47.562 4.188 1 16.83 341 ASP A CA 1
ATOM 2722 C C . ASP A 1 341 ? -4.531 46.375 4.832 1 16.83 341 ASP A C 1
ATOM 2724 O O . ASP A 1 341 ? -4.16 45.938 5.922 1 16.83 341 ASP A O 1
ATOM 2728 N N . ASP A 1 342 ? -6.027 46.531 5.137 1 19.3 342 ASP A N 1
ATOM 2729 C CA . ASP A 1 342 ? -6.703 46.531 6.43 1 19.3 342 ASP A CA 1
ATOM 2730 C C . ASP A 1 342 ? -7.113 45.094 6.805 1 19.3 342 ASP A C 1
ATOM 2732 O O . ASP A 1 342 ? -7.586 44.344 5.957 1 19.3 342 ASP A O 1
ATOM 2736 N N . ARG A 1 343 ? -6.895 44.656 8.109 1 21.83 343 ARG A N 1
ATOM 2737 C CA . ARG A 1 343 ? -6.762 43.531 9.031 1 21.83 343 ARG A CA 1
ATOM 2738 C C . ARG A 1 343 ? -8.117 42.906 9.328 1 21.83 343 ARG A C 1
ATOM 2740 O O . ARG A 1 343 ? -8.195 41.781 9.836 1 21.83 343 ARG A O 1
ATOM 2747 N N . GLU A 1 344 ? -9.336 43.625 9.117 1 18.5 344 GLU A N 1
ATOM 2748 C CA . GLU A 1 344 ? -10.117 43.438 10.336 1 18.5 344 GLU A CA 1
ATOM 2749 C C . GLU A 1 344 ? -10.625 42 10.445 1 18.5 344 GLU A C 1
ATOM 2751 O O . GLU A 1 344 ? -10.562 41.406 11.523 1 18.5 344 GLU A O 1
ATOM 2756 N N . ASP A 1 345 ? -11.555 41.562 9.609 1 19.8 345 ASP A N 1
ATOM 2757 C CA . ASP A 1 345 ? -12.797 41.125 10.234 1 19.8 345 ASP A CA 1
ATOM 2758 C C . ASP A 1 345 ? -12.633 39.75 10.859 1 19.8 345 ASP A C 1
ATOM 2760 O O . ASP A 1 345 ? -12.297 38.781 10.172 1 19.8 345 ASP A O 1
ATOM 2764 N N . ILE A 1 346 ? -12.523 39.781 12.188 1 21.5 346 ILE A N 1
ATOM 2765 C CA . ILE A 1 346 ? -12.375 38.781 13.258 1 21.5 346 ILE A CA 1
ATOM 2766 C C . ILE A 1 346 ? -13.586 37.844 13.273 1 21.5 346 ILE A C 1
ATOM 2768 O O . ILE A 1 346 ? -14.023 37.406 14.336 1 21.5 346 ILE A O 1
ATOM 2772 N N . ALA A 1 347 ? -14.305 37.719 12.297 1 19.02 347 ALA A N 1
ATOM 2773 C CA . ALA A 1 347 ? -15.578 37.062 12.586 1 19.02 347 ALA A CA 1
ATOM 2774 C C . ALA A 1 347 ? -15.352 35.688 13.211 1 19.02 347 ALA A C 1
ATOM 2776 O O . ALA A 1 347 ? -14.992 34.719 12.508 1 19.02 347 ALA A O 1
ATOM 2777 N N . PHE A 1 348 ? -14.859 35.812 14.492 1 18.67 348 PHE A N 1
ATOM 2778 C CA . PHE A 1 348 ? -14.516 34.594 15.25 1 18.67 348 PHE A CA 1
ATOM 2779 C C . PHE A 1 348 ? -15.766 33.812 15.633 1 18.67 348 PHE A C 1
ATOM 2781 O O . PHE A 1 348 ? -15.672 32.688 16.125 1 18.67 348 PHE A O 1
ATOM 2788 N N . SER A 1 349 ? -17.094 34.469 15.789 1 19.08 349 SER A N 1
ATOM 2789 C CA . SER A 1 349 ? -17.891 34.062 16.938 1 19.08 349 SER A CA 1
ATOM 2790 C C . SER A 1 349 ? -18.188 32.562 16.938 1 19.08 349 SER A C 1
ATOM 2792 O O . SER A 1 349 ? -18.297 31.969 15.867 1 19.08 349 SER A O 1
ATOM 2794 N N . HIS A 1 350 ? -18.516 31.891 18.266 1 19.58 350 HIS A N 1
ATOM 2795 C CA . HIS A 1 350 ? -18.609 30.812 19.25 1 19.58 350 HIS A CA 1
ATOM 2796 C C . HIS A 1 350 ? -19.922 30.047 19.094 1 19.58 350 HIS A C 1
ATOM 2798 O O . HIS A 1 350 ? -20.984 30.656 18.953 1 19.58 350 HIS A O 1
ATOM 2804 N N . MET A 1 351 ? -19.922 28.859 18.578 1 19.38 351 MET A N 1
ATOM 2805 C CA . MET A 1 351 ? -21.047 27.938 18.5 1 19.38 351 MET A CA 1
ATOM 2806 C C . MET A 1 351 ? -21.75 27.797 19.844 1 19.38 351 MET A C 1
ATOM 2808 O O . MET A 1 351 ? -21.297 27.031 20.703 1 19.38 351 MET A O 1
ATOM 2812 N N . LYS A 1 352 ? -22.344 28.781 20.453 1 20.3 352 LYS A N 1
ATOM 2813 C CA . LYS A 1 352 ? -22.953 28.641 21.766 1 20.3 352 LYS A CA 1
ATOM 2814 C C . LYS A 1 352 ? -24.031 27.562 21.75 1 20.3 352 LYS A C 1
ATOM 2816 O O . LYS A 1 352 ? -24.922 27.578 20.891 1 20.3 352 LYS A O 1
ATOM 2821 N N . PRO A 1 353 ? -23.906 26.547 22.578 1 20.31 353 PRO A N 1
ATOM 2822 C CA . PRO A 1 353 ? -24.922 25.5 22.734 1 20.31 353 PRO A CA 1
ATOM 2823 C C . PRO A 1 353 ? -26.234 26.047 23.312 1 20.31 353 PRO A C 1
ATOM 2825 O O . PRO A 1 353 ? -26.234 26.641 24.406 1 20.31 353 PRO A O 1
ATOM 2828 N N . PRO A 1 354 ? -27.141 26.719 22.688 1 19.69 354 PRO A N 1
ATOM 2829 C CA . PRO A 1 354 ? -28.172 27.25 23.594 1 19.69 354 PRO A CA 1
ATOM 2830 C C . PRO A 1 354 ? -28.719 26.188 24.531 1 19.69 354 PRO A C 1
ATOM 2832 O O . PRO A 1 354 ? -28.531 24.984 24.297 1 19.69 354 PRO A O 1
ATOM 2835 N N . ALA A 1 355 ? -29.625 26.688 25.594 1 18.09 355 ALA A N 1
ATOM 2836 C CA . ALA A 1 355 ? -30.375 26.328 26.781 1 18.09 355 ALA A CA 1
ATOM 2837 C C . ALA A 1 355 ? -31.438 25.281 26.453 1 18.09 355 ALA A C 1
ATOM 2839 O O . ALA A 1 355 ? -32.188 25.438 25.484 1 18.09 355 ALA A O 1
ATOM 2840 N N . ASP A 1 356 ? -31.266 24.047 26.922 1 18.16 356 ASP A N 1
ATOM 2841 C CA . ASP A 1 356 ? -32.188 22.922 26.984 1 18.16 356 ASP A CA 1
ATOM 2842 C C . ASP A 1 356 ? -33.469 23.312 27.688 1 18.16 356 ASP A C 1
ATOM 2844 O O . ASP A 1 356 ? -33.469 23.609 28.891 1 18.16 356 ASP A O 1
ATOM 2848 N N . ASN A 1 357 ? -34.281 24.203 27.172 1 18.78 357 ASN A N 1
ATOM 2849 C CA . ASN A 1 357 ? -35.562 24.375 27.859 1 18.78 357 ASN A CA 1
ATOM 2850 C C . ASN A 1 357 ? -36.188 23.031 28.25 1 18.78 357 ASN A C 1
ATOM 2852 O O . ASN A 1 357 ? -35.875 22.016 27.625 1 18.78 357 ASN A O 1
ATOM 2856 N N . THR A 1 358 ? -37.375 23.047 29.219 1 17.38 358 THR A N 1
ATOM 2857 C CA . THR A 1 358 ? -38.188 22.266 30.141 1 17.38 358 THR A CA 1
ATOM 2858 C C . THR A 1 358 ? -39 21.219 29.391 1 17.38 358 THR A C 1
ATOM 2860 O O . THR A 1 358 ? -39.969 21.547 28.719 1 17.38 358 THR A O 1
ATOM 2863 N N . ASP A 1 359 ? -38.406 20.375 28.703 1 16.64 359 ASP A N 1
ATOM 2864 C CA . ASP A 1 359 ? -39.25 19.266 28.281 1 16.64 359 ASP A CA 1
ATOM 2865 C C . ASP A 1 359 ? -39.875 18.578 29.484 1 16.64 359 ASP A C 1
ATOM 2867 O O . ASP A 1 359 ? -39.281 17.703 30.094 1 16.64 359 ASP A O 1
ATOM 2871 N N . LYS A 1 360 ? -40.406 19.328 30.562 1 18.2 360 LYS A N 1
ATOM 2872 C CA . LYS A 1 360 ? -40.906 18.5 31.656 1 18.2 360 LYS A CA 1
ATOM 2873 C C . LYS A 1 360 ? -41.688 17.312 31.125 1 18.2 360 LYS A C 1
ATOM 2875 O O . LYS A 1 360 ? -41.406 16.156 31.484 1 18.2 360 LYS A O 1
ATOM 2880 N N . THR A 1 361 ? -43.094 17.359 31.297 1 16.36 361 THR A N 1
ATOM 2881 C CA . THR A 1 361 ? -43.938 16.578 32.188 1 16.36 361 THR A CA 1
ATOM 2882 C C . THR A 1 361 ? -44.594 15.406 31.406 1 16.36 361 THR A C 1
ATOM 2884 O O . THR A 1 361 ? -45.188 14.516 32.031 1 16.36 361 THR A O 1
ATOM 2887 N N . LEU A 1 362 ? -44.75 15.508 30.062 1 16.3 362 LEU A N 1
ATOM 2888 C CA . LEU A 1 362 ? -46.062 14.891 29.875 1 16.3 362 LEU A CA 1
ATOM 2889 C C . LEU A 1 362 ? -46.031 13.438 30.344 1 16.3 362 LEU A C 1
ATOM 2891 O O . LEU A 1 362 ? -45.031 12.742 30.203 1 16.3 362 LEU A O 1
ATOM 2895 N N . GLN A 1 363 ? -47.25 12.922 30.969 1 15.52 363 GLN A N 1
ATOM 2896 C CA . GLN A 1 363 ? -48.125 12.031 31.703 1 15.52 363 GLN A CA 1
ATOM 2897 C C . GLN A 1 363 ? -48.312 10.711 30.953 1 15.52 363 GLN A C 1
ATOM 2899 O O . GLN A 1 363 ? -49.188 9.914 31.312 1 15.52 363 GLN A O 1
ATOM 2904 N N . HIS A 1 364 ? -47.562 10.367 29.938 1 15.61 364 HIS A N 1
ATOM 2905 C CA . HIS A 1 364 ? -48.281 9.188 29.469 1 15.61 364 HIS A CA 1
ATOM 2906 C C . HIS A 1 364 ? -48.438 8.156 30.578 1 15.61 364 HIS A C 1
ATOM 2908 O O . HIS A 1 364 ? -47.438 7.77 31.219 1 15.61 364 HIS A O 1
ATOM 2914 N N . GLY A 1 365 ? -49.625 7.973 31.297 1 15.55 365 GLY A N 1
ATOM 2915 C CA . GLY A 1 365 ? -50.375 7.07 32.156 1 15.55 365 GLY A CA 1
ATOM 2916 C C . GLY A 1 365 ? -50.156 5.605 31.812 1 15.55 365 GLY A C 1
ATOM 2917 O O . GLY A 1 365 ? -49.438 4.91 32.531 1 15.55 365 GLY A O 1
ATOM 2918 N N . HIS A 1 366 ? -51.281 4.91 31.375 1 15.62 366 HIS A N 1
ATOM 2919 C CA . HIS A 1 366 ? -52 3.777 31.938 1 15.62 366 HIS A CA 1
ATOM 2920 C C . HIS A 1 366 ? -51.406 2.455 31.484 1 15.62 366 HIS A C 1
ATOM 2922 O O . HIS A 1 366 ? -51.094 1.584 32.312 1 15.62 366 HIS A O 1
ATOM 2928 N N . SER A 1 367 ? -51.875 1.836 30.266 1 16.17 367 SER A N 1
ATOM 2929 C CA . SER A 1 367 ? -52.656 0.621 30.422 1 16.17 367 SER A CA 1
ATOM 2930 C C . SER A 1 367 ? -51.781 -0.581 30.734 1 16.17 367 SER A C 1
ATOM 2932 O O . SER A 1 367 ? -50.594 -0.569 30.453 1 16.17 367 SER A O 1
ATOM 2934 N N . GLN A 1 368 ? -52.344 -1.812 31.203 1 15.43 368 GLN A N 1
ATOM 2935 C CA . GLN A 1 368 ? -52.75 -3.021 31.922 1 15.43 368 GLN A CA 1
ATOM 2936 C C . GLN A 1 368 ? -52.281 -4.273 31.172 1 15.43 368 GLN A C 1
ATOM 2938 O O . GLN A 1 368 ? -52.281 -5.371 31.75 1 15.43 368 GLN A O 1
ATOM 2943 N N . ASN A 1 369 ? -52 -4.316 29.875 1 16.44 369 ASN A N 1
ATOM 2944 C CA . ASN A 1 369 ? -52.531 -5.617 29.5 1 16.44 369 ASN A CA 1
ATOM 2945 C C . ASN A 1 369 ? -51.875 -6.746 30.281 1 16.44 369 ASN A C 1
ATOM 2947 O O . ASN A 1 369 ? -50.656 -6.723 30.516 1 16.44 369 ASN A O 1
ATOM 2951 N N . ILE A 1 370 ? -52.656 -7.82 30.781 1 16.11 370 ILE A N 1
ATOM 2952 C CA . ILE A 1 370 ? -53.125 -8.969 31.562 1 16.11 370 ILE A CA 1
ATOM 2953 C C . ILE A 1 370 ? -52.469 -10.242 31.047 1 16.11 370 ILE A C 1
ATOM 2955 O O . ILE A 1 370 ? -52.125 -11.133 31.828 1 16.11 370 ILE A O 1
ATOM 2959 N N . THR A 1 371 ? -52.344 -10.492 29.703 1 17.58 371 THR A N 1
ATOM 2960 C CA . THR A 1 371 ? -52.844 -11.828 29.406 1 17.58 371 THR A CA 1
ATOM 2961 C C . THR A 1 371 ? -52.031 -12.891 30.125 1 17.58 371 THR A C 1
ATOM 2963 O O . THR A 1 371 ? -50.781 -12.789 30.219 1 17.58 371 THR A O 1
ATOM 2966 N N . VAL A 1 372 ? -52.719 -14.031 30.422 1 17.09 372 VAL A N 1
ATOM 2967 C CA . VAL A 1 372 ? -53.094 -15.164 31.266 1 17.09 372 VAL A CA 1
ATOM 2968 C C . VAL A 1 372 ? -52.062 -16.266 31.125 1 17.09 372 VAL A C 1
ATOM 2970 O O . VAL A 1 372 ? -51.219 -16.234 30.234 1 17.09 372 VAL A O 1
ATOM 2973 N N . PRO A 1 373 ? -52.625 -17.672 30.844 1 17.59 37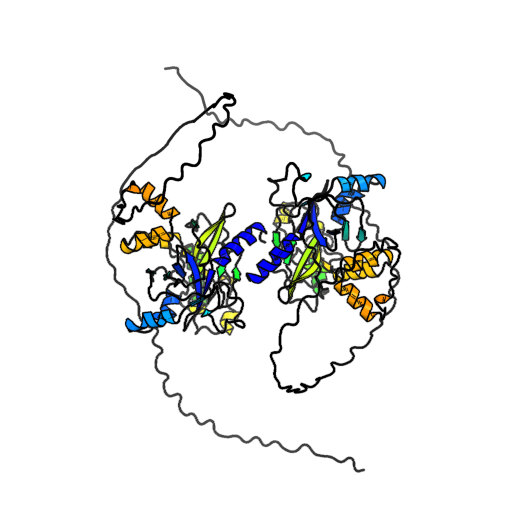3 PRO A N 1
ATOM 2974 C CA . PRO A 1 373 ? -52.719 -18.922 31.594 1 17.59 373 PRO A CA 1
ATOM 2975 C C . PRO A 1 373 ? -51.781 -20.016 31.078 1 17.59 373 PRO A C 1
ATOM 2977 O O . PRO A 1 373 ? -51.469 -20.969 31.812 1 17.59 373 PRO A O 1
ATOM 2980 N N . ARG A 1 374 ? -51.156 -20.156 29.812 1 18.8 374 ARG A N 1
ATOM 2981 C CA . ARG A 1 374 ? -51.375 -21.516 29.328 1 18.8 374 ARG A CA 1
ATOM 2982 C C . ARG A 1 374 ? -50.812 -22.547 30.312 1 18.8 374 ARG A C 1
ATOM 2984 O O . ARG A 1 374 ? -49.75 -22.344 30.891 1 18.8 374 ARG A O 1
ATOM 2991 N N . ASN A 1 375 ? -51.625 -23.734 30.609 1 17.84 375 ASN A N 1
ATOM 2992 C CA . ASN A 1 375 ? -51.844 -24.922 31.422 1 17.84 375 ASN A CA 1
ATOM 2993 C C . ASN A 1 375 ? -50.656 -25.859 31.375 1 17.84 375 ASN A C 1
ATOM 2995 O O . ASN A 1 375 ? -49.938 -25.953 30.359 1 17.84 375 ASN A O 1
ATOM 2999 N N . GLU A 1 376 ? -50.375 -26.625 32.5 1 19.02 376 GLU A N 1
ATOM 3000 C CA . GLU A 1 376 ? -49.594 -27.562 33.312 1 19.02 376 GLU A CA 1
ATOM 3001 C C . GLU A 1 376 ? -49.625 -28.969 32.688 1 19.02 376 GLU A C 1
ATOM 3003 O O . GLU A 1 376 ? -48.906 -29.859 33.156 1 19.02 376 GLU A O 1
ATOM 3008 N N . GLN A 1 377 ? -50.625 -29.391 31.797 1 19.52 377 GLN A N 1
ATOM 3009 C CA . GLN A 1 377 ? -51.125 -30.719 32.094 1 19.52 377 GLN A CA 1
ATOM 3010 C C . GLN A 1 377 ? -50.031 -31.781 32.031 1 19.52 377 GLN A C 1
ATOM 3012 O O . GLN A 1 377 ? -49.125 -31.672 31.188 1 19.52 377 GLN A O 1
ATOM 3017 N N . ASN A 1 378 ? -50.375 -33.094 32.875 1 19.41 378 ASN A N 1
ATOM 3018 C CA . ASN A 1 378 ? -50.094 -34.25 33.75 1 19.41 378 ASN A CA 1
ATOM 3019 C C . ASN A 1 378 ? -49.719 -35.469 32.938 1 19.41 378 ASN A C 1
ATOM 3021 O O . ASN A 1 378 ? -50.469 -35.875 32.031 1 19.41 378 ASN A O 1
ATOM 3025 N N . VAL A 1 379 ? -48.562 -36.125 33.031 1 20.09 379 VAL A N 1
ATOM 3026 C CA . VAL A 1 379 ? -48.188 -37.531 32.969 1 20.09 379 VAL A CA 1
ATOM 3027 C C . VAL A 1 379 ? -49.031 -38.344 33.938 1 20.09 379 VAL A C 1
ATOM 3029 O O . VAL A 1 379 ? -48.625 -39.406 34.406 1 20.09 379 VAL A O 1
ATOM 3032 N N . GLN A 1 380 ? -50.312 -38 34.562 1 19 380 GLN A N 1
ATOM 3033 C CA . GLN A 1 380 ? -50.906 -39.25 35.031 1 19 380 GLN A CA 1
ATOM 3034 C C . GLN A 1 380 ? -51.125 -40.219 33.906 1 19 380 GLN A C 1
ATOM 3036 O O . GLN A 1 380 ? -50.812 -41.406 34 1 19 380 GLN A O 1
ATOM 3041 N N . GLN A 1 381 ? -52.5 -40.281 33.312 1 20.33 381 GLN A N 1
ATOM 3042 C CA . GLN A 1 381 ? -53.312 -41.375 32.844 1 20.33 381 GLN A CA 1
ATOM 3043 C C . GLN A 1 381 ? -52.906 -41.781 31.422 1 20.33 381 GLN A C 1
ATOM 3045 O O . GLN A 1 381 ? -52.781 -40.938 30.547 1 20.33 381 GLN A O 1
ATOM 3050 N N . MET B 1 1 ? -6.566 1.896 1.615 1 83.69 1 MET B N 1
ATOM 3051 C CA . MET B 1 1 ? -5.746 2.154 2.795 1 83.69 1 MET B CA 1
ATOM 3052 C C . MET B 1 1 ? -5.129 0.863 3.32 1 83.69 1 MET B C 1
ATOM 3054 O O . MET B 1 1 ? -5.707 -0.214 3.174 1 83.69 1 MET B O 1
ATOM 3058 N N . ILE B 1 2 ? -3.838 1.021 3.912 1 87.94 2 ILE B N 1
ATOM 3059 C CA . ILE B 1 2 ? -3.146 -0.114 4.516 1 87.94 2 ILE B CA 1
ATOM 3060 C C . ILE B 1 2 ? -2.371 0.349 5.746 1 87.94 2 ILE B C 1
ATOM 3062 O O . ILE B 1 2 ? -1.807 1.446 5.758 1 87.94 2 ILE B O 1
ATOM 3066 N N . SER B 1 3 ? -2.377 -0.456 6.785 1 91.19 3 SER B N 1
ATOM 3067 C CA . SER B 1 3 ? -1.636 -0.108 7.992 1 91.19 3 SER B CA 1
ATOM 3068 C C . SER B 1 3 ? -0.133 -0.266 7.781 1 91.19 3 SER B C 1
ATOM 3070 O O . SER B 1 3 ? 0.302 -1.028 6.918 1 91.19 3 SER B O 1
ATOM 3072 N N . ALA B 1 4 ? 0.627 0.443 8.555 1 91 4 ALA B N 1
ATOM 3073 C CA . ALA B 1 4 ? 2.082 0.323 8.5 1 91 4 ALA B CA 1
ATOM 3074 C C . ALA B 1 4 ? 2.527 -1.1 8.828 1 91 4 ALA B C 1
ATOM 3076 O O . ALA B 1 4 ? 3.461 -1.621 8.211 1 91 4 ALA B O 1
ATOM 3077 N N . LYS B 1 5 ? 1.886 -1.666 9.742 1 90.94 5 LYS B N 1
ATOM 3078 C CA . LYS B 1 5 ? 2.227 -3.029 10.141 1 90.94 5 LYS B CA 1
ATOM 3079 C C . LYS B 1 5 ? 2.035 -4.004 8.984 1 90.94 5 LYS B C 1
ATOM 3081 O O . LYS B 1 5 ? 2.902 -4.84 8.719 1 90.94 5 LYS B O 1
ATOM 3086 N N . LYS B 1 6 ? 0.92 -3.9 8.359 1 93.19 6 LYS B N 1
ATOM 3087 C CA . LYS B 1 6 ? 0.662 -4.766 7.211 1 93.19 6 LYS B CA 1
ATOM 3088 C C . LYS B 1 6 ? 1.672 -4.52 6.094 1 93.19 6 LYS B C 1
ATOM 3090 O O . LYS B 1 6 ? 2.107 -5.457 5.422 1 93.19 6 LYS B O 1
ATOM 3095 N N . MET B 1 7 ? 2.039 -3.322 5.922 1 93.12 7 MET B N 1
ATOM 3096 C CA . MET B 1 7 ? 3.043 -2.998 4.91 1 93.12 7 MET B CA 1
ATOM 3097 C C . MET B 1 7 ? 4.375 -3.664 5.238 1 93.12 7 MET B C 1
ATOM 3099 O O . MET B 1 7 ? 5.066 -4.148 4.34 1 93.12 7 MET B O 1
ATOM 3103 N N . GLU B 1 8 ? 4.691 -3.625 6.477 1 93.81 8 GLU B N 1
ATOM 3104 C CA . GLU B 1 8 ? 5.93 -4.266 6.906 1 93.81 8 GLU B CA 1
ATOM 3105 C C . GLU B 1 8 ? 5.902 -5.766 6.625 1 93.81 8 GLU B C 1
ATOM 3107 O O . GLU B 1 8 ? 6.895 -6.336 6.172 1 93.81 8 GLU B O 1
ATOM 3112 N N . ILE B 1 9 ? 4.828 -6.336 6.895 1 96 9 ILE B N 1
ATOM 3113 C CA . ILE B 1 9 ? 4.66 -7.766 6.656 1 96 9 ILE B CA 1
ATOM 3114 C C . ILE B 1 9 ? 4.797 -8.055 5.164 1 96 9 ILE B C 1
ATOM 3116 O O . ILE B 1 9 ? 5.5 -8.992 4.77 1 96 9 ILE B O 1
ATOM 3120 N N . LEU B 1 10 ? 4.168 -7.242 4.363 1 96.5 10 LEU B N 1
ATOM 3121 C CA . LEU B 1 10 ? 4.195 -7.449 2.918 1 96.5 10 LEU B CA 1
ATOM 3122 C C . LEU B 1 10 ? 5.605 -7.254 2.369 1 96.5 10 LEU B C 1
ATOM 3124 O O . LEU B 1 10 ? 6.031 -7.984 1.475 1 96.5 10 LEU B O 1
ATOM 3128 N N . LEU B 1 11 ? 6.277 -6.348 2.893 1 95.5 11 LEU B N 1
ATOM 3129 C CA . LEU B 1 11 ? 7.656 -6.137 2.459 1 95.5 11 LEU B CA 1
ATOM 3130 C C . LEU B 1 11 ? 8.531 -7.328 2.834 1 95.5 11 LEU B C 1
ATOM 3132 O O . LEU B 1 11 ? 9.438 -7.703 2.082 1 95.5 11 LEU B O 1
ATOM 3136 N N . ALA B 1 12 ? 8.289 -7.836 3.959 1 96.06 12 ALA B N 1
ATOM 3137 C CA . ALA B 1 12 ? 9.016 -9.039 4.352 1 96.06 12 ALA B CA 1
ATOM 3138 C C . ALA B 1 12 ? 8.742 -10.188 3.383 1 96.06 12 ALA B C 1
ATOM 3140 O O . ALA B 1 12 ? 9.656 -10.914 2.99 1 96.06 12 ALA B O 1
ATOM 3141 N N . VAL B 1 13 ? 7.496 -10.336 3.006 1 97.62 13 VAL B N 1
ATOM 3142 C CA . VAL B 1 13 ? 7.113 -11.367 2.045 1 97.62 13 VAL B CA 1
ATOM 3143 C C . VAL B 1 13 ? 7.812 -11.117 0.711 1 97.62 13 VAL B C 1
ATOM 3145 O O . VAL B 1 13 ? 8.242 -12.055 0.041 1 97.62 13 VAL B O 1
ATOM 3148 N N . SER B 1 14 ? 7.93 -9.914 0.363 1 96.75 14 SER B N 1
ATOM 3149 C CA . SER B 1 14 ? 8.469 -9.539 -0.941 1 96.75 14 SER B CA 1
ATOM 3150 C C . SER B 1 14 ? 9.906 -10.016 -1.1 1 96.75 14 SER B C 1
ATOM 3152 O O . SER B 1 14 ? 10.375 -10.227 -2.221 1 96.75 14 SER B O 1
ATOM 3154 N N . LYS B 1 15 ? 10.617 -10.242 -0.03 1 96.06 15 LYS B N 1
ATOM 3155 C CA . LYS B 1 15 ? 11.984 -10.734 -0.087 1 96.06 15 LYS B CA 1
ATOM 3156 C C . LYS B 1 15 ? 12.039 -12.148 -0.654 1 96.06 15 LYS B C 1
ATOM 3158 O O . LYS B 1 15 ? 13.07 -12.578 -1.184 1 96.06 15 LYS B O 1
ATOM 3163 N N . SER B 1 16 ? 10.938 -12.828 -0.526 1 98.19 16 SER B N 1
ATOM 3164 C CA . SER B 1 16 ? 10.852 -14.211 -0.982 1 98.19 16 SER B CA 1
ATOM 3165 C C . SER B 1 16 ? 10.422 -14.281 -2.443 1 98.19 16 SER B C 1
ATOM 3167 O O . SER B 1 16 ? 10.391 -15.367 -3.033 1 98.19 16 SER B O 1
ATOM 3169 N N . VAL B 1 17 ? 10.062 -13.141 -3.014 1 98.38 17 VAL B N 1
ATOM 3170 C CA . VAL B 1 17 ? 9.477 -13.102 -4.352 1 98.38 17 VAL B CA 1
ATOM 3171 C C . VAL B 1 17 ? 10.5 -12.555 -5.344 1 98.38 17 VAL B C 1
ATOM 3173 O O . VAL B 1 17 ? 11.172 -11.555 -5.07 1 98.38 17 VAL B O 1
ATOM 3176 N N . GLY B 1 18 ? 10.664 -13.25 -6.457 1 97.38 18 GLY B N 1
ATOM 3177 C CA . GLY B 1 18 ? 11.602 -12.828 -7.484 1 97.38 18 GLY B CA 1
ATOM 3178 C C . GLY B 1 18 ? 11.047 -12.953 -8.891 1 97.38 18 GLY B C 1
ATOM 3179 O O . GLY B 1 18 ? 9.992 -13.555 -9.094 1 97.38 18 GLY B O 1
ATOM 3180 N N . ILE B 1 19 ? 11.773 -12.352 -9.812 1 96.56 19 ILE B N 1
ATOM 3181 C CA . ILE B 1 19 ? 11.43 -12.477 -11.227 1 96.56 19 ILE B CA 1
ATOM 3182 C C . ILE B 1 19 ? 12.133 -13.695 -11.828 1 96.56 19 ILE B C 1
ATOM 3184 O O . ILE B 1 19 ? 13.32 -13.914 -11.578 1 96.56 19 ILE B O 1
ATOM 3188 N N . PHE B 1 20 ? 11.359 -14.516 -12.469 1 95.12 20 PHE B N 1
ATOM 3189 C CA . PHE B 1 20 ? 11.875 -15.602 -13.297 1 95.12 20 PHE B CA 1
ATOM 3190 C C . PHE B 1 20 ? 12.227 -15.102 -14.695 1 95.12 20 PHE B C 1
ATOM 3192 O O . PHE B 1 20 ? 11.336 -14.773 -15.477 1 95.12 20 PHE B O 1
ATOM 3199 N N . HIS B 1 21 ? 13.445 -15.102 -14.969 1 91.94 21 HIS B N 1
ATOM 3200 C CA . HIS B 1 21 ? 13.906 -14.688 -16.297 1 91.94 21 HIS B CA 1
ATOM 3201 C C . HIS B 1 21 ? 14.055 -15.891 -17.219 1 91.94 21 HIS B C 1
ATOM 3203 O O . HIS B 1 21 ? 14.961 -16.703 -17.047 1 91.94 21 HIS B O 1
ATOM 3209 N N . GLY B 1 22 ? 13.18 -15.922 -18.109 1 88.44 22 GLY B N 1
ATOM 3210 C CA . GLY B 1 22 ? 13.289 -16.922 -19.156 1 88.44 22 GLY B CA 1
ATOM 3211 C C . GLY B 1 22 ? 13.82 -16.375 -20.469 1 88.44 22 GLY B C 1
ATOM 3212 O O . GLY B 1 22 ? 14.062 -15.18 -20.594 1 88.44 22 GLY B O 1
ATOM 3213 N N . HIS B 1 23 ? 14.109 -17.281 -21.453 1 82.5 23 HIS B N 1
ATOM 3214 C CA . HIS B 1 23 ? 14.617 -16.891 -22.75 1 82.5 23 HIS B CA 1
ATOM 3215 C C . HIS B 1 23 ? 13.523 -16.219 -23.594 1 82.5 23 HIS B C 1
ATOM 3217 O O . HIS B 1 23 ? 13.805 -15.328 -24.391 1 82.5 23 HIS B O 1
ATOM 3223 N N . LYS B 1 24 ? 12.305 -16.609 -23.297 1 82.25 24 LYS B N 1
ATOM 3224 C CA . LYS B 1 24 ? 11.203 -16.094 -24.109 1 82.25 24 LYS B CA 1
ATOM 3225 C C . LYS B 1 24 ? 10.281 -15.219 -23.266 1 82.25 24 LYS B C 1
ATOM 3227 O O . LYS B 1 24 ? 9.891 -14.133 -23.703 1 82.25 24 LYS B O 1
ATOM 3232 N N . VAL B 1 25 ? 9.938 -15.727 -22.141 1 88 25 VAL B N 1
ATOM 3233 C CA . VAL B 1 25 ? 8.977 -15.016 -21.312 1 88 25 VAL B CA 1
ATOM 3234 C C . VAL B 1 25 ? 9.492 -14.922 -19.875 1 88 25 VAL B C 1
ATOM 3236 O O . VAL B 1 25 ? 10.195 -15.82 -19.406 1 88 25 VAL B O 1
ATOM 3239 N N . ASN B 1 26 ? 9.148 -13.852 -19.25 1 93.06 26 ASN B N 1
ATOM 3240 C CA . ASN B 1 26 ? 9.398 -13.703 -17.812 1 93.06 26 ASN B CA 1
ATOM 3241 C C . ASN B 1 26 ? 8.172 -14.078 -17 1 93.06 26 ASN B C 1
ATOM 3243 O O . ASN B 1 26 ? 7.07 -14.188 -17.531 1 93.06 26 ASN B O 1
ATOM 3247 N N . GLY B 1 27 ? 8.422 -14.375 -15.773 1 96.25 27 GLY B N 1
ATOM 3248 C CA . GLY B 1 27 ? 7.383 -14.602 -14.789 1 96.25 27 GLY B CA 1
ATOM 3249 C C . GLY B 1 27 ? 7.801 -14.234 -13.375 1 96.25 27 GLY B C 1
ATOM 3250 O O . GLY B 1 27 ? 8.828 -13.586 -13.18 1 96.25 27 GLY B O 1
ATOM 3251 N N . THR B 1 28 ? 6.922 -14.492 -12.492 1 98.12 28 THR B N 1
ATOM 3252 C CA . THR B 1 28 ? 7.215 -14.312 -11.078 1 98.12 28 THR B CA 1
ATOM 3253 C C . THR B 1 28 ? 7.277 -15.656 -10.359 1 98.12 28 THR B C 1
ATOM 3255 O O . THR B 1 28 ? 6.598 -16.609 -10.75 1 98.12 28 THR B O 1
ATOM 3258 N N . CYS B 1 29 ? 8.172 -15.766 -9.406 1 98.62 29 CYS B N 1
ATOM 3259 C CA . CYS B 1 29 ? 8.289 -16.953 -8.562 1 98.62 29 CYS B CA 1
ATOM 3260 C C . CYS B 1 29 ? 8.539 -16.562 -7.109 1 98.62 29 CYS B C 1
ATOM 3262 O O . CYS B 1 29 ? 8.703 -15.391 -6.797 1 98.62 29 CYS B O 1
ATOM 3264 N N . TRP B 1 30 ? 8.461 -17.531 -6.242 1 98.88 30 TRP B N 1
ATOM 3265 C CA . TRP B 1 30 ? 8.672 -17.25 -4.828 1 98.88 30 TRP B CA 1
ATOM 3266 C C . TRP B 1 30 ? 9.25 -18.469 -4.113 1 98.88 30 TRP B C 1
ATOM 3268 O O . TRP B 1 30 ? 9.008 -19.609 -4.516 1 98.88 30 TRP B O 1
ATOM 3278 N N . ARG B 1 31 ? 9.969 -18.188 -3.055 1 98.69 31 ARG B N 1
ATOM 3279 C CA . ARG B 1 31 ? 10.766 -19.172 -2.324 1 98.69 31 ARG B CA 1
ATOM 3280 C C . ARG B 1 31 ? 9.891 -20.062 -1.462 1 98.69 31 ARG B C 1
ATOM 3282 O O . ARG B 1 31 ? 8.992 -19.578 -0.765 1 98.69 31 ARG B O 1
ATOM 3289 N N . VAL B 1 32 ? 10.164 -21.328 -1.518 1 98.62 32 VAL B N 1
ATOM 3290 C CA . VAL B 1 32 ? 9.57 -22.328 -0.639 1 98.62 32 VAL B CA 1
ATOM 3291 C C . VAL B 1 32 ? 10.617 -23.391 -0.269 1 98.62 32 VAL B C 1
ATOM 3293 O O . VAL B 1 32 ? 11.625 -23.531 -0.959 1 98.62 32 VAL B O 1
ATOM 3296 N N . GLY B 1 33 ? 10.43 -24.016 0.822 1 97.75 33 GLY B N 1
ATOM 3297 C CA . GLY B 1 33 ? 11.328 -25.094 1.207 1 97.75 33 GLY B CA 1
ATOM 3298 C C . GLY B 1 33 ? 12.766 -24.625 1.371 1 97.75 33 GLY B C 1
ATOM 3299 O O . GLY B 1 33 ? 13.016 -23.469 1.692 1 97.75 33 GLY B O 1
ATOM 3300 N N . GLU B 1 34 ? 13.648 -25.578 1.211 1 96.38 34 GLU B N 1
ATOM 3301 C CA . GLU B 1 34 ? 15.07 -25.312 1.451 1 96.38 34 GLU B CA 1
ATOM 3302 C C . GLU B 1 34 ? 15.688 -24.547 0.294 1 96.38 34 GLU B C 1
ATOM 3304 O O . GLU B 1 34 ? 16.469 -23.609 0.513 1 96.38 34 GLU B O 1
ATOM 3309 N N . ASP B 1 35 ? 15.352 -24.906 -0.889 1 97.56 35 ASP B N 1
ATOM 3310 C CA . ASP B 1 35 ? 16.016 -24.344 -2.059 1 97.56 35 ASP B CA 1
ATOM 3311 C C . ASP B 1 35 ? 15.086 -24.359 -3.275 1 97.56 35 ASP B C 1
ATOM 3313 O O . ASP B 1 35 ? 15.547 -24.5 -4.41 1 97.56 35 ASP B O 1
ATOM 3317 N N . LYS B 1 36 ? 13.82 -24.281 -3.016 1 98.31 36 LYS B N 1
ATOM 3318 C CA . LYS B 1 36 ? 12.844 -24.406 -4.098 1 98.31 36 LYS B CA 1
ATOM 3319 C C . LYS B 1 36 ? 12.125 -23.094 -4.336 1 98.31 36 LYS B C 1
ATOM 3321 O O . LYS B 1 36 ? 12.141 -22.203 -3.48 1 98.31 36 LYS B O 1
ATOM 3326 N N . ILE B 1 37 ? 11.523 -23.047 -5.535 1 98.44 37 ILE B N 1
ATOM 3327 C CA . ILE B 1 37 ? 10.641 -21.938 -5.891 1 98.44 37 ILE B CA 1
ATOM 3328 C C . ILE B 1 37 ? 9.375 -22.484 -6.543 1 98.44 37 ILE B C 1
ATOM 3330 O O . ILE B 1 37 ? 9.398 -23.547 -7.164 1 98.44 37 ILE B O 1
ATOM 3334 N N . ILE B 1 38 ? 8.281 -21.75 -6.344 1 98.75 38 ILE B N 1
ATOM 3335 C CA . ILE B 1 38 ? 7.027 -22.031 -7.035 1 98.75 38 ILE B CA 1
ATOM 3336 C C . ILE B 1 38 ? 6.758 -20.938 -8.07 1 98.75 38 ILE B C 1
ATOM 3338 O O . ILE B 1 38 ? 7.031 -19.75 -7.824 1 98.75 38 ILE B O 1
ATOM 3342 N N . THR B 1 39 ? 6.312 -21.312 -9.242 1 98.19 39 THR B N 1
ATOM 3343 C CA . THR B 1 39 ? 5.859 -20.422 -10.305 1 98.19 39 THR B CA 1
ATOM 3344 C C . THR B 1 39 ? 4.738 -21.078 -11.109 1 98.19 39 THR B C 1
ATOM 3346 O O . THR B 1 39 ? 4.246 -22.156 -10.75 1 98.19 39 THR B O 1
ATOM 3349 N N . ALA B 1 40 ? 4.238 -20.328 -12.078 1 97.56 40 ALA B N 1
ATOM 3350 C CA . ALA B 1 40 ? 3.244 -20.906 -12.984 1 97.56 40 ALA B CA 1
ATOM 3351 C C . ALA B 1 40 ? 3.893 -21.875 -13.961 1 97.56 40 ALA B C 1
ATOM 3353 O O . ALA B 1 40 ? 4.98 -21.625 -14.477 1 97.56 40 ALA B O 1
ATOM 3354 N N . ALA B 1 41 ? 3.24 -22.969 -14.219 1 96.31 41 ALA B N 1
ATOM 3355 C CA . ALA B 1 41 ? 3.793 -24 -15.094 1 96.31 41 ALA B CA 1
ATOM 3356 C C . ALA B 1 41 ? 3.963 -23.469 -16.516 1 96.31 41 ALA B C 1
ATOM 3358 O O . ALA B 1 41 ? 4.922 -23.828 -17.203 1 96.31 41 ALA B O 1
ATOM 3359 N N . HIS B 1 42 ? 3.082 -22.672 -16.953 1 93.06 42 HIS B N 1
ATOM 3360 C CA . HIS B 1 42 ? 3.182 -22.172 -18.328 1 93.06 42 HIS B CA 1
ATOM 3361 C C . HIS B 1 42 ? 4.398 -21.266 -18.5 1 93.06 42 HIS B C 1
ATOM 3363 O O . HIS B 1 42 ? 4.93 -21.125 -19.594 1 93.06 42 HIS B O 1
ATOM 3369 N N . VAL B 1 43 ? 4.789 -20.578 -17.453 1 93.19 43 VAL B N 1
ATOM 3370 C CA . VAL B 1 43 ? 6 -19.766 -17.5 1 93.19 43 VAL B CA 1
ATOM 3371 C C . VAL B 1 43 ? 7.203 -20.656 -17.828 1 93.19 43 VAL B C 1
ATOM 3373 O O . VAL B 1 43 ? 8.047 -20.281 -18.641 1 93.19 43 VAL B O 1
ATOM 3376 N N . VAL B 1 44 ? 7.219 -21.797 -17.203 1 91.94 44 VAL B N 1
ATOM 3377 C CA . VAL B 1 44 ? 8.305 -22.75 -17.422 1 91.94 44 VAL B CA 1
ATOM 3378 C C . VAL B 1 44 ? 8.188 -23.359 -18.812 1 91.94 44 VAL B C 1
ATOM 3380 O O . VAL B 1 44 ? 9.172 -23.406 -19.547 1 91.94 44 VAL B O 1
ATOM 3383 N N . ASN B 1 45 ? 7.023 -23.719 -19.125 1 88.88 45 ASN B N 1
ATOM 3384 C CA . ASN B 1 45 ? 6.773 -24.375 -20.406 1 88.88 45 ASN B CA 1
ATOM 3385 C C . ASN B 1 45 ? 7.129 -23.453 -21.578 1 88.88 45 ASN B C 1
ATOM 3387 O O . ASN B 1 45 ? 7.68 -23.922 -22.578 1 88.88 45 ASN B O 1
ATOM 3391 N N . ASP B 1 46 ? 6.746 -22.297 -21.453 1 84.69 46 ASP B N 1
ATOM 3392 C CA . ASP B 1 46 ? 6.98 -21.328 -22.531 1 84.69 46 ASP B CA 1
ATOM 3393 C C . ASP B 1 46 ? 8.477 -21.109 -22.734 1 84.69 46 ASP B C 1
ATOM 3395 O O . ASP B 1 46 ? 8.891 -20.688 -23.828 1 84.69 46 ASP B O 1
ATOM 3399 N N . ASN B 1 47 ? 9.219 -21.359 -21.781 1 81.94 47 ASN B N 1
ATOM 3400 C CA . ASN B 1 47 ? 10.656 -21.141 -21.875 1 81.94 47 ASN B CA 1
ATOM 3401 C C . ASN B 1 47 ? 11.406 -22.422 -22.188 1 81.94 47 ASN B C 1
ATOM 3403 O O . ASN B 1 47 ? 12.523 -22.391 -22.719 1 81.94 47 ASN B O 1
ATOM 3407 N N . ILE B 1 48 ? 11.055 -23.5 -21.719 1 73.44 48 ILE B N 1
ATOM 3408 C CA . ILE B 1 48 ? 11.766 -24.766 -21.875 1 73.44 48 ILE B CA 1
ATOM 3409 C C . ILE B 1 48 ? 11.156 -25.578 -23.016 1 73.44 48 ILE B C 1
ATOM 3411 O O . ILE B 1 48 ? 11.867 -26.109 -23.859 1 73.44 48 ILE B O 1
ATOM 3415 N N . TRP B 1 49 ? 9.906 -26.031 -22.781 1 56.53 49 TRP B N 1
ATOM 3416 C CA . TRP B 1 49 ? 9.297 -27.219 -23.375 1 56.53 49 TRP B CA 1
ATOM 3417 C C . TRP B 1 49 ? 8.953 -26.969 -24.844 1 56.53 49 TRP B C 1
ATOM 3419 O O . TRP B 1 49 ? 8.625 -27.906 -25.578 1 56.53 49 TRP B O 1
ATOM 3429 N N . ASN B 1 50 ? 8.766 -25.812 -25.125 1 51.28 50 ASN B N 1
ATOM 3430 C CA . ASN B 1 50 ? 8.375 -25.828 -26.531 1 51.28 50 ASN B CA 1
ATOM 3431 C C . ASN B 1 50 ? 9.477 -26.406 -27.422 1 51.28 50 ASN B C 1
ATOM 3433 O O . ASN B 1 50 ? 9.32 -26.5 -28.641 1 51.28 50 ASN B O 1
ATOM 3437 N N . THR B 1 51 ? 10.672 -26.562 -26.859 1 44.97 51 THR B N 1
ATOM 3438 C CA . THR B 1 51 ? 11.578 -27.234 -27.766 1 44.97 51 THR B CA 1
ATOM 3439 C C . THR B 1 51 ? 11.461 -28.75 -27.625 1 44.97 51 THR B C 1
ATOM 3441 O O . THR B 1 51 ? 11.328 -29.266 -26.5 1 44.97 51 THR B O 1
ATOM 3444 N N . MET B 1 52 ? 10.852 -29.531 -28.453 1 42.56 52 MET B N 1
ATOM 3445 C CA . MET B 1 52 ? 10.531 -30.938 -28.656 1 42.56 52 MET B CA 1
ATOM 3446 C C . MET B 1 52 ? 11.508 -31.828 -27.891 1 42.56 52 MET B C 1
ATOM 3448 O O . MET B 1 52 ? 11.273 -33.031 -27.766 1 42.56 52 MET B O 1
ATOM 3452 N N . ARG B 1 53 ? 12.852 -31.766 -27.891 1 44.72 53 ARG B N 1
ATOM 3453 C CA . ARG B 1 53 ? 13.797 -32.844 -27.562 1 44.72 53 ARG B CA 1
ATOM 3454 C C . ARG B 1 53 ? 14.234 -32.781 -26.109 1 44.72 53 ARG B C 1
ATOM 3456 O O . ARG B 1 53 ? 14.477 -31.688 -25.578 1 44.72 53 ARG B O 1
ATOM 3463 N N . ASN B 1 54 ? 13.977 -33.781 -25.234 1 48.03 54 ASN B N 1
ATOM 3464 C CA . ASN B 1 54 ? 14.414 -34.094 -23.875 1 48.03 54 ASN B CA 1
ATOM 3465 C C . ASN B 1 54 ? 15.711 -33.375 -23.547 1 48.03 54 ASN B C 1
ATOM 3467 O O . ASN B 1 54 ? 15.891 -32.875 -22.422 1 48.03 54 ASN B O 1
ATOM 3471 N N . VAL B 1 55 ? 16.703 -33.5 -24.359 1 47 55 VAL B N 1
ATOM 3472 C CA . VAL B 1 55 ? 18.047 -32.969 -24.219 1 47 55 VAL B CA 1
ATOM 3473 C C . VAL B 1 55 ? 18.016 -31.453 -24.062 1 47 55 VAL B C 1
ATOM 3475 O O . VAL B 1 55 ? 18.797 -30.891 -23.297 1 47 55 VAL B O 1
ATOM 3478 N N . GLU B 1 56 ? 16.891 -30.781 -24.422 1 54.75 56 GLU B N 1
ATOM 3479 C CA . GLU B 1 56 ? 16.859 -29.344 -24.625 1 54.75 56 GLU B CA 1
ATOM 3480 C C . GLU B 1 56 ? 16.25 -28.625 -23.422 1 54.75 56 GLU B C 1
ATOM 3482 O O . GLU B 1 56 ? 16.562 -27.453 -23.172 1 54.75 56 GLU B O 1
ATOM 3487 N N . ILE B 1 57 ? 15.586 -29.438 -22.562 1 57.25 57 ILE B N 1
ATOM 3488 C CA . ILE B 1 57 ? 15.031 -28.812 -21.359 1 57.25 57 ILE B CA 1
ATOM 3489 C C . ILE B 1 57 ? 16.156 -28.312 -20.469 1 57.25 57 ILE B C 1
ATOM 3491 O O . ILE B 1 57 ? 16.078 -27.203 -19.938 1 57.25 57 ILE B O 1
ATOM 3495 N N . GLU B 1 58 ? 17.109 -29.25 -20.359 1 59.97 58 GLU B N 1
ATOM 3496 C CA . GLU B 1 58 ? 18.266 -28.922 -19.531 1 59.97 58 GLU B CA 1
ATOM 3497 C C . GLU B 1 58 ? 18.938 -27.641 -20 1 59.97 58 GLU B C 1
ATOM 3499 O O . GLU B 1 58 ? 19.281 -26.766 -19.188 1 59.97 58 GLU B O 1
ATOM 3504 N N . ASN B 1 59 ? 19.094 -27.656 -21.203 1 61.69 59 ASN B N 1
ATOM 3505 C CA . ASN B 1 59 ? 19.797 -26.5 -21.75 1 61.69 59 ASN B CA 1
ATOM 3506 C C . ASN B 1 59 ? 18.984 -25.219 -21.609 1 61.69 59 ASN B C 1
ATOM 3508 O O . ASN B 1 59 ? 19.531 -24.156 -21.328 1 61.69 59 ASN B O 1
ATOM 3512 N N . ASP B 1 60 ? 17.75 -25.422 -21.688 1 72.5 60 ASP B N 1
ATOM 3513 C CA . ASP B 1 60 ? 16.891 -24.234 -21.656 1 72.5 60 ASP B CA 1
ATOM 3514 C C . ASP B 1 60 ? 16.797 -23.656 -20.25 1 72.5 60 ASP B C 1
ATOM 3516 O O . ASP B 1 60 ? 16.891 -22.438 -20.078 1 72.5 60 ASP B O 1
ATOM 3520 N N . LEU B 1 61 ? 16.703 -24.531 -19.266 1 75.69 61 LEU B N 1
ATOM 3521 C CA . LEU B 1 61 ? 16.625 -24.047 -17.891 1 75.69 61 LEU B CA 1
ATOM 3522 C C . LEU B 1 61 ? 17.969 -23.453 -17.453 1 75.69 61 LEU B C 1
ATOM 3524 O O . LEU B 1 61 ? 18 -22.547 -16.609 1 75.69 61 LEU B O 1
ATOM 3528 N N . ASN B 1 62 ? 18.938 -23.906 -18.188 1 75.69 62 ASN B N 1
ATOM 3529 C CA . ASN B 1 62 ? 20.266 -23.406 -17.875 1 75.69 62 ASN B CA 1
ATOM 3530 C C . ASN B 1 62 ? 20.406 -21.922 -18.203 1 75.69 62 ASN B C 1
ATOM 3532 O O . ASN B 1 62 ? 21.25 -21.234 -17.641 1 75.69 62 ASN B O 1
ATOM 3536 N N . ASN B 1 63 ? 19.578 -21.578 -19.016 1 81.44 63 ASN B N 1
ATOM 3537 C CA . ASN B 1 63 ? 19.656 -20.188 -19.422 1 81.44 63 ASN B CA 1
ATOM 3538 C C . ASN B 1 63 ? 18.656 -19.312 -18.641 1 81.44 63 ASN B C 1
ATOM 3540 O O . ASN B 1 63 ? 18.609 -18.094 -18.828 1 81.44 63 ASN B O 1
ATOM 3544 N N . CYS B 1 64 ? 17.938 -19.953 -17.75 1 89.12 64 CYS B N 1
ATOM 3545 C CA . CYS B 1 64 ? 17 -19.219 -16.922 1 89.12 64 CYS B CA 1
ATOM 3546 C C . CYS B 1 64 ? 17.609 -18.891 -15.555 1 89.12 64 CYS B C 1
ATOM 3548 O O . CYS B 1 64 ? 18.484 -19.594 -15.078 1 89.12 64 CYS B O 1
ATOM 3550 N N . TYR B 1 65 ? 17.172 -17.797 -14.992 1 92.19 65 TYR B N 1
ATOM 3551 C CA . TYR B 1 65 ? 17.625 -17.438 -13.648 1 92.19 65 TYR B CA 1
ATOM 3552 C C . TYR B 1 65 ? 16.547 -16.656 -12.914 1 92.19 65 TYR B C 1
ATOM 3554 O O . TYR B 1 65 ? 15.562 -16.219 -13.516 1 92.19 65 TYR B O 1
ATOM 3562 N N . VAL B 1 66 ? 16.734 -16.531 -11.594 1 95.31 66 VAL B N 1
ATOM 3563 C CA . VAL B 1 66 ? 15.805 -15.805 -10.727 1 95.31 66 VAL B CA 1
ATOM 3564 C C . VAL B 1 66 ? 16.531 -14.641 -10.062 1 95.31 66 VAL B C 1
ATOM 3566 O O . VAL B 1 66 ? 17.656 -14.797 -9.562 1 95.31 66 VAL B O 1
ATOM 3569 N N . ASP B 1 67 ? 15.898 -13.508 -10.125 1 94.81 67 ASP B N 1
ATOM 3570 C CA . ASP B 1 67 ? 16.391 -12.312 -9.445 1 94.81 67 ASP B CA 1
ATOM 3571 C C . ASP B 1 67 ? 15.422 -11.859 -8.359 1 94.81 67 ASP B C 1
ATOM 3573 O O . ASP B 1 67 ? 14.32 -11.406 -8.656 1 94.81 67 ASP B O 1
ATOM 3577 N N . PHE B 1 68 ? 15.875 -11.891 -7.09 1 95.56 68 PHE B N 1
ATOM 3578 C CA . PHE B 1 68 ? 14.992 -11.57 -5.977 1 95.56 68 PHE B CA 1
ATOM 3579 C C . PHE B 1 68 ? 15.086 -10.086 -5.625 1 95.56 68 PHE B C 1
ATOM 3581 O O . PHE B 1 68 ? 14.32 -9.594 -4.793 1 95.56 68 PHE B O 1
ATOM 3588 N N . ASN B 1 69 ? 15.914 -9.336 -6.227 1 89.75 69 ASN B N 1
ATOM 3589 C CA . ASN B 1 69 ? 16.062 -7.902 -5.988 1 89.75 69 ASN B CA 1
ATOM 3590 C C . ASN B 1 69 ? 16.016 -7.109 -7.293 1 89.75 69 ASN B C 1
ATOM 3592 O O . ASN B 1 69 ? 16.75 -6.141 -7.465 1 89.75 69 ASN B O 1
ATOM 3596 N N . TYR B 1 70 ? 15.156 -7.566 -8.078 1 87 70 TYR B N 1
ATOM 3597 C CA . TYR B 1 70 ? 15.031 -6.934 -9.383 1 87 70 TYR B CA 1
ATOM 3598 C C . TYR B 1 70 ? 14.453 -5.527 -9.258 1 87 70 TYR B C 1
ATOM 3600 O O . TYR B 1 70 ? 13.375 -5.344 -8.68 1 87 70 TYR B O 1
ATOM 3608 N N . ILE B 1 71 ? 15.078 -4.449 -9.547 1 71.19 71 ILE B N 1
ATOM 3609 C CA . ILE B 1 71 ? 14.625 -3.066 -9.438 1 71.19 71 ILE B CA 1
ATOM 3610 C C . ILE B 1 71 ? 14.148 -2.574 -10.805 1 71.19 71 ILE B C 1
ATOM 3612 O O . ILE B 1 71 ? 13.039 -2.041 -10.922 1 71.19 71 ILE B O 1
ATOM 3616 N N . ASP B 1 72 ? 14.93 -2.359 -11.789 1 65 72 ASP B N 1
ATOM 3617 C CA . ASP B 1 72 ? 14.422 -1.912 -13.086 1 65 72 ASP B CA 1
ATOM 3618 C C . ASP B 1 72 ? 15.242 -2.504 -14.227 1 65 72 ASP B C 1
ATOM 3620 O O . ASP B 1 72 ? 16.328 -3.043 -14.008 1 65 72 ASP B O 1
ATOM 3624 N N . LYS B 1 73 ? 14.461 -2.518 -15.266 1 59.97 73 LYS B N 1
ATOM 3625 C CA . LYS B 1 73 ? 14.93 -3.053 -16.531 1 59.97 73 LYS B CA 1
ATOM 3626 C C . LYS B 1 73 ? 16.266 -2.436 -16.938 1 59.97 73 LYS B C 1
ATOM 3628 O O . LYS B 1 73 ? 17.047 -3.055 -17.656 1 59.97 73 LYS B O 1
ATOM 3633 N N . THR B 1 74 ? 16.391 -1.242 -16.438 1 54 74 THR B N 1
ATOM 3634 C CA . THR B 1 74 ? 17.562 -0.519 -16.891 1 54 74 THR B CA 1
ATOM 3635 C C . THR B 1 74 ? 18.797 -0.917 -16.094 1 54 74 THR B C 1
ATOM 3637 O O . THR B 1 74 ? 19.938 -0.669 -16.516 1 54 74 THR B O 1
ATOM 3640 N N . LYS B 1 75 ? 18.578 -1.474 -14.922 1 55.22 75 LYS B N 1
ATOM 3641 C CA . LYS B 1 75 ? 19.719 -1.832 -14.07 1 55.22 75 LYS B CA 1
ATOM 3642 C C . LYS B 1 75 ? 19.969 -3.336 -14.102 1 55.22 75 LYS B C 1
ATOM 3644 O O . LYS B 1 75 ? 20.328 -3.932 -13.086 1 55.22 75 LYS B O 1
ATOM 3649 N N . ARG B 1 76 ? 19.797 -3.824 -15.25 1 52.59 76 ARG B N 1
ATOM 3650 C CA . ARG B 1 76 ? 20.062 -5.258 -15.305 1 52.59 76 ARG B CA 1
ATOM 3651 C C . ARG B 1 76 ? 21.5 -5.559 -14.906 1 52.59 76 ARG B C 1
ATOM 3653 O O . ARG B 1 76 ? 22.438 -4.891 -15.375 1 52.59 76 ARG B O 1
ATOM 3660 N N . PRO B 1 77 ? 21.688 -6.293 -13.891 1 49.34 77 PRO B N 1
ATOM 3661 C CA . PRO B 1 77 ? 23.094 -6.602 -13.586 1 49.34 77 PRO B CA 1
ATOM 3662 C C . PRO B 1 77 ? 23.859 -7.102 -14.805 1 49.34 77 PRO B C 1
ATOM 3664 O O . PRO B 1 77 ? 23.344 -7.922 -15.57 1 49.34 77 PRO B O 1
ATOM 3667 N N . SER B 1 78 ? 24.594 -6.277 -15.438 1 47.66 78 SER B N 1
ATOM 3668 C CA . SER B 1 78 ? 25.484 -6.781 -16.469 1 47.66 78 SER B CA 1
ATOM 3669 C C . SER B 1 78 ? 26 -8.18 -16.141 1 47.66 78 SER B C 1
ATOM 3671 O O . SER B 1 78 ? 26.203 -9 -17.031 1 47.66 78 SER B O 1
ATOM 3673 N N . LYS B 1 79 ? 26.422 -8.398 -14.867 1 52.44 79 LYS B N 1
ATOM 3674 C CA . LYS B 1 79 ? 26.953 -9.711 -14.492 1 52.44 79 LYS B CA 1
ATOM 3675 C C . LYS B 1 79 ? 26.078 -10.367 -13.438 1 52.44 79 LYS B C 1
ATOM 3677 O O . LYS B 1 79 ? 26.359 -10.289 -12.242 1 52.44 79 LYS B O 1
ATOM 3682 N N . ALA B 1 80 ? 24.875 -10.836 -13.82 1 54.62 80 ALA B N 1
ATOM 3683 C CA . ALA B 1 80 ? 23.891 -11.555 -13.023 1 54.62 80 ALA B CA 1
ATOM 3684 C C . ALA B 1 80 ? 24.562 -12.508 -12.039 1 54.62 80 ALA B C 1
ATOM 3686 O O . ALA B 1 80 ? 24.141 -12.641 -10.891 1 54.62 80 ALA B O 1
ATOM 3687 N N . GLU B 1 81 ? 25.703 -12.938 -12.5 1 58 81 GLU B N 1
ATOM 3688 C CA . GLU B 1 81 ? 26.375 -13.969 -11.711 1 58 81 GLU B CA 1
ATOM 3689 C C . GLU B 1 81 ? 27 -13.375 -10.453 1 58 81 GLU B C 1
ATOM 3691 O O . GLU B 1 81 ? 27.172 -14.07 -9.445 1 58 81 GLU B O 1
ATOM 3696 N N . SER B 1 82 ? 27.188 -12.109 -10.516 1 64.69 82 SER B N 1
ATOM 3697 C CA . SER B 1 82 ? 27.859 -11.555 -9.352 1 64.69 82 SER B CA 1
ATOM 3698 C C . SER B 1 82 ? 26.875 -10.914 -8.383 1 64.69 82 SER B C 1
ATOM 3700 O O . SER B 1 82 ? 27.203 -10.633 -7.23 1 64.69 82 SER B O 1
ATOM 3702 N N . ASP B 1 83 ? 25.719 -11.016 -8.836 1 77.81 83 ASP B N 1
ATOM 3703 C CA . ASP B 1 83 ? 24.703 -10.414 -7.965 1 77.81 83 ASP B CA 1
ATOM 3704 C C . ASP B 1 83 ? 24.219 -11.406 -6.91 1 77.81 83 ASP B C 1
ATOM 3706 O O . ASP B 1 83 ? 23.828 -12.523 -7.238 1 77.81 83 ASP B O 1
ATOM 3710 N N . LEU B 1 84 ? 24.297 -11.039 -5.652 1 82.44 84 LEU B N 1
ATOM 3711 C CA . LEU B 1 84 ? 24 -11.898 -4.508 1 82.44 84 LEU B CA 1
ATOM 3712 C C . LEU B 1 84 ? 22.547 -12.32 -4.496 1 82.44 84 LEU B C 1
ATOM 3714 O O . LEU B 1 84 ? 22.172 -13.266 -3.807 1 82.44 84 LEU B O 1
ATOM 3718 N N . ASN B 1 85 ? 21.75 -11.727 -5.312 1 89 85 ASN B N 1
ATOM 3719 C CA . ASN B 1 85 ? 20.312 -12 -5.262 1 89 85 ASN B CA 1
ATOM 3720 C C . ASN B 1 85 ? 19.828 -12.719 -6.523 1 89 85 ASN B C 1
ATOM 3722 O O . ASN B 1 85 ? 18.625 -12.883 -6.727 1 89 85 ASN B O 1
ATOM 3726 N N . VAL B 1 86 ? 20.812 -13.117 -7.398 1 92.31 86 VAL B N 1
ATOM 3727 C CA . VAL B 1 86 ? 20.469 -13.82 -8.641 1 92.31 86 VAL B CA 1
ATOM 3728 C C . VAL B 1 86 ? 20.906 -15.281 -8.547 1 92.31 86 VAL B C 1
ATOM 3730 O O . VAL B 1 86 ? 22.047 -15.57 -8.172 1 92.31 86 VAL B O 1
ATOM 3733 N N . PHE B 1 87 ? 20 -16.203 -8.906 1 94.06 87 PHE B N 1
ATOM 3734 C CA . PHE B 1 87 ? 20.266 -17.625 -8.766 1 94.06 87 PHE B CA 1
ATOM 3735 C C . PHE B 1 87 ? 19.938 -18.359 -10.055 1 94.06 87 PHE B C 1
ATOM 3737 O O . PHE B 1 87 ? 18.906 -18.094 -10.688 1 94.06 87 PHE B O 1
ATOM 3744 N N . LYS B 1 88 ? 20.797 -19.266 -10.375 1 92.38 88 LYS B N 1
ATOM 3745 C CA . LYS B 1 88 ? 20.5 -20.188 -11.461 1 92.38 88 LYS B CA 1
ATOM 3746 C C . LYS B 1 88 ? 19.516 -21.266 -11 1 92.38 88 LYS B C 1
ATOM 3748 O O . LYS B 1 88 ? 19.266 -21.422 -9.805 1 92.38 88 LYS B O 1
ATOM 3753 N N . ILE B 1 89 ? 19 -21.906 -12.008 1 93.06 89 ILE B N 1
ATOM 3754 C CA . ILE B 1 89 ? 18.031 -22.953 -11.734 1 93.06 89 ILE B CA 1
ATOM 3755 C C . ILE B 1 89 ? 18.609 -24.312 -12.117 1 93.06 89 ILE B C 1
ATOM 3757 O O . ILE B 1 89 ? 19.25 -24.453 -13.164 1 93.06 89 ILE B O 1
ATOM 3761 N N . GLU B 1 90 ? 18.406 -25.297 -11.203 1 91.94 90 GLU B N 1
ATOM 3762 C CA . GLU B 1 90 ? 18.781 -26.656 -11.562 1 91.94 90 GLU B CA 1
ATOM 3763 C C . GLU B 1 90 ? 17.938 -27.156 -12.742 1 91.94 90 GLU B C 1
ATOM 3765 O O . GLU B 1 90 ? 16.75 -26.875 -12.836 1 91.94 90 GLU B O 1
ATOM 3770 N N . PRO B 1 91 ? 18.562 -27.906 -13.594 1 86.69 91 PRO B N 1
ATOM 3771 C CA . PRO B 1 91 ? 17.828 -28.359 -14.773 1 86.69 91 PRO B CA 1
ATOM 3772 C C . PRO B 1 91 ? 16.875 -29.516 -14.461 1 86.69 91 PRO B C 1
ATOM 3774 O O . PRO B 1 91 ? 16.922 -30.547 -15.117 1 86.69 91 PRO B O 1
ATOM 3777 N N . GLN B 1 92 ? 16.156 -29.359 -13.43 1 85.06 92 GLN B N 1
ATOM 3778 C CA . GLN B 1 92 ? 15.172 -30.344 -13.008 1 85.06 92 GLN B CA 1
ATOM 3779 C C . GLN B 1 92 ? 13.898 -29.672 -12.508 1 85.06 92 GLN B C 1
ATOM 3781 O O . GLN B 1 92 ? 13.953 -28.734 -11.711 1 85.06 92 GLN B O 1
ATOM 3786 N N . VAL B 1 93 ? 12.789 -30.188 -13.055 1 90.12 93 VAL B N 1
ATOM 3787 C CA . VAL B 1 93 ? 11.484 -29.75 -12.547 1 90.12 93 VAL B CA 1
ATOM 3788 C C . VAL B 1 93 ? 11.031 -30.703 -11.438 1 90.12 93 VAL B C 1
ATOM 3790 O O . VAL B 1 93 ? 10.805 -31.891 -11.68 1 90.12 93 VAL B O 1
ATOM 3793 N N . MET B 1 94 ? 10.875 -30.156 -10.258 1 93.69 94 MET B N 1
ATOM 3794 C CA . MET B 1 94 ? 10.57 -30.969 -9.078 1 93.69 94 MET B CA 1
ATOM 3795 C C . MET B 1 94 ? 9.102 -31.391 -9.078 1 93.69 94 MET B C 1
ATOM 3797 O O . MET B 1 94 ? 8.75 -32.438 -8.539 1 93.69 94 MET B O 1
ATOM 3801 N N . TYR B 1 95 ? 8.305 -30.562 -9.57 1 95.19 95 TYR B N 1
ATOM 3802 C CA . TYR B 1 95 ? 6.859 -30.781 -9.648 1 95.19 95 TYR B CA 1
ATOM 3803 C C . TYR B 1 95 ? 6.25 -29.953 -10.773 1 95.19 95 TYR B C 1
ATOM 3805 O O . TYR B 1 95 ? 6.605 -28.781 -10.969 1 95.19 95 TYR B O 1
ATOM 3813 N N . LYS B 1 96 ? 5.48 -30.609 -11.531 1 93.38 96 LYS B N 1
ATOM 3814 C CA . LYS B 1 96 ? 4.742 -29.938 -12.594 1 93.38 96 LYS B CA 1
ATOM 3815 C C . LYS B 1 96 ? 3.303 -30.438 -12.664 1 93.38 96 LYS B C 1
ATOM 3817 O O . LYS B 1 96 ? 3.059 -31.641 -12.742 1 93.38 96 LYS B O 1
ATOM 3822 N N . ASN B 1 97 ? 2.42 -29.562 -12.547 1 95.12 97 ASN B N 1
ATOM 3823 C CA . ASN B 1 97 ? 1.006 -29.828 -12.789 1 95.12 97 ASN B CA 1
ATOM 3824 C C . ASN B 1 97 ? 0.43 -28.875 -13.836 1 95.12 97 ASN B C 1
ATOM 3826 O O . ASN B 1 97 ? 0.122 -27.719 -13.531 1 95.12 97 ASN B O 1
ATOM 3830 N N . GLU B 1 98 ? 0.266 -29.328 -15 1 92.75 98 GLU B N 1
ATOM 3831 C CA . GLU B 1 98 ? -0.186 -28.5 -16.109 1 92.75 98 GLU B CA 1
ATOM 3832 C C . GLU B 1 98 ? -1.659 -28.125 -15.961 1 92.75 98 GLU B C 1
ATOM 3834 O O . GLU B 1 98 ? -2.084 -27.062 -16.406 1 92.75 98 GLU B O 1
ATOM 3839 N N . VAL B 1 99 ? -2.383 -29.016 -15.344 1 93.81 99 VAL B N 1
ATOM 3840 C CA . VAL B 1 99 ? -3.805 -28.75 -15.141 1 93.81 99 VAL B CA 1
ATOM 3841 C C . VAL B 1 99 ? -3.988 -27.609 -14.156 1 93.81 99 VAL B C 1
ATOM 3843 O O . VAL B 1 99 ? -4.773 -26.688 -14.406 1 93.81 99 VAL B O 1
ATOM 3846 N N . LEU B 1 100 ? -3.223 -27.578 -13.102 1 96.5 100 LEU B N 1
ATOM 3847 C CA . LEU B 1 100 ? -3.273 -26.5 -12.125 1 96.5 100 LEU B CA 1
ATOM 3848 C C . LEU B 1 100 ? -2.449 -25.297 -12.586 1 96.5 100 LEU B C 1
ATOM 3850 O O . LEU B 1 100 ? -2.635 -24.188 -12.102 1 96.5 100 LEU B O 1
ATOM 3854 N N . ASP B 1 101 ? -1.529 -25.547 -13.484 1 96.81 101 ASP B N 1
ATOM 3855 C CA . ASP B 1 101 ? -0.597 -24.531 -13.977 1 96.81 101 ASP B CA 1
ATOM 3856 C C . ASP B 1 101 ? 0.359 -24.078 -12.875 1 96.81 101 ASP B C 1
ATOM 3858 O O . ASP B 1 101 ? 0.523 -22.891 -12.641 1 96.81 101 ASP B O 1
ATOM 3862 N N . VAL B 1 102 ? 0.95 -25.047 -12.188 1 98 102 VAL B N 1
ATOM 3863 C CA . VAL B 1 102 ? 1.908 -24.766 -11.125 1 98 102 VAL B CA 1
ATOM 3864 C C . VAL B 1 102 ? 3.156 -25.625 -11.305 1 98 102 VAL B C 1
ATOM 3866 O O . VAL B 1 102 ? 3.061 -26.812 -11.656 1 98 102 VAL B O 1
ATOM 3869 N N . ALA B 1 103 ? 4.277 -25.031 -11.07 1 97.06 103 ALA B N 1
ATOM 3870 C CA . ALA B 1 103 ? 5.555 -25.75 -11.141 1 97.06 103 ALA B CA 1
ATOM 3871 C C . ALA B 1 103 ? 6.43 -25.422 -9.93 1 97.06 103 ALA B C 1
ATOM 3873 O O . ALA B 1 103 ? 6.371 -24.312 -9.398 1 97.06 103 ALA B O 1
ATOM 3874 N N . VAL B 1 104 ? 7.176 -26.422 -9.516 1 97.75 104 VAL B N 1
ATOM 3875 C CA . VAL B 1 104 ? 8.203 -26.25 -8.484 1 97.75 104 VAL B CA 1
ATOM 3876 C C . VAL B 1 104 ? 9.578 -26.531 -9.086 1 97.75 104 VAL B C 1
ATOM 3878 O O . VAL B 1 104 ? 9.789 -27.578 -9.703 1 97.75 104 VAL B O 1
ATOM 3881 N N . LEU B 1 105 ? 10.43 -25.578 -8.953 1 96.5 105 LEU B N 1
ATOM 3882 C CA . LEU B 1 105 ? 11.797 -25.688 -9.43 1 96.5 105 LEU B CA 1
ATOM 3883 C C . LEU B 1 105 ? 12.789 -25.625 -8.273 1 96.5 105 LEU B C 1
ATOM 3885 O O . LEU B 1 105 ? 12.414 -25.297 -7.148 1 96.5 105 LEU B O 1
ATOM 3889 N N . LYS B 1 106 ? 14.016 -26 -8.602 1 96.38 106 LYS B N 1
ATOM 3890 C CA . LYS B 1 106 ? 15.086 -25.984 -7.602 1 96.38 106 LYS B CA 1
ATOM 3891 C C . LYS B 1 106 ? 16.156 -24.969 -7.961 1 96.38 106 LYS B C 1
ATOM 3893 O O . LYS B 1 106 ? 16.625 -24.922 -9.102 1 96.38 106 LYS B O 1
ATOM 3898 N N . LEU B 1 107 ? 16.5 -24.109 -7.016 1 95.94 107 LEU B N 1
ATOM 3899 C CA . LEU B 1 107 ? 17.578 -23.141 -7.203 1 95.94 107 LEU B CA 1
ATOM 3900 C C . LEU B 1 107 ? 18.938 -23.812 -7.023 1 95.94 107 LEU B C 1
ATOM 3902 O O . LEU B 1 107 ? 19.094 -24.672 -6.164 1 95.94 107 LEU B O 1
ATOM 3906 N N . LYS B 1 108 ? 19.891 -23.328 -7.762 1 93.88 108 LYS B N 1
ATOM 3907 C CA . LYS B 1 108 ? 21.25 -23.812 -7.605 1 93.88 108 LYS B CA 1
ATOM 3908 C C . LYS B 1 108 ? 21.938 -23.141 -6.41 1 93.88 108 LYS B C 1
ATOM 3910 O O . LYS B 1 108 ? 21.891 -21.922 -6.266 1 93.88 108 LYS B O 1
ATOM 3915 N N . ARG B 1 109 ? 22.484 -23.953 -5.613 1 93.19 109 ARG B N 1
ATOM 3916 C CA . ARG B 1 109 ? 23.25 -23.438 -4.48 1 93.19 109 ARG B CA 1
ATOM 3917 C C . ARG B 1 109 ? 24.609 -22.938 -4.926 1 93.19 109 ARG B C 1
ATOM 3919 O O . ARG B 1 109 ? 25.344 -23.641 -5.625 1 93.19 109 ARG B O 1
ATOM 3926 N N . GLU B 1 110 ? 24.859 -21.781 -4.715 1 88.75 110 GLU B N 1
ATOM 3927 C CA . GLU B 1 110 ? 26.156 -21.172 -4.992 1 88.75 110 GLU B CA 1
ATOM 3928 C C . GLU B 1 110 ? 26.875 -20.797 -3.703 1 88.75 110 GLU B C 1
ATOM 3930 O O . GLU B 1 110 ? 26.25 -20.438 -2.715 1 88.75 110 GLU B O 1
ATOM 3935 N N . LYS B 1 111 ? 28.203 -20.797 -3.877 1 84.56 111 LYS B N 1
ATOM 3936 C CA . LYS B 1 111 ? 29.016 -20.469 -2.707 1 84.56 111 LYS B CA 1
ATOM 3937 C C . LYS B 1 111 ? 28.828 -19.016 -2.297 1 84.56 111 LYS B C 1
ATOM 3939 O O . LYS B 1 111 ? 28.734 -18.141 -3.15 1 84.56 111 LYS B O 1
ATOM 3944 N N . ASN B 1 112 ? 28.594 -18.719 -1.146 1 85.38 112 ASN B N 1
ATOM 3945 C CA . ASN B 1 112 ? 28.578 -17.406 -0.526 1 85.38 112 ASN B CA 1
ATOM 3946 C C . ASN B 1 112 ? 27.25 -16.688 -0.75 1 85.38 112 ASN B C 1
ATOM 3948 O O . ASN B 1 112 ? 27.172 -15.469 -0.631 1 85.38 112 ASN B O 1
ATOM 3952 N N . LYS B 1 113 ? 26.328 -17.406 -1.441 1 90.81 113 LYS B N 1
ATOM 3953 C CA . LYS B 1 113 ? 25 -16.797 -1.582 1 90.81 113 LYS B CA 1
ATOM 3954 C C . LYS B 1 113 ? 23.969 -17.516 -0.706 1 90.81 113 LYS B C 1
ATOM 3956 O O . LYS B 1 113 ? 23.922 -18.734 -0.672 1 90.81 113 LYS B O 1
ATOM 3961 N N . ASN B 1 114 ? 23.281 -16.734 0.015 1 94.12 114 ASN B N 1
ATOM 3962 C CA . ASN B 1 114 ? 22.172 -17.266 0.786 1 94.12 114 ASN B CA 1
ATOM 3963 C C . ASN B 1 114 ? 20.844 -17.094 0.052 1 94.12 114 ASN B C 1
ATOM 3965 O O . ASN B 1 114 ? 20.609 -16.062 -0.581 1 94.12 114 ASN B O 1
ATOM 3969 N N . PHE B 1 115 ? 20.094 -18.141 0.159 1 96.5 115 PHE B N 1
ATOM 3970 C CA . PHE B 1 115 ? 18.766 -18.016 -0.404 1 96.5 115 PHE B CA 1
ATOM 3971 C C . PHE B 1 115 ? 17.906 -17.047 0.42 1 96.5 115 PHE B C 1
ATOM 3973 O O . PHE B 1 115 ? 18.047 -16.984 1.644 1 96.5 115 PHE B O 1
ATOM 3980 N N . PRO B 1 116 ? 16.984 -16.328 -0.242 1 96.81 116 PRO B N 1
ATOM 3981 C CA . PRO B 1 116 ? 15.992 -15.578 0.534 1 96.81 116 PRO B CA 1
ATOM 3982 C C . PRO B 1 116 ? 15.102 -16.484 1.379 1 96.81 116 PRO B C 1
ATOM 3984 O O . PRO B 1 116 ? 15.07 -17.703 1.161 1 96.81 116 PRO B O 1
ATOM 3987 N N . PRO B 1 117 ? 14.43 -15.922 2.342 1 97.38 117 PRO B N 1
ATOM 3988 C CA . PRO B 1 117 ? 13.578 -16.75 3.197 1 97.38 117 PRO B CA 1
ATOM 3989 C C . PRO B 1 117 ? 12.422 -17.391 2.434 1 97.38 117 PRO B C 1
ATOM 3991 O O . PRO B 1 117 ? 11.852 -16.766 1.536 1 97.38 117 PRO B O 1
ATOM 3994 N N . PRO B 1 118 ? 12.109 -18.609 2.785 1 98.31 118 PRO B N 1
ATOM 3995 C CA . PRO B 1 118 ? 10.953 -19.266 2.16 1 98.31 118 PRO B CA 1
ATOM 3996 C C . PRO B 1 118 ? 9.625 -18.844 2.797 1 98.31 118 PRO B C 1
ATOM 3998 O O . PRO B 1 118 ? 9.594 -18.469 3.971 1 98.31 118 PRO B O 1
ATOM 4001 N N . LEU B 1 119 ? 8.578 -18.844 2.021 1 98.38 119 LEU B N 1
ATOM 4002 C CA . LEU B 1 119 ? 7.23 -18.781 2.58 1 98.38 119 LEU B CA 1
ATOM 4003 C C . LEU B 1 119 ? 6.766 -20.156 3.057 1 98.38 119 LEU B C 1
ATOM 4005 O O . LEU B 1 119 ? 6.938 -21.156 2.35 1 98.38 119 LEU B O 1
ATOM 4009 N N . GLU B 1 120 ? 6.156 -20.188 4.297 1 96.44 120 GLU B N 1
ATOM 4010 C CA . GLU B 1 120 ? 5.891 -21.484 4.895 1 96.44 120 GLU B CA 1
ATOM 4011 C C . GLU B 1 120 ? 4.457 -21.578 5.402 1 96.44 120 GLU B C 1
ATOM 4013 O O . GLU B 1 120 ? 4.027 -22.641 5.875 1 96.44 120 GLU B O 1
ATOM 4018 N N . LEU B 1 121 ? 3.777 -20.469 5.41 1 97.94 121 LEU B N 1
ATOM 4019 C CA . LEU B 1 121 ? 2.412 -20.469 5.922 1 97.94 121 LEU B CA 1
ATOM 4020 C C . LEU B 1 121 ? 1.402 -20.422 4.781 1 97.94 121 LEU B C 1
ATOM 4022 O O . LEU B 1 121 ? 1.492 -19.562 3.9 1 97.94 121 LEU B O 1
ATOM 4026 N N . PHE B 1 122 ? 0.499 -21.359 4.84 1 98.31 122 PHE B N 1
ATOM 4027 C CA . PHE B 1 122 ? -0.481 -21.516 3.77 1 98.31 122 PHE B CA 1
ATOM 4028 C C . PHE B 1 122 ? -1.883 -21.688 4.34 1 98.31 122 PHE B C 1
ATOM 4030 O O . PHE B 1 122 ? -2.051 -22.234 5.438 1 98.31 122 PHE B O 1
ATOM 4037 N N . VAL B 1 123 ? -2.875 -21.188 3.582 1 97.12 123 VAL B N 1
ATOM 4038 C CA . VAL B 1 123 ? -4.266 -21.422 3.953 1 97.12 123 VAL B CA 1
ATOM 4039 C C . VAL B 1 123 ? -5.129 -21.5 2.697 1 97.12 123 VAL B C 1
ATOM 4041 O O . VAL B 1 123 ? -4.977 -20.688 1.779 1 97.12 123 VAL B O 1
ATOM 4044 N N . SER B 1 124 ? -5.871 -22.562 2.629 1 96.88 124 SER B N 1
ATOM 4045 C CA . SER B 1 124 ? -6.836 -22.672 1.542 1 96.88 124 SER B CA 1
ATOM 4046 C C . SER B 1 124 ? -8.055 -21.797 1.791 1 96.88 124 SER B C 1
ATOM 4048 O O . SER B 1 124 ? -8.57 -21.734 2.912 1 96.88 124 SER B O 1
ATOM 4050 N N . LEU B 1 125 ? -8.523 -21.109 0.714 1 96.62 125 LEU B N 1
ATOM 4051 C CA . LEU B 1 125 ? -9.695 -20.25 0.864 1 96.62 125 LEU B CA 1
ATOM 4052 C C . LEU B 1 125 ? -10.922 -20.906 0.22 1 96.62 125 LEU B C 1
ATOM 4054 O O . LEU B 1 125 ? -10.797 -21.594 -0.789 1 96.62 125 LEU B O 1
ATOM 4058 N N . ASP B 1 126 ? -12 -20.656 0.889 1 93.88 126 ASP B N 1
ATOM 4059 C CA . ASP B 1 126 ? -13.32 -20.938 0.335 1 93.88 126 ASP B CA 1
ATOM 4060 C C . ASP B 1 126 ? -14 -19.656 -0.141 1 93.88 126 ASP B C 1
ATOM 4062 O O . ASP B 1 126 ? -14.406 -18.828 0.672 1 93.88 126 ASP B O 1
ATOM 4066 N N . PRO B 1 127 ? -14.203 -19.531 -1.407 1 90.12 127 PRO B N 1
ATOM 4067 C CA . PRO B 1 127 ? -14.727 -18.266 -1.938 1 90.12 127 PRO B CA 1
ATOM 4068 C C . PRO B 1 127 ? -16.078 -17.891 -1.331 1 90.12 127 PRO B C 1
ATOM 4070 O O . PRO B 1 127 ? -16.406 -16.703 -1.252 1 90.12 127 PRO B O 1
ATOM 4073 N N . GLU B 1 128 ? -16.875 -18.797 -0.917 1 87.5 128 GLU B N 1
ATOM 4074 C CA . GLU B 1 128 ? -18.188 -18.516 -0.355 1 87.5 128 GLU B CA 1
ATOM 4075 C C . GLU B 1 128 ? -18.078 -18.062 1.102 1 87.5 128 GLU B C 1
ATOM 4077 O O . GLU B 1 128 ? -18.875 -17.25 1.566 1 87.5 128 GLU B O 1
ATOM 4082 N N . LYS B 1 129 ? -17.094 -18.547 1.761 1 90.69 129 LYS B N 1
ATOM 4083 C CA . LYS B 1 129 ? -16.969 -18.281 3.191 1 90.69 129 LYS B CA 1
ATOM 4084 C C . LYS B 1 129 ? -15.961 -17.172 3.469 1 90.69 129 LYS B C 1
ATOM 4086 O O . LYS B 1 129 ? -16.031 -16.5 4.496 1 90.69 129 LYS B O 1
ATOM 4091 N N . ASP B 1 130 ? -15.039 -17.062 2.541 1 92.88 130 ASP B N 1
ATOM 4092 C CA . ASP B 1 130 ? -13.922 -16.156 2.789 1 92.88 130 ASP B CA 1
ATOM 4093 C C . ASP B 1 130 ? -14.016 -14.906 1.917 1 92.88 130 ASP B C 1
ATOM 4095 O O . ASP B 1 130 ? -12.992 -14.383 1.457 1 92.88 130 ASP B O 1
ATOM 4099 N N . ASP B 1 131 ? -15.211 -14.453 1.646 1 87.75 131 ASP B N 1
ATOM 4100 C CA . ASP B 1 131 ? -15.406 -13.328 0.738 1 87.75 131 ASP B CA 1
ATOM 4101 C C . ASP B 1 131 ? -15.031 -12.008 1.412 1 87.75 131 ASP B C 1
ATOM 4103 O O . ASP B 1 131 ? -14.906 -10.984 0.747 1 87.75 131 ASP B O 1
ATOM 4107 N N . ASP B 1 132 ? -14.719 -12.023 2.664 1 89.94 132 ASP B N 1
ATOM 4108 C CA . ASP B 1 132 ? -14.344 -10.82 3.402 1 89.94 132 ASP B CA 1
ATOM 4109 C C . ASP B 1 132 ? -12.828 -10.672 3.471 1 89.94 132 ASP B C 1
ATOM 4111 O O . ASP B 1 132 ? -12.32 -9.648 3.936 1 89.94 132 ASP B O 1
ATOM 4115 N N . LYS B 1 133 ? -12.164 -11.617 2.941 1 92.12 133 LYS B N 1
ATOM 4116 C CA . LYS B 1 133 ? -10.703 -11.578 3.01 1 92.12 133 LYS B CA 1
ATOM 4117 C C . LYS B 1 133 ? -10.133 -10.664 1.936 1 92.12 133 LYS B C 1
ATOM 4119 O O . LYS B 1 133 ? -10.633 -10.617 0.812 1 92.12 133 LYS B O 1
ATOM 4124 N N . VAL B 1 134 ? -9.094 -9.969 2.346 1 94.44 134 VAL B N 1
ATOM 4125 C CA . VAL B 1 134 ? -8.359 -9.109 1.424 1 94.44 134 VAL B CA 1
ATOM 4126 C C . VAL B 1 134 ? -7.059 -9.797 1.001 1 94.44 134 VAL B C 1
ATOM 4128 O O . VAL B 1 134 ? -6.23 -10.148 1.846 1 94.44 134 VAL B O 1
ATOM 4131 N N . ILE B 1 135 ? -6.918 -9.953 -0.269 1 96.69 135 ILE B N 1
ATOM 4132 C CA . ILE B 1 135 ? -5.738 -10.609 -0.82 1 96.69 135 ILE B CA 1
ATOM 4133 C C . ILE B 1 135 ? -4.754 -9.562 -1.328 1 96.69 135 ILE B C 1
ATOM 4135 O O . ILE B 1 135 ? -5.156 -8.547 -1.894 1 96.69 135 ILE B O 1
ATOM 4139 N N . TYR B 1 136 ? -3.482 -9.844 -1.104 1 96.94 136 TYR B N 1
ATOM 4140 C CA . TYR B 1 136 ? -2.393 -9.031 -1.629 1 96.94 136 TYR B CA 1
ATOM 4141 C C . TYR B 1 136 ? -1.534 -9.828 -2.604 1 96.94 136 TYR B C 1
ATOM 4143 O O . TYR B 1 136 ? -1.049 -10.914 -2.268 1 96.94 136 TYR B O 1
ATOM 4151 N N . LEU B 1 137 ? -1.375 -9.297 -3.801 1 97.69 137 LEU B N 1
ATOM 4152 C CA . LEU B 1 137 ? -0.466 -9.914 -4.758 1 97.69 137 LEU B CA 1
ATOM 4153 C C . LEU B 1 137 ? 0.891 -9.219 -4.75 1 97.69 137 LEU B C 1
ATOM 4155 O O . LEU B 1 137 ? 0.963 -7.992 -4.637 1 97.69 137 LEU B O 1
ATOM 4159 N N . ILE B 1 138 ? 1.881 -9.992 -4.863 1 97.44 138 ILE B N 1
ATOM 4160 C CA . ILE B 1 138 ? 3.248 -9.492 -4.945 1 97.44 138 ILE B CA 1
ATOM 4161 C C . ILE B 1 138 ? 3.949 -10.109 -6.156 1 97.44 138 ILE B C 1
ATOM 4163 O O . ILE B 1 138 ? 4.129 -11.328 -6.219 1 97.44 138 ILE B O 1
ATOM 4167 N N . GLY B 1 139 ? 4.328 -9.305 -7.055 1 96.94 139 GLY B N 1
ATOM 4168 C CA . GLY B 1 139 ? 4.941 -9.875 -8.242 1 96.94 139 GLY B CA 1
ATOM 4169 C C . GLY B 1 139 ? 5.512 -8.828 -9.18 1 96.94 139 GLY B C 1
ATOM 4170 O O . GLY B 1 139 ? 5.668 -7.668 -8.805 1 96.94 139 GLY B O 1
ATOM 4171 N N . HIS B 1 140 ? 5.934 -9.305 -10.32 1 96 140 HIS B N 1
ATOM 4172 C CA . HIS B 1 140 ? 6.551 -8.461 -11.336 1 96 140 HIS B CA 1
ATOM 4173 C C . HIS B 1 140 ? 5.605 -8.242 -12.508 1 96 140 HIS B C 1
ATOM 4175 O O . HIS B 1 140 ? 5.797 -8.805 -13.586 1 96 140 HIS B O 1
ATOM 4181 N N . ASN B 1 141 ? 4.66 -7.328 -12.227 1 94.12 141 ASN B N 1
ATOM 4182 C CA . ASN B 1 141 ? 3.697 -6.973 -13.266 1 94.12 141 ASN B CA 1
ATOM 4183 C C . ASN B 1 141 ? 4.391 -6.418 -14.508 1 94.12 141 ASN B C 1
ATOM 4185 O O . ASN B 1 141 ? 5.234 -5.527 -14.406 1 94.12 141 ASN B O 1
ATOM 4189 N N . ARG B 1 142 ? 4.07 -7.016 -15.703 1 91.44 142 ARG B N 1
ATOM 4190 C CA . ARG B 1 142 ? 4.645 -6.613 -16.984 1 91.44 142 ARG B CA 1
ATOM 4191 C C . ARG B 1 142 ? 6.164 -6.75 -16.969 1 91.44 142 ARG B C 1
ATOM 4193 O O . ARG B 1 142 ? 6.871 -5.938 -17.562 1 91.44 142 ARG B O 1
ATOM 4200 N N . SER B 1 143 ? 6.684 -7.621 -16.172 1 91.94 143 SER B N 1
ATOM 4201 C CA . SER B 1 143 ? 8.109 -7.926 -16.062 1 91.94 143 SER B CA 1
ATOM 4202 C C . SER B 1 143 ? 8.898 -6.719 -15.555 1 91.94 143 SER B C 1
ATOM 4204 O O . SER B 1 143 ? 10.031 -6.496 -15.984 1 91.94 143 SER B O 1
ATOM 4206 N N . ASP B 1 144 ? 8.195 -5.918 -14.805 1 91.19 144 ASP B N 1
ATOM 4207 C CA . ASP B 1 144 ? 8.805 -4.707 -14.273 1 91.19 144 ASP B CA 1
ATOM 4208 C C . ASP B 1 144 ? 9.188 -4.883 -12.805 1 91.19 144 ASP B C 1
ATOM 4210 O O . ASP B 1 144 ? 9.203 -6.004 -12.297 1 91.19 144 ASP B O 1
ATOM 4214 N N . GLU B 1 145 ? 9.617 -3.875 -12.172 1 91.94 145 GLU B N 1
ATOM 4215 C CA . GLU B 1 145 ? 9.984 -3.926 -10.758 1 91.94 145 GLU B CA 1
ATOM 4216 C C . GLU B 1 145 ? 8.898 -4.59 -9.922 1 91.94 145 GLU B C 1
ATOM 4218 O O . GLU B 1 145 ? 7.746 -4.688 -10.359 1 91.94 145 GLU B O 1
ATOM 4223 N N . LYS B 1 146 ? 9.367 -5.094 -8.883 1 94.62 146 LYS B N 1
ATOM 4224 C CA . LYS B 1 146 ? 8.43 -5.785 -8 1 94.62 146 LYS B CA 1
ATOM 4225 C C . LYS B 1 146 ? 7.336 -4.836 -7.508 1 94.62 146 LYS B C 1
ATOM 4227 O O . LYS B 1 146 ? 7.625 -3.709 -7.102 1 94.62 146 LYS B O 1
ATOM 4232 N N . ASN B 1 147 ? 6.078 -5.336 -7.574 1 94.44 147 ASN B N 1
ATOM 4233 C CA . ASN B 1 147 ? 4.918 -4.523 -7.219 1 94.44 147 ASN B CA 1
ATOM 4234 C C . ASN B 1 147 ? 3.959 -5.281 -6.309 1 94.44 147 ASN B C 1
ATOM 4236 O O . ASN B 1 147 ? 3.986 -6.512 -6.258 1 94.44 147 ASN B O 1
ATOM 4240 N N . PHE B 1 148 ? 3.168 -4.445 -5.605 1 93.69 148 PHE B N 1
ATOM 4241 C CA . PHE B 1 148 ? 2.076 -4.957 -4.781 1 93.69 148 PHE B CA 1
ATOM 4242 C C . PHE B 1 148 ? 0.728 -4.523 -5.344 1 93.69 148 PHE B C 1
ATOM 4244 O O . PHE B 1 148 ? 0.55 -3.361 -5.719 1 93.69 148 PHE B O 1
ATOM 4251 N N . ASN B 1 149 ? -0.129 -5.41 -5.5 1 92.69 149 ASN B N 1
ATOM 4252 C CA . ASN B 1 149 ? -1.538 -5.102 -5.723 1 92.69 149 ASN B CA 1
ATOM 4253 C C . ASN B 1 149 ? -2.367 -5.34 -4.461 1 92.69 149 ASN B C 1
ATOM 4255 O O . ASN B 1 149 ? -2.488 -6.473 -3.996 1 92.69 149 ASN B O 1
ATOM 4259 N N . PHE B 1 150 ? -2.975 -4.25 -3.938 1 86.5 150 PHE B N 1
ATOM 4260 C CA . PHE B 1 150 ? -3.641 -4.281 -2.641 1 86.5 150 PHE B CA 1
ATOM 4261 C C . PHE B 1 150 ? -5.152 -4.324 -2.809 1 86.5 150 PHE B C 1
ATOM 4263 O O . PHE B 1 150 ? -5.676 -3.982 -3.871 1 86.5 150 PHE B O 1
ATOM 4270 N N . GLY B 1 151 ? -5.715 -4.77 -1.688 1 81.62 151 GLY B N 1
ATOM 4271 C CA . GLY B 1 151 ? -7.152 -4.605 -1.554 1 81.62 151 GLY B CA 1
ATOM 4272 C C . GLY B 1 151 ? -7.941 -5.473 -2.518 1 81.62 151 GLY B C 1
ATOM 4273 O O . GLY B 1 151 ? -8.961 -5.035 -3.061 1 81.62 151 GLY B O 1
ATOM 4274 N N . ILE B 1 152 ? -7.449 -6.633 -2.732 1 91.94 152 ILE B N 1
ATOM 4275 C CA . ILE B 1 152 ? -8.109 -7.508 -3.695 1 91.94 152 ILE B CA 1
ATOM 4276 C C . ILE B 1 152 ? -9.133 -8.383 -2.98 1 91.94 152 ILE B C 1
ATOM 4278 O O . ILE B 1 152 ? -8.797 -9.094 -2.031 1 91.94 152 ILE B O 1
ATOM 4282 N N . GLY B 1 153 ? -10.352 -8.25 -3.422 1 92 153 GLY B N 1
ATOM 4283 C CA . GLY B 1 153 ? -11.383 -9.141 -2.928 1 92 153 GLY B CA 1
ATOM 4284 C C . GLY B 1 153 ? -11.617 -10.344 -3.828 1 92 153 GLY B C 1
ATOM 4285 O O . GLY B 1 153 ? -11.227 -10.336 -4.996 1 92 153 GLY B O 1
ATOM 4286 N N . LEU B 1 154 ? -12.258 -11.359 -3.229 1 95.19 154 LEU B N 1
ATOM 4287 C CA . LEU B 1 154 ? -12.641 -12.539 -4 1 95.19 154 LEU B CA 1
ATOM 4288 C C . LEU B 1 154 ? -13.898 -12.266 -4.812 1 95.19 154 LEU B C 1
ATOM 4290 O O . LEU B 1 154 ? -14.812 -11.578 -4.348 1 95.19 154 LEU B O 1
ATOM 4294 N N . TRP B 1 155 ? -13.867 -12.773 -6.027 1 94.12 155 TRP B N 1
ATOM 4295 C CA . TRP B 1 155 ? -15.039 -12.766 -6.902 1 94.12 155 TRP B CA 1
ATOM 4296 C C . TRP B 1 155 ? -15.625 -14.164 -7.035 1 94.12 155 TRP B C 1
ATOM 4298 O O . TRP B 1 155 ? -14.992 -15.062 -7.586 1 94.12 155 TRP B O 1
ATOM 4308 N N . THR B 1 156 ? -16.797 -14.344 -6.574 1 93.25 156 THR B N 1
ATOM 4309 C CA . THR B 1 156 ? -17.406 -15.672 -6.594 1 93.25 156 THR B CA 1
ATOM 4310 C C . THR B 1 156 ? -18.156 -15.898 -7.91 1 93.25 156 THR B C 1
ATOM 4312 O O . THR B 1 156 ? -19.109 -15.195 -8.219 1 93.25 156 THR B O 1
ATOM 4315 N N . PRO B 1 157 ? -17.75 -16.906 -8.633 1 93.88 157 PRO B N 1
ATOM 4316 C CA . PRO B 1 157 ? -18.406 -17.203 -9.914 1 93.88 157 PRO B CA 1
ATOM 4317 C C . PRO B 1 157 ? -19.719 -17.969 -9.742 1 93.88 157 PRO B C 1
ATOM 4319 O O . PRO B 1 157 ? -19.797 -19.141 -10.109 1 93.88 157 PRO B O 1
ATOM 4322 N N . THR B 1 158 ? -20.719 -17.266 -9.359 1 93.56 158 THR B N 1
ATOM 4323 C CA . THR B 1 158 ? -22.031 -17.891 -9.25 1 93.56 158 THR B CA 1
ATOM 4324 C C . THR B 1 158 ? -22.609 -18.203 -10.633 1 93.56 158 THR B C 1
ATOM 4326 O O . THR B 1 158 ? -22.141 -17.656 -11.641 1 93.56 158 THR B O 1
ATOM 4329 N N . GLU B 1 159 ? -23.641 -19.078 -10.641 1 94.56 159 GLU B N 1
ATOM 4330 C CA . GLU B 1 159 ? -24.281 -19.438 -11.906 1 94.56 159 GLU B CA 1
ATOM 4331 C C . GLU B 1 159 ? -24.828 -18.203 -12.617 1 94.56 159 GLU B C 1
ATOM 4333 O O . GLU B 1 159 ? -24.672 -18.062 -13.828 1 94.56 159 GLU B O 1
ATOM 4338 N N . THR B 1 160 ? -25.406 -17.359 -11.922 1 95.94 160 THR B N 1
ATOM 4339 C CA . THR B 1 160 ? -26 -16.141 -12.477 1 95.94 160 THR B CA 1
ATOM 4340 C C . THR B 1 160 ? -24.922 -15.234 -13.07 1 95.94 160 THR B C 1
ATOM 4342 O O . THR B 1 160 ? -25.094 -14.695 -14.164 1 95.94 160 THR B O 1
ATOM 4345 N N . LYS B 1 161 ? -23.828 -15.086 -12.375 1 95.25 161 LYS B N 1
ATOM 4346 C CA . LYS B 1 161 ? -22.734 -14.234 -12.844 1 95.25 161 LYS B CA 1
ATOM 4347 C C . LYS B 1 161 ? -22.094 -14.812 -14.102 1 95.25 161 LYS B C 1
ATOM 4349 O O . LYS B 1 161 ? -21.766 -14.078 -15.039 1 95.25 161 LYS B O 1
ATOM 4354 N N . MET B 1 162 ? -21.984 -16.094 -14.109 1 96.75 162 MET B N 1
ATOM 4355 C CA . MET B 1 162 ? -21.375 -16.766 -15.258 1 96.75 162 MET B CA 1
ATOM 4356 C C . MET B 1 162 ? -22.25 -16.609 -16.5 1 96.75 162 MET B C 1
ATOM 4358 O O . MET B 1 162 ? -21.734 -16.375 -17.594 1 96.75 162 MET B O 1
ATOM 4362 N N . LYS B 1 163 ? -23.547 -16.734 -16.312 1 96.94 163 LYS B N 1
ATOM 4363 C CA . LYS B 1 163 ? -24.469 -16.516 -17.422 1 96.94 163 LYS B CA 1
ATOM 4364 C C . LYS B 1 163 ? -24.406 -15.086 -17.938 1 96.94 163 LYS B C 1
ATOM 4366 O O . LYS B 1 163 ? -24.484 -14.852 -19.141 1 96.94 163 LYS B O 1
ATOM 4371 N N . GLY B 1 164 ? -24.266 -14.219 -17.031 1 97.06 164 GLY B N 1
ATOM 4372 C CA . GLY B 1 164 ? -24.109 -12.828 -17.406 1 97.06 164 GLY B CA 1
ATOM 4373 C C . GLY B 1 164 ? -22.844 -12.57 -18.219 1 97.06 164 GLY B C 1
ATOM 4374 O O . GLY B 1 164 ? -22.859 -11.789 -19.172 1 97.06 164 GLY B O 1
ATOM 4375 N N . MET B 1 165 ? -21.797 -13.219 -17.828 1 96.75 165 MET B N 1
ATOM 4376 C CA . MET B 1 165 ? -20.531 -13.07 -18.531 1 96.75 165 MET B CA 1
ATOM 4377 C C . MET B 1 165 ? -20.609 -13.672 -19.938 1 96.75 165 MET B C 1
ATOM 4379 O O . MET B 1 165 ? -20.094 -13.102 -20.891 1 96.75 165 MET B O 1
ATOM 4383 N N . GLU B 1 166 ? -21.266 -14.781 -20 1 97.12 166 GLU B N 1
ATOM 4384 C CA . GLU B 1 166 ? -21.484 -15.414 -21.312 1 97.12 166 GLU B CA 1
ATOM 4385 C C . GLU B 1 166 ? -22.297 -14.508 -22.234 1 97.12 166 GLU B C 1
ATOM 4387 O O . GLU B 1 166 ? -21.969 -14.336 -23.406 1 97.12 166 GLU B O 1
ATOM 4392 N N . LYS B 1 167 ? -23.328 -13.961 -21.688 1 97.69 167 LYS B N 1
ATOM 4393 C CA . LYS B 1 167 ? -24.172 -13.047 -22.453 1 97.69 167 LYS B CA 1
ATOM 4394 C C . LYS B 1 167 ? -23.391 -11.828 -22.922 1 97.69 167 LYS B C 1
ATOM 4396 O O . LYS B 1 167 ? -23.562 -11.359 -24.062 1 97.69 167 LYS B O 1
ATOM 4401 N N . PHE B 1 168 ? -22.594 -11.344 -22.031 1 97.19 168 PHE B N 1
ATOM 4402 C CA . PHE B 1 168 ? -21.734 -10.219 -22.391 1 97.19 168 PHE B CA 1
ATOM 4403 C C . PHE B 1 168 ? -20.875 -10.555 -23.609 1 97.19 168 PHE B C 1
ATOM 4405 O O . PHE B 1 168 ? -20.766 -9.75 -24.531 1 97.19 168 PHE B O 1
ATOM 4412 N N . CYS B 1 169 ? -20.266 -11.75 -23.609 1 97.44 169 CYS B N 1
ATOM 4413 C CA . CYS B 1 169 ? -19.422 -12.164 -24.734 1 97.44 169 CYS B CA 1
ATOM 4414 C C . CYS B 1 169 ? -20.219 -12.242 -26.016 1 97.44 169 CYS B C 1
ATOM 4416 O O . CYS B 1 169 ? -19.75 -11.812 -27.078 1 97.44 169 CYS B O 1
ATOM 4418 N N . GLU B 1 170 ? -21.422 -12.75 -25.922 1 97.19 170 GLU B N 1
ATOM 4419 C CA . GLU B 1 170 ? -22.297 -12.844 -27.094 1 97.19 170 GLU B CA 1
ATOM 4420 C C . GLU B 1 170 ? -22.594 -11.461 -27.672 1 97.19 170 GLU B C 1
ATOM 4422 O O . GLU B 1 170 ? -22.516 -11.258 -28.875 1 97.19 170 GLU B O 1
ATOM 4427 N N . GLU B 1 171 ? -22.891 -10.586 -26.812 1 96.88 171 GLU B N 1
ATOM 4428 C CA . GLU B 1 171 ? -23.203 -9.219 -27.219 1 96.88 171 GLU B CA 1
ATOM 4429 C C . GLU B 1 171 ? -21.984 -8.523 -27.797 1 96.88 171 GLU B C 1
ATOM 4431 O O . GLU B 1 171 ? -22.094 -7.68 -28.688 1 96.88 171 GLU B O 1
ATOM 4436 N N . TYR B 1 172 ? -20.859 -8.875 -27.219 1 94.94 172 TYR B N 1
ATOM 4437 C CA . TYR B 1 172 ? -19.609 -8.297 -27.672 1 94.94 172 TYR B CA 1
ATOM 4438 C C . TYR B 1 172 ? -19.156 -8.906 -28.984 1 94.94 172 TYR B C 1
ATOM 4440 O O . TYR B 1 172 ? -18.234 -8.414 -29.625 1 94.94 172 TYR B O 1
ATOM 4448 N N . GLY B 1 173 ? -19.797 -10.023 -29.406 1 95.06 173 GLY B N 1
ATOM 4449 C CA . GLY B 1 173 ? -19.5 -10.672 -30.688 1 95.06 173 GLY B CA 1
ATOM 4450 C C . GLY B 1 173 ? -18.344 -11.648 -30.594 1 95.06 173 GLY B C 1
ATOM 4451 O O . GLY B 1 173 ? -17.609 -11.844 -31.562 1 95.06 173 GLY B O 1
ATOM 4452 N N . LYS B 1 174 ? -18.109 -12.164 -29.438 1 95.88 174 LYS B N 1
ATOM 4453 C CA . LYS B 1 174 ? -17.016 -13.117 -29.203 1 95.88 174 LYS B CA 1
ATOM 4454 C C . LYS B 1 174 ? -17.547 -14.406 -28.562 1 95.88 174 LYS B C 1
ATOM 4456 O O . LYS B 1 174 ? -18.594 -14.398 -27.922 1 95.88 174 LYS B O 1
ATOM 4461 N N . PRO B 1 175 ? -16.812 -15.516 -28.844 1 96 175 PRO B N 1
ATOM 4462 C CA . PRO B 1 175 ? -17.141 -16.703 -28.047 1 96 175 PRO B CA 1
ATOM 4463 C C . PRO B 1 175 ? -16.953 -16.484 -26.547 1 96 175 PRO B C 1
ATOM 4465 O O . PRO B 1 175 ? -16.281 -15.523 -26.141 1 96 175 PRO B O 1
ATOM 4468 N N . ASN B 1 176 ? -17.516 -17.359 -25.781 1 97.44 176 ASN B N 1
ATOM 4469 C CA . ASN B 1 176 ? -17.375 -17.25 -24.328 1 97.44 176 ASN B CA 1
ATOM 4470 C C . ASN B 1 176 ? -15.922 -17.312 -23.891 1 97.44 176 ASN B C 1
ATOM 4472 O O . ASN B 1 176 ? -15.312 -18.391 -23.891 1 97.44 176 ASN B O 1
ATOM 4476 N N . GLY B 1 177 ? -15.398 -16.188 -23.5 1 97.38 177 GLY B N 1
ATOM 4477 C CA . GLY B 1 177 ? -14.008 -16.078 -23.094 1 97.38 177 GLY B CA 1
ATOM 4478 C C . GLY B 1 177 ? -13.789 -16.406 -21.625 1 97.38 177 GLY B C 1
ATOM 4479 O O . GLY B 1 177 ? -12.672 -16.281 -21.109 1 97.38 177 GLY B O 1
ATOM 4480 N N . TYR B 1 178 ? -14.797 -16.859 -20.891 1 97.69 178 TYR B N 1
ATOM 4481 C CA . TYR B 1 178 ? -14.719 -17.078 -19.453 1 97.69 178 TYR B CA 1
ATOM 4482 C C . TYR B 1 178 ? -14.812 -18.562 -19.125 1 97.69 178 TYR B C 1
ATOM 4484 O O . TYR B 1 178 ? -15.094 -18.922 -17.969 1 97.69 178 TYR B O 1
ATOM 4492 N N . ILE B 1 179 ? -14.484 -19.391 -20.094 1 95.31 179 ILE B N 1
ATOM 4493 C CA . ILE B 1 179 ? -14.523 -20.844 -19.875 1 95.31 179 ILE B CA 1
ATOM 4494 C C . ILE B 1 179 ? -13.492 -21.234 -18.828 1 95.31 179 ILE B C 1
ATOM 4496 O O . ILE B 1 179 ? -12.336 -20.797 -18.891 1 95.31 179 ILE B O 1
ATOM 4500 N N . LYS B 1 180 ? -13.906 -21.969 -17.766 1 93.81 180 LYS B N 1
ATOM 4501 C CA . LYS B 1 180 ? -13.07 -22.516 -16.703 1 93.81 180 LYS B CA 1
ATOM 4502 C C . LYS B 1 180 ? -12.805 -21.484 -15.609 1 93.81 180 LYS B C 1
ATOM 4504 O O . LYS B 1 180 ? -11.992 -21.703 -14.719 1 93.81 180 LYS B O 1
ATOM 4509 N N . LEU B 1 181 ? -13.492 -20.422 -15.695 1 95.94 181 LEU B N 1
ATOM 4510 C CA . LEU B 1 181 ? -13.375 -19.406 -14.648 1 95.94 181 LEU B CA 1
ATOM 4511 C C . LEU B 1 181 ? -13.906 -19.938 -13.32 1 95.94 181 LEU B C 1
ATOM 4513 O O . LEU B 1 181 ? -13.422 -19.547 -12.25 1 95.94 181 LEU B O 1
ATOM 4517 N N . ASP B 1 182 ? -14.844 -20.812 -13.359 1 93.88 182 ASP B N 1
ATOM 4518 C CA . ASP B 1 182 ? -15.562 -21.25 -12.164 1 93.88 182 ASP B CA 1
ATOM 4519 C C . ASP B 1 182 ? -14.969 -22.562 -11.633 1 93.88 182 ASP B C 1
ATOM 4521 O O . ASP B 1 182 ? -15.602 -23.25 -10.836 1 93.88 182 ASP B O 1
ATOM 4525 N N . ARG B 1 183 ? -13.758 -22.859 -12.062 1 95.38 183 ARG B N 1
ATOM 4526 C CA . ARG B 1 183 ? -13.109 -24.047 -11.523 1 95.38 183 ARG B CA 1
ATOM 4527 C C . ARG B 1 183 ? -13.016 -23.984 -10.008 1 95.38 183 ARG B C 1
ATOM 4529 O O . ARG B 1 183 ? -12.711 -22.922 -9.445 1 95.38 183 ARG B O 1
ATOM 4536 N N . LYS B 1 184 ? -13.188 -25.094 -9.359 1 93.88 184 LYS B N 1
ATOM 4537 C CA . LYS B 1 184 ? -13.242 -25.141 -7.898 1 93.88 184 LYS B CA 1
ATOM 4538 C C . LYS B 1 184 ? -11.852 -25.031 -7.293 1 93.88 184 LYS B C 1
ATOM 4540 O O . LYS B 1 184 ? -11.695 -24.641 -6.133 1 93.88 184 LYS B O 1
ATOM 4545 N N . ASP B 1 185 ? -10.883 -25.406 -8.055 1 97.19 185 ASP B N 1
ATOM 4546 C CA . ASP B 1 185 ? -9.508 -25.375 -7.559 1 97.19 185 ASP B CA 1
ATOM 4547 C C . ASP B 1 185 ? -8.859 -24.016 -7.797 1 97.19 185 ASP B C 1
ATOM 4549 O O . ASP B 1 185 ? -7.641 -23.875 -7.711 1 97.19 185 ASP B O 1
ATOM 4553 N N . ARG B 1 186 ? -9.742 -23.031 -8.148 1 97.75 186 ARG B N 1
ATOM 4554 C CA . ARG B 1 186 ? -9.266 -21.688 -8.469 1 97.75 186 ARG B CA 1
ATOM 4555 C C . ARG B 1 186 ? -9.914 -20.641 -7.57 1 97.75 186 ARG B C 1
ATOM 4557 O O . ARG B 1 186 ? -10.977 -20.891 -6.984 1 97.75 186 ARG B O 1
ATOM 4564 N N . LEU B 1 187 ? -9.234 -19.609 -7.43 1 97.69 187 LEU B N 1
ATOM 4565 C CA . LEU B 1 187 ? -9.766 -18.375 -6.867 1 97.69 187 LEU B CA 1
ATOM 4566 C C . LEU B 1 187 ? -9.844 -17.281 -7.93 1 97.69 187 LEU B C 1
ATOM 4568 O O . LEU B 1 187 ? -8.922 -17.125 -8.727 1 97.69 187 LEU B O 1
ATOM 4572 N N . VAL B 1 188 ? -10.992 -16.625 -7.949 1 97.38 188 VAL B N 1
ATOM 4573 C CA . VAL B 1 188 ? -11.18 -15.555 -8.922 1 97.38 188 VAL B CA 1
ATOM 4574 C C . VAL B 1 188 ? -11.062 -14.203 -8.219 1 97.38 188 VAL B C 1
ATOM 4576 O O . VAL B 1 188 ? -11.648 -14 -7.156 1 97.38 188 VAL B O 1
ATOM 4579 N N . ILE B 1 189 ? -10.289 -13.305 -8.867 1 96.25 189 ILE B N 1
ATOM 4580 C CA . ILE B 1 189 ? -10.016 -12.008 -8.25 1 96.25 189 ILE B CA 1
ATOM 4581 C C . ILE B 1 189 ? -10.039 -10.914 -9.328 1 96.25 189 ILE B C 1
ATOM 4583 O O . ILE B 1 189 ? -10.023 -11.211 -10.523 1 96.25 189 ILE B O 1
ATOM 4587 N N . LYS B 1 190 ? -10.203 -9.719 -8.852 1 92.75 190 LYS B N 1
ATOM 4588 C CA . LYS B 1 190 ? -10.008 -8.547 -9.695 1 92.75 190 LYS B CA 1
ATOM 4589 C C . LYS B 1 190 ? -8.742 -7.793 -9.305 1 92.75 190 LYS B C 1
ATOM 4591 O O . LYS B 1 190 ? -8.617 -7.316 -8.172 1 92.75 190 LYS B O 1
ATOM 4596 N N . CYS B 1 191 ? -7.828 -7.789 -10.156 1 91.75 191 CYS B N 1
ATOM 4597 C CA . CYS B 1 191 ? -6.566 -7.109 -9.875 1 91.75 191 CYS B CA 1
ATOM 4598 C C . CYS B 1 191 ? -5.996 -6.477 -11.141 1 91.75 191 CYS B C 1
ATOM 4600 O O . CYS B 1 191 ? -6.598 -6.57 -12.211 1 91.75 191 CYS B O 1
ATOM 4602 N N . GLU B 1 192 ? -4.852 -5.809 -11.023 1 88.69 192 GLU B N 1
ATOM 4603 C CA . GLU B 1 192 ? -4.242 -5.078 -12.133 1 88.69 192 GLU B CA 1
ATOM 4604 C C . GLU B 1 192 ? -3.086 -5.867 -12.742 1 88.69 192 GLU B C 1
ATOM 4606 O O . GLU B 1 192 ? -2.514 -5.453 -13.75 1 88.69 192 GLU B O 1
ATOM 4611 N N . PHE B 1 193 ? -2.762 -6.965 -12.172 1 91.94 193 PHE B N 1
ATOM 4612 C CA . PHE B 1 193 ? -1.634 -7.754 -12.648 1 91.94 193 PHE B CA 1
ATOM 4613 C C . PHE B 1 193 ? -1.974 -8.43 -13.969 1 91.94 193 PHE B C 1
ATOM 4615 O O . PHE B 1 193 ? -3.096 -8.906 -14.164 1 91.94 193 PHE B O 1
ATOM 4622 N N . VAL B 1 194 ? -0.976 -8.414 -14.836 1 89.12 194 VAL B N 1
ATOM 4623 C CA . VAL B 1 194 ? -1.094 -9.109 -16.109 1 89.12 194 VAL B CA 1
ATOM 4624 C C . VAL B 1 194 ? 0.166 -9.938 -16.375 1 89.12 194 VAL B C 1
ATOM 4626 O O . VAL B 1 194 ? 0.671 -10.609 -15.461 1 89.12 194 VAL B O 1
ATOM 4629 N N . SER B 1 195 ? 0.626 -9.891 -17.641 1 88.44 195 SER B N 1
ATOM 4630 C CA . SER B 1 195 ? 1.793 -10.688 -18 1 88.44 195 SER B CA 1
ATOM 4631 C C . SER B 1 195 ? 3.01 -10.297 -17.156 1 88.44 195 SER B C 1
ATOM 4633 O O . SER B 1 195 ? 3.186 -9.133 -16.812 1 88.44 195 SER B O 1
ATOM 4635 N N . GLY B 1 196 ? 3.768 -11.289 -16.891 1 92.12 196 GLY B N 1
ATOM 4636 C CA . GLY B 1 196 ? 4.941 -11.094 -16.062 1 92.12 196 GLY B CA 1
ATOM 4637 C C . GLY B 1 196 ? 4.699 -11.438 -14.602 1 92.12 196 GLY B C 1
ATOM 4638 O O . GLY B 1 196 ? 5.629 -11.828 -13.883 1 92.12 196 GLY B O 1
ATOM 4639 N N . ALA B 1 197 ? 3.49 -11.227 -14.195 1 95.75 197 ALA B N 1
ATOM 4640 C CA . ALA B 1 197 ? 3.141 -11.508 -12.805 1 95.75 197 ALA B CA 1
ATOM 4641 C C . ALA B 1 197 ? 2.756 -12.977 -12.625 1 95.75 197 ALA B C 1
ATOM 4643 O O . ALA B 1 197 ? 2.664 -13.461 -11.5 1 95.75 197 ALA B O 1
ATOM 4644 N N . SER B 1 198 ? 2.646 -13.68 -13.695 1 97.12 198 SER B N 1
ATOM 4645 C CA . SER B 1 198 ? 2.283 -15.086 -13.578 1 97.12 198 SER B CA 1
ATOM 4646 C C . SER B 1 198 ? 3.201 -15.82 -12.609 1 97.12 198 SER B C 1
ATOM 4648 O O . SER B 1 198 ? 4.422 -15.664 -12.664 1 97.12 198 SER B O 1
ATOM 4650 N N . GLY B 1 199 ? 2.564 -16.5 -11.734 1 98.5 199 GLY B N 1
ATOM 4651 C CA . GLY B 1 199 ? 3.314 -17.297 -10.781 1 98.5 199 GLY B CA 1
ATOM 4652 C C . GLY B 1 199 ? 3.449 -16.641 -9.422 1 98.5 199 GLY B C 1
ATOM 4653 O O . GLY B 1 199 ? 3.906 -17.266 -8.469 1 98.5 199 GLY B O 1
ATOM 4654 N N . CYS B 1 200 ? 3.006 -15.406 -9.336 1 98.5 200 CYS B N 1
ATOM 4655 C CA . CYS B 1 200 ? 3.225 -14.695 -8.086 1 98.5 200 CYS B CA 1
ATOM 4656 C C . CYS B 1 200 ? 2.299 -15.211 -6.988 1 98.5 200 CYS B C 1
ATOM 4658 O O . CYS B 1 200 ? 1.228 -15.75 -7.281 1 98.5 200 CYS B O 1
ATOM 4660 N N . PRO B 1 201 ? 2.725 -15.086 -5.762 1 98.75 201 PRO B N 1
ATOM 4661 C CA . PRO B 1 201 ? 1.851 -15.477 -4.652 1 98.75 201 PRO B CA 1
ATOM 4662 C C . PRO B 1 201 ? 0.8 -14.414 -4.324 1 98.75 201 PRO B C 1
ATOM 4664 O O . PRO B 1 201 ? 1.046 -13.219 -4.504 1 98.75 201 PRO B O 1
ATOM 4667 N N . GLY B 1 202 ? -0.329 -14.859 -3.973 1 98.44 202 GLY B N 1
ATOM 4668 C CA . GLY B 1 202 ? -1.298 -14.062 -3.234 1 98.44 202 GLY B CA 1
ATOM 4669 C C . GLY B 1 202 ? -1.358 -14.414 -1.761 1 98.44 202 GLY B C 1
ATOM 4670 O O . GLY B 1 202 ? -1.381 -15.586 -1.396 1 98.44 202 GLY B O 1
ATOM 4671 N N . VAL B 1 203 ? -1.368 -13.359 -0.89 1 98.5 203 VAL B N 1
ATOM 4672 C CA . VAL B 1 203 ? -1.343 -13.648 0.541 1 98.5 203 VAL B CA 1
ATOM 4673 C C . VAL B 1 203 ? -2.482 -12.906 1.237 1 98.5 203 VAL B C 1
ATOM 4675 O O . VAL B 1 203 ? -2.988 -11.906 0.725 1 98.5 203 VAL B O 1
ATOM 4678 N N . VAL B 1 204 ? -2.902 -13.484 2.322 1 97.62 204 VAL B N 1
ATOM 4679 C CA . VAL B 1 204 ? -3.744 -12.805 3.303 1 97.62 204 VAL B CA 1
ATOM 4680 C C . VAL B 1 204 ? -2.963 -12.602 4.602 1 97.62 204 VAL B C 1
ATOM 4682 O O . VAL B 1 204 ? -2.025 -13.344 4.891 1 97.62 204 VAL B O 1
ATOM 4685 N N . ILE B 1 205 ? -3.324 -11.57 5.301 1 96.44 205 ILE B N 1
ATOM 4686 C CA . ILE B 1 205 ? -2.66 -11.281 6.57 1 96.44 205 ILE B CA 1
ATOM 4687 C C . ILE B 1 205 ? -3.613 -11.57 7.727 1 96.44 205 ILE B C 1
ATOM 4689 O O . ILE B 1 205 ? -4.715 -11.016 7.785 1 96.44 205 ILE B O 1
ATOM 4693 N N . TYR B 1 206 ? -3.215 -12.492 8.539 1 93.62 206 TYR B N 1
ATOM 4694 C CA . TYR B 1 206 ? -3.953 -12.875 9.742 1 93.62 206 TYR B CA 1
ATOM 4695 C C . TYR B 1 206 ? -3.035 -12.922 10.953 1 93.62 206 TYR B C 1
ATOM 4697 O O . TYR B 1 206 ? -1.996 -13.586 10.93 1 93.62 206 TYR B O 1
ATOM 4705 N N . LYS B 1 207 ? -3.373 -12.172 12.008 1 91.31 207 LYS B N 1
ATOM 4706 C CA . LYS B 1 207 ? -2.602 -12.102 13.25 1 91.31 207 LYS B CA 1
ATOM 4707 C C . LYS B 1 207 ? -1.134 -11.797 12.961 1 91.31 207 LYS B C 1
ATOM 4709 O O . LYS B 1 207 ? -0.242 -12.516 13.422 1 91.31 207 LYS B O 1
ATOM 4714 N N . ASP B 1 208 ? -0.873 -10.898 12.102 1 91 208 ASP B N 1
ATOM 4715 C CA . ASP B 1 208 ? 0.43 -10.312 11.797 1 91 208 ASP B CA 1
ATOM 4716 C C . ASP B 1 208 ? 1.323 -11.312 11.062 1 91 208 ASP B C 1
ATOM 4718 O O . ASP B 1 208 ? 2.551 -11.219 11.133 1 91 208 ASP B O 1
ATOM 4722 N N . LYS B 1 209 ? 0.708 -12.266 10.453 1 96.38 209 LYS B N 1
ATOM 4723 C CA . LYS B 1 209 ? 1.425 -13.219 9.609 1 96.38 209 LYS B CA 1
ATOM 4724 C C . LYS B 1 209 ? 0.807 -13.289 8.219 1 96.38 209 LYS B C 1
ATOM 4726 O O . LYS B 1 209 ? -0.41 -13.164 8.062 1 96.38 209 LYS B O 1
ATOM 4731 N N . ALA B 1 210 ? 1.642 -13.461 7.285 1 97.88 210 ALA B N 1
ATOM 4732 C CA . ALA B 1 210 ? 1.169 -13.602 5.91 1 97.88 210 ALA B CA 1
ATOM 4733 C C . ALA B 1 210 ? 0.989 -15.07 5.535 1 97.88 210 ALA B C 1
ATOM 4735 O O . ALA B 1 210 ? 1.889 -15.883 5.746 1 97.88 210 ALA B O 1
ATOM 4736 N N . TYR B 1 211 ? -0.159 -15.438 5.027 1 98.5 211 TYR B N 1
ATOM 4737 C CA . TYR B 1 211 ? -0.474 -16.781 4.551 1 98.5 211 TYR B CA 1
ATOM 4738 C C . TYR B 1 211 ? -0.684 -16.781 3.039 1 98.5 211 TYR B C 1
ATOM 4740 O O . TYR B 1 211 ? -1.499 -16.016 2.518 1 98.5 211 TYR B O 1
ATOM 4748 N N . VAL B 1 212 ? 0.055 -17.641 2.383 1 98.75 212 VAL B N 1
ATOM 4749 C CA . VAL B 1 212 ? -0.14 -17.781 0.943 1 98.75 212 VAL B CA 1
ATOM 4750 C C . VAL B 1 212 ? -1.467 -18.484 0.665 1 98.75 212 VAL B C 1
ATOM 4752 O O . VAL B 1 212 ? -1.761 -19.516 1.256 1 98.75 212 VAL B O 1
ATOM 4755 N N . VAL B 1 213 ? -2.201 -17.875 -0.308 1 98.5 213 VAL B N 1
ATOM 4756 C CA . VAL B 1 213 ? -3.521 -18.453 -0.555 1 98.5 213 VAL B CA 1
ATOM 4757 C C . VAL B 1 213 ? -3.648 -18.844 -2.025 1 98.5 213 VAL B C 1
ATOM 4759 O O . VAL B 1 213 ? -4.512 -19.641 -2.389 1 98.5 213 VAL B O 1
ATOM 4762 N N . LEU B 1 214 ? -2.797 -18.266 -2.875 1 98.5 214 LEU B N 1
ATOM 4763 C CA . LEU B 1 214 ? -2.973 -18.609 -4.281 1 98.5 214 LEU B CA 1
ATOM 4764 C C . LEU B 1 214 ? -1.684 -18.391 -5.062 1 98.5 214 LEU B C 1
ATOM 4766 O O . LEU B 1 214 ? -0.763 -17.734 -4.574 1 98.5 214 LEU B O 1
ATOM 4770 N N . VAL B 1 215 ? -1.561 -19.062 -6.156 1 98.75 215 VAL B N 1
ATOM 4771 C CA . VAL B 1 215 ? -0.594 -18.797 -7.219 1 98.75 215 VAL B CA 1
ATOM 4772 C C . VAL B 1 215 ? -1.297 -18.156 -8.406 1 98.75 215 VAL B C 1
ATOM 4774 O O . VAL B 1 215 ? -2.195 -18.75 -9.008 1 98.75 215 VAL B O 1
ATOM 4777 N N . TYR B 1 216 ? -0.888 -17 -8.758 1 98.44 216 TYR B N 1
ATOM 4778 C CA . TYR B 1 216 ? -1.505 -16.25 -9.844 1 98.44 216 TYR B CA 1
ATOM 4779 C C . TYR B 1 216 ? -1.156 -16.844 -11.203 1 98.44 216 TYR B C 1
ATOM 4781 O O . TYR B 1 216 ? 0.012 -17.125 -11.477 1 98.44 216 TYR B O 1
ATOM 4789 N N . ILE B 1 217 ? -2.172 -16.938 -12.125 1 96.81 217 ILE B N 1
ATOM 4790 C CA . ILE B 1 217 ? -1.81 -17.703 -13.312 1 96.81 217 ILE B CA 1
ATOM 4791 C C . ILE B 1 217 ? -2.309 -16.984 -14.562 1 96.81 217 ILE B C 1
ATOM 4793 O O . ILE B 1 217 ? -1.584 -16.875 -15.555 1 96.81 217 ILE B O 1
ATOM 4797 N N . ARG B 1 218 ? -3.619 -16.453 -14.508 1 94.56 218 ARG B N 1
ATOM 4798 C CA . ARG B 1 218 ? -4.043 -15.938 -15.805 1 94.56 218 ARG B CA 1
ATOM 4799 C C . ARG B 1 218 ? -5.234 -14.992 -15.648 1 94.56 218 ARG B C 1
ATOM 4801 O O . ARG B 1 218 ? -5.836 -14.914 -14.578 1 94.56 218 ARG B O 1
ATOM 4808 N N . GLY B 1 219 ? -5.574 -14.336 -16.844 1 95.94 219 GLY B N 1
ATOM 4809 C CA . GLY B 1 219 ? -6.688 -13.398 -16.891 1 95.94 219 GLY B CA 1
ATOM 4810 C C . GLY B 1 219 ? -7.789 -13.836 -17.844 1 95.94 219 GLY B C 1
ATOM 4811 O O . GLY B 1 219 ? -7.582 -14.711 -18.672 1 95.94 219 GLY B O 1
ATOM 4812 N N . PHE B 1 220 ? -8.969 -13.258 -17.641 1 96.44 220 PHE B N 1
ATOM 4813 C CA . PHE B 1 220 ? -10.172 -13.461 -18.438 1 96.44 220 PHE B CA 1
ATOM 4814 C C . PHE B 1 220 ? -10.781 -12.125 -18.844 1 96.44 220 PHE B C 1
ATOM 4816 O O . PHE B 1 220 ? -10.68 -11.141 -18.109 1 96.44 220 PHE B O 1
ATOM 4823 N N . PRO B 1 221 ? -11.469 -12.039 -20 1 97 221 PRO B N 1
ATOM 4824 C CA . PRO B 1 221 ? -11.695 -13.125 -20.953 1 97 221 PRO B CA 1
ATOM 4825 C C . PRO B 1 221 ? -10.461 -13.461 -21.781 1 97 221 PRO B C 1
ATOM 4827 O O . PRO B 1 221 ? -9.609 -12.594 -22.016 1 97 221 PRO B O 1
ATOM 4830 N N . ASP B 1 222 ? -10.438 -14.664 -22.281 1 94.75 222 ASP B N 1
ATOM 4831 C CA . ASP B 1 222 ? -9.242 -15.164 -22.953 1 94.75 222 ASP B CA 1
ATOM 4832 C C . ASP B 1 222 ? -8.938 -14.344 -24.203 1 94.75 222 ASP B C 1
ATOM 4834 O O . ASP B 1 222 ? -7.773 -14.102 -24.516 1 94.75 222 ASP B O 1
ATOM 4838 N N . PHE B 1 223 ? -9.977 -13.898 -24.891 1 94.69 223 PHE B N 1
ATOM 4839 C CA . PHE B 1 223 ? -9.758 -13.172 -26.141 1 94.69 223 PHE B CA 1
ATOM 4840 C C . PHE B 1 223 ? -9.109 -11.82 -25.859 1 94.69 223 PHE B C 1
ATOM 4842 O O . PHE B 1 223 ? -8.391 -11.289 -26.703 1 94.69 223 PHE B O 1
ATOM 4849 N N . TYR B 1 224 ? -9.367 -11.25 -24.734 1 95.06 224 TYR B N 1
ATOM 4850 C CA . TYR B 1 224 ? -8.789 -9.961 -24.375 1 95.06 224 TYR B CA 1
ATOM 4851 C C . TYR B 1 224 ? -7.273 -10.062 -24.234 1 95.06 224 TYR B C 1
ATOM 4853 O O . TYR B 1 224 ? -6.551 -9.141 -24.609 1 95.06 224 TYR B O 1
ATOM 4861 N N . TYR B 1 225 ? -6.801 -11.203 -23.734 1 91.12 225 TYR B N 1
ATOM 4862 C CA . TYR B 1 225 ? -5.383 -11.352 -23.438 1 91.12 225 TYR B CA 1
ATOM 4863 C C . TYR B 1 225 ? -4.652 -12.031 -24.594 1 91.12 225 TYR B C 1
ATOM 4865 O O . TYR B 1 225 ? -3.453 -12.305 -24.5 1 91.12 225 TYR B O 1
ATOM 4873 N N . SER B 1 226 ? -5.375 -12.195 -25.641 1 88.56 226 SER B N 1
ATOM 4874 C CA . SER B 1 226 ? -4.766 -12.719 -26.875 1 88.56 226 SER B CA 1
ATOM 4875 C C . SER B 1 226 ? -3.957 -11.641 -27.578 1 88.56 226 SER B C 1
ATOM 4877 O O . SER B 1 226 ? -4.336 -10.461 -27.578 1 88.56 226 SER B O 1
ATOM 4879 N N . THR B 1 227 ? -2.908 -12.047 -28.234 1 84.25 227 THR B N 1
ATOM 4880 C CA . THR B 1 227 ? -2.066 -11.125 -28.984 1 84.25 227 THR B CA 1
ATOM 4881 C C . THR B 1 227 ? -2.811 -10.57 -30.203 1 84.25 227 THR B C 1
ATOM 4883 O O . THR B 1 227 ? -2.428 -9.539 -30.75 1 84.25 227 THR B O 1
ATOM 4886 N N . GLN B 1 228 ? -3.877 -11.234 -30.547 1 88.44 228 GLN B N 1
ATOM 4887 C CA . GLN B 1 228 ? -4.629 -10.859 -31.75 1 88.44 228 GLN B CA 1
ATOM 4888 C C . GLN B 1 228 ? -5.691 -9.812 -31.422 1 88.44 228 GLN B C 1
ATOM 4890 O O . GLN B 1 228 ? -6.297 -9.234 -32.312 1 88.44 228 GLN B O 1
ATOM 4895 N N . PHE B 1 229 ? -5.934 -9.602 -30.188 1 92.38 229 PHE B N 1
ATOM 4896 C CA . PHE B 1 229 ? -6.949 -8.633 -29.797 1 92.38 229 PHE B CA 1
ATOM 4897 C C . PHE B 1 229 ? -6.445 -7.207 -30 1 92.38 229 PHE B C 1
ATOM 4899 O O . PHE B 1 229 ? -5.391 -6.832 -29.484 1 92.38 229 PHE B O 1
ATOM 4906 N N . PRO B 1 230 ? -7.117 -6.402 -30.75 1 92.31 230 PRO B N 1
ATOM 4907 C CA . PRO B 1 230 ? -6.621 -5.07 -31.109 1 92.31 230 PRO B CA 1
ATOM 4908 C C . PRO B 1 230 ? -6.438 -4.164 -29.891 1 92.31 230 PRO B C 1
ATOM 4910 O O . PRO B 1 230 ? -7.289 -4.152 -28.984 1 92.31 230 PRO B O 1
ATOM 4913 N N . GLU B 1 231 ? -5.438 -3.383 -29.922 1 90.62 231 GLU B N 1
ATOM 4914 C CA . GLU B 1 231 ? -5.098 -2.508 -28.812 1 90.62 231 GLU B CA 1
ATOM 4915 C C . GLU B 1 231 ? -6.188 -1.47 -28.562 1 90.62 231 GLU B C 1
ATOM 4917 O O . GLU B 1 231 ? -6.516 -1.162 -27.422 1 90.62 231 GLU B O 1
ATOM 4922 N N . ARG B 1 232 ? -6.707 -0.931 -29.594 1 91.38 232 ARG B N 1
ATOM 4923 C CA . ARG B 1 232 ? -7.777 0.051 -29.453 1 91.38 232 ARG B CA 1
ATOM 4924 C C . ARG B 1 232 ? -8.969 -0.536 -28.703 1 91.38 232 ARG B C 1
ATOM 4926 O O . ARG B 1 232 ? -9.57 0.135 -27.859 1 91.38 232 ARG B O 1
ATOM 4933 N N . LYS B 1 233 ? -9.266 -1.782 -29.031 1 92.19 233 LYS B N 1
ATOM 4934 C CA . LYS B 1 233 ? -10.383 -2.451 -28.375 1 92.19 233 LYS B CA 1
ATOM 4935 C C . LYS B 1 233 ? -10.062 -2.723 -26.906 1 92.19 233 LYS B C 1
ATOM 4937 O O . LYS B 1 233 ? -10.961 -2.717 -26.062 1 92.19 233 LYS B O 1
ATOM 4942 N N . LYS B 1 234 ? -8.805 -2.988 -26.625 1 91.56 234 LYS B N 1
ATOM 4943 C CA . LYS B 1 234 ? -8.383 -3.189 -25.234 1 91.56 234 LYS B CA 1
ATOM 4944 C C . LYS B 1 234 ? -8.633 -1.937 -24.391 1 91.56 234 LYS B C 1
ATOM 4946 O O . LYS B 1 234 ? -9.07 -2.025 -23.25 1 91.56 234 LYS B O 1
ATOM 4951 N N . GLU B 1 235 ? -8.375 -0.859 -24.984 1 90.69 235 GLU B N 1
ATOM 4952 C CA . GLU B 1 235 ? -8.531 0.42 -24.297 1 90.69 235 GLU B CA 1
ATOM 4953 C C . GLU B 1 235 ? -9.992 0.709 -23.984 1 90.69 235 GLU B C 1
ATOM 4955 O O . GLU B 1 235 ? -10.312 1.307 -22.953 1 90.69 235 GLU B O 1
ATOM 4960 N N . GLU B 1 236 ? -10.859 0.258 -24.781 1 92.88 236 GLU B N 1
ATOM 4961 C CA . GLU B 1 236 ? -12.281 0.549 -24.656 1 92.88 236 GLU B CA 1
ATOM 4962 C C . GLU B 1 236 ? -13.008 -0.556 -23.891 1 92.88 236 GLU B C 1
ATOM 4964 O O . GLU B 1 236 ? -14.18 -0.406 -23.531 1 92.88 236 GLU B O 1
ATOM 4969 N N . PHE B 1 237 ? -12.297 -1.629 -23.672 1 94.12 237 PHE B N 1
ATOM 4970 C CA . PHE B 1 237 ? -12.93 -2.785 -23.047 1 94.12 237 PHE B CA 1
ATOM 4971 C C . PHE B 1 237 ? -13.367 -2.457 -21.625 1 94.12 237 PHE B C 1
ATOM 4973 O O . PHE B 1 237 ? -12.625 -1.815 -20.875 1 94.12 237 PHE B O 1
ATOM 4980 N N . PRO B 1 238 ? -14.562 -2.828 -21.281 1 93.75 238 PRO B N 1
ATOM 4981 C CA . PRO B 1 238 ? -15.008 -2.537 -19.922 1 93.75 238 PRO B CA 1
ATOM 4982 C C . PRO B 1 238 ? -14.156 -3.234 -18.859 1 93.75 238 PRO B C 1
ATOM 4984 O O . PRO B 1 238 ? -14.172 -4.465 -18.766 1 93.75 238 PRO B O 1
ATOM 4987 N N . LYS B 1 239 ? -13.609 -2.514 -18 1 91.62 239 LYS B N 1
ATOM 4988 C CA . LYS B 1 239 ? -12.648 -3.031 -17.031 1 91.62 239 LYS B CA 1
ATOM 4989 C C . LYS B 1 239 ? -13.336 -3.938 -16.016 1 91.62 239 LYS B C 1
ATOM 4991 O O . LYS B 1 239 ? -12.703 -4.828 -15.438 1 91.62 239 LYS B O 1
ATOM 4996 N N . GLU B 1 240 ? -14.625 -3.711 -15.82 1 91.19 240 GLU B N 1
ATOM 4997 C CA . GLU B 1 240 ? -15.375 -4.5 -14.844 1 91.19 240 GLU B CA 1
ATOM 4998 C C . GLU B 1 240 ? -15.531 -5.945 -15.312 1 91.19 240 GLU B C 1
ATOM 5000 O O . GLU B 1 240 ? -15.898 -6.82 -14.523 1 91.19 240 GLU B O 1
ATOM 5005 N N . ARG B 1 241 ? -15.211 -6.133 -16.594 1 95.12 241 ARG B N 1
ATOM 5006 C CA . ARG B 1 241 ? -15.375 -7.469 -17.172 1 95.12 241 ARG B CA 1
ATOM 5007 C C . ARG B 1 241 ? -14.055 -8.234 -17.141 1 95.12 241 ARG B C 1
ATOM 5009 O O . ARG B 1 241 ? -14.016 -9.422 -17.469 1 95.12 241 ARG B O 1
ATOM 5016 N N . LEU B 1 242 ? -13.008 -7.586 -16.719 1 95.56 242 LEU B N 1
ATOM 5017 C CA . LEU B 1 242 ? -11.711 -8.242 -16.609 1 95.56 242 LEU B CA 1
ATOM 5018 C C . LEU B 1 242 ? -11.578 -8.945 -15.258 1 95.56 242 LEU B C 1
ATOM 5020 O O . LEU B 1 242 ? -11.766 -8.328 -14.203 1 95.56 242 LEU B O 1
ATOM 5024 N N . LEU B 1 243 ? -11.336 -10.234 -15.297 1 96.5 243 LEU B N 1
ATOM 5025 C CA . LEU B 1 243 ? -11.133 -11.055 -14.109 1 96.5 243 LEU B CA 1
ATOM 5026 C C . LEU B 1 243 ? -9.812 -11.812 -14.188 1 96.5 243 LEU B C 1
ATOM 5028 O O . LEU B 1 243 ? -9.289 -12.047 -15.281 1 96.5 243 LEU B O 1
ATOM 5032 N N . GLN B 1 244 ? -9.289 -12.062 -13.078 1 96.69 244 GLN B N 1
ATOM 5033 C CA . GLN B 1 244 ? -8.055 -12.836 -12.961 1 96.69 244 GLN B CA 1
ATOM 5034 C C . GLN B 1 244 ? -8.266 -14.086 -12.109 1 96.69 244 GLN B C 1
ATOM 5036 O O . GLN B 1 244 ? -9.219 -14.164 -11.336 1 96.69 244 GLN B O 1
ATOM 5041 N N . GLN B 1 245 ? -7.367 -14.992 -12.297 1 97.06 245 GLN B N 1
ATOM 5042 C CA . GLN B 1 245 ? -7.5 -16.266 -11.609 1 97.06 245 GLN B CA 1
ATOM 5043 C C . GLN B 1 245 ? -6.168 -16.719 -11.008 1 97.06 245 GLN B C 1
ATOM 5045 O O . GLN B 1 245 ? -5.109 -16.5 -11.609 1 97.06 245 GLN B O 1
ATOM 5050 N N . GLY B 1 246 ? -6.25 -17.266 -9.836 1 98 246 GLY B N 1
ATOM 5051 C CA . GLY B 1 246 ? -5.137 -17.953 -9.203 1 98 246 GLY B CA 1
ATOM 5052 C C . GLY B 1 246 ? -5.5 -19.344 -8.703 1 98 246 GLY B C 1
ATOM 5053 O O . GLY B 1 246 ? -6.668 -19.609 -8.422 1 98 246 GLY B O 1
ATOM 5054 N N . VAL B 1 247 ? -4.531 -20.203 -8.656 1 98.62 247 VAL B N 1
ATOM 5055 C CA . VAL B 1 247 ? -4.727 -21.547 -8.109 1 98.62 247 VAL B CA 1
ATOM 5056 C C . VAL B 1 247 ? -4.832 -21.469 -6.586 1 98.62 247 VAL B C 1
ATOM 5058 O O . VAL B 1 247 ? -3.986 -20.859 -5.93 1 98.62 247 VAL B O 1
ATOM 5061 N N . ASN B 1 248 ? -5.887 -22.031 -6.09 1 98.5 248 ASN B N 1
ATOM 5062 C CA . ASN B 1 248 ? -5.977 -22.172 -4.641 1 98.5 248 ASN B CA 1
ATOM 5063 C C . ASN B 1 248 ? -4.844 -23.031 -4.09 1 98.5 248 ASN B C 1
ATOM 5065 O O . ASN B 1 248 ? -4.66 -24.172 -4.512 1 98.5 248 ASN B O 1
ATOM 5069 N N . ILE B 1 249 ? -4.176 -22.516 -3.16 1 98.62 249 ILE B N 1
ATOM 5070 C CA . ILE B 1 249 ? -2.951 -23.156 -2.697 1 98.62 249 ILE B CA 1
ATOM 5071 C C . ILE B 1 249 ? -3.283 -24.531 -2.1 1 98.62 249 ILE B C 1
ATOM 5073 O O . ILE B 1 249 ? -2.48 -25.453 -2.186 1 98.62 249 ILE B O 1
ATOM 5077 N N . GLY B 1 250 ? -4.441 -24.625 -1.547 1 97.56 250 GLY B N 1
ATOM 5078 C CA . GLY B 1 250 ? -4.867 -25.922 -1.025 1 97.56 250 GLY B CA 1
ATOM 5079 C C . GLY B 1 250 ? -4.934 -27 -2.088 1 97.56 250 GLY B C 1
ATOM 5080 O O . GLY B 1 250 ? -4.719 -28.172 -1.798 1 97.56 250 GLY B O 1
ATOM 5081 N N . SER B 1 251 ? -5.242 -26.625 -3.301 1 97.88 251 SER B N 1
ATOM 5082 C CA . SER B 1 251 ? -5.309 -27.594 -4.398 1 97.88 251 SER B CA 1
ATOM 5083 C C . SER B 1 251 ? -3.92 -28.094 -4.781 1 97.88 251 SER B C 1
ATOM 5085 O O . SER B 1 251 ? -3.764 -29.234 -5.207 1 97.88 251 SER B O 1
ATOM 5087 N N . VAL B 1 252 ? -2.918 -27.25 -4.629 1 98.06 252 VAL B N 1
ATOM 5088 C CA . VAL B 1 252 ? -1.542 -27.672 -4.867 1 98.06 252 VAL B CA 1
ATOM 5089 C C . VAL B 1 252 ? -1.14 -28.734 -3.846 1 98.06 252 VAL B C 1
ATOM 5091 O O . VAL B 1 252 ? -0.613 -29.781 -4.2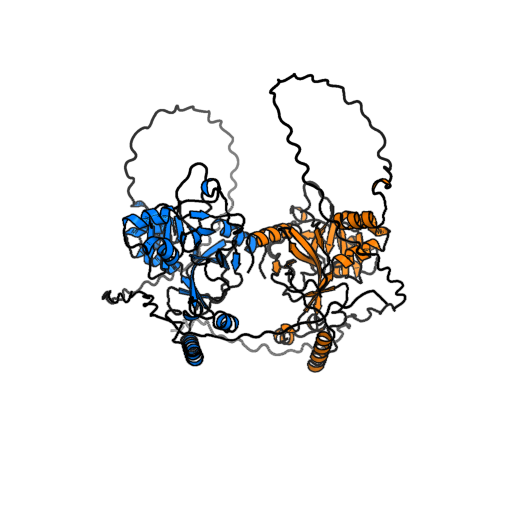07 1 98.06 252 VAL B O 1
ATOM 5094 N N . PHE B 1 253 ? -1.43 -28.484 -2.607 1 97.88 253 PHE B N 1
ATOM 5095 C CA . PHE B 1 253 ? -1.153 -29.438 -1.542 1 97.88 253 PHE B CA 1
ATOM 5096 C C . PHE B 1 253 ? -1.83 -30.766 -1.823 1 97.88 253 PHE B C 1
ATOM 5098 O O . PHE B 1 253 ? -1.207 -31.828 -1.699 1 97.88 253 PHE B O 1
ATOM 5105 N N . LYS B 1 254 ? -3.086 -30.688 -2.213 1 96.62 254 LYS B N 1
ATOM 5106 C CA . LYS B 1 254 ? -3.873 -31.891 -2.467 1 96.62 254 LYS B CA 1
ATOM 5107 C C . LYS B 1 254 ? -3.275 -32.719 -3.611 1 96.62 254 LYS B C 1
ATOM 5109 O O . LYS B 1 254 ? -3.137 -33.938 -3.502 1 96.62 254 LYS B O 1
ATOM 5114 N N . THR B 1 255 ? -2.912 -32.062 -4.66 1 96.44 255 THR B N 1
ATOM 5115 C CA . THR B 1 255 ? -2.396 -32.781 -5.82 1 96.44 255 THR B CA 1
ATOM 5116 C C . THR B 1 255 ? -1.04 -33.406 -5.512 1 96.44 255 THR B C 1
ATOM 5118 O O . THR B 1 255 ? -0.727 -34.5 -6.008 1 96.44 255 THR B O 1
ATOM 5121 N N . MET B 1 256 ? -0.244 -32.75 -4.703 1 96.25 256 MET B N 1
ATOM 5122 C CA . MET B 1 256 ? 1.038 -33.312 -4.301 1 96.25 256 MET B CA 1
ATOM 5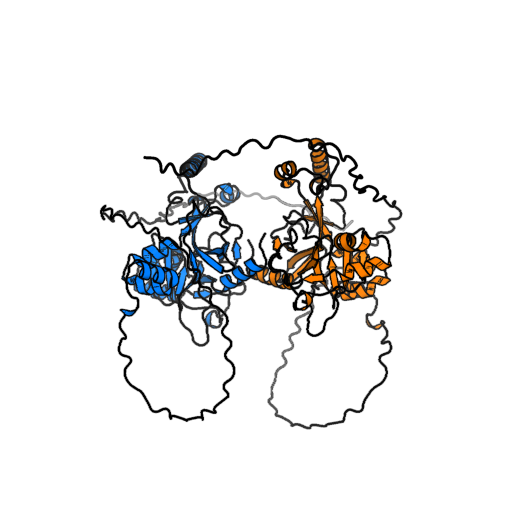123 C C . MET B 1 256 ? 0.833 -34.531 -3.385 1 96.25 256 MET B C 1
ATOM 5125 O O . MET B 1 256 ? 1.643 -35.438 -3.383 1 96.25 256 MET B O 1
ATOM 5129 N N . THR B 1 257 ? -0.207 -34.5 -2.633 1 95.06 257 THR B N 1
ATOM 5130 C CA . THR B 1 257 ? -0.522 -35.562 -1.698 1 95.06 257 THR B CA 1
ATOM 5131 C C . THR B 1 257 ? -1.003 -36.812 -2.443 1 95.06 257 THR B C 1
ATOM 5133 O O . THR B 1 257 ? -0.766 -37.938 -2.002 1 95.06 257 THR B O 1
ATOM 5136 N N . GLU B 1 258 ? -1.66 -36.656 -3.564 1 94.19 258 GLU B N 1
ATOM 5137 C CA . GLU B 1 258 ? -2.258 -37.75 -4.332 1 94.19 258 GLU B CA 1
ATOM 5138 C C . GLU B 1 258 ? -1.188 -38.594 -5.012 1 94.19 258 GLU B C 1
ATOM 5140 O O . GLU B 1 258 ? -1.435 -39.75 -5.355 1 94.19 258 GLU B O 1
ATOM 5145 N N . ASN B 1 259 ? -0.048 -38.031 -5.223 1 91 259 ASN B N 1
ATOM 5146 C CA . ASN B 1 259 ? 1.055 -38.75 -5.848 1 91 259 ASN B CA 1
ATOM 5147 C C . ASN B 1 259 ? 2.182 -39.031 -4.852 1 91 259 ASN B C 1
ATOM 5149 O O . ASN B 1 259 ? 2.891 -38.094 -4.445 1 91 259 ASN B O 1
ATOM 5153 N N . THR B 1 260 ? 2.465 -40.25 -4.609 1 89.25 260 THR B N 1
ATOM 5154 C CA . THR B 1 260 ? 3.424 -40.656 -3.586 1 89.25 260 THR B CA 1
ATOM 5155 C C . THR B 1 260 ? 4.816 -40.125 -3.91 1 89.25 260 THR B C 1
ATOM 5157 O O . THR B 1 260 ? 5.621 -39.906 -3.008 1 89.25 260 THR B O 1
ATOM 5160 N N . MET B 1 261 ? 5.086 -39.938 -5.156 1 93.38 261 MET B N 1
ATOM 5161 C CA . MET B 1 261 ? 6.41 -39.5 -5.57 1 93.38 261 MET B CA 1
ATOM 5162 C C . MET B 1 261 ? 6.672 -38.062 -5.094 1 93.38 261 MET B C 1
ATOM 5164 O O . MET B 1 261 ? 7.824 -37.625 -5.027 1 93.38 261 MET B O 1
ATOM 5168 N N . HIS B 1 262 ? 5.613 -37.375 -4.715 1 95.38 262 HIS B N 1
ATOM 5169 C CA . HIS B 1 262 ? 5.785 -35.969 -4.371 1 95.38 262 HIS B CA 1
ATOM 5170 C C . HIS B 1 262 ? 5.617 -35.75 -2.873 1 95.38 262 HIS B C 1
ATOM 5172 O O . HIS B 1 262 ? 5.648 -34.594 -2.408 1 95.38 262 HIS B O 1
ATOM 5178 N N . LEU B 1 263 ? 5.484 -36.75 -2.109 1 95.12 263 LEU B N 1
ATOM 5179 C CA . LEU B 1 263 ? 5.211 -36.594 -0.683 1 95.12 263 LEU B CA 1
ATOM 5180 C C . LEU B 1 263 ? 6.383 -35.938 0.032 1 95.12 263 LEU B C 1
ATOM 5182 O O . LEU B 1 263 ? 6.18 -35.125 0.936 1 95.12 263 LEU B O 1
ATOM 5186 N N . GLY B 1 264 ? 7.602 -36.344 -0.314 1 95.56 264 GLY B N 1
ATOM 5187 C CA . GLY B 1 264 ? 8.766 -35.688 0.272 1 95.56 264 GLY B CA 1
ATOM 5188 C C . GLY B 1 264 ? 8.82 -34.219 -0.004 1 95.56 264 GLY B C 1
ATOM 5189 O O . GLY B 1 264 ? 9.055 -33.406 0.907 1 95.56 264 GLY B O 1
ATOM 5190 N N . LEU B 1 265 ? 8.586 -33.906 -1.263 1 97.25 265 LEU B N 1
ATOM 5191 C CA . LEU B 1 265 ? 8.57 -32.5 -1.669 1 97.25 265 LEU B CA 1
ATOM 5192 C C . LEU B 1 265 ? 7.441 -31.75 -0.985 1 97.25 265 LEU B C 1
ATOM 5194 O O . LEU B 1 265 ? 7.633 -30.625 -0.517 1 97.25 265 LEU B O 1
ATOM 5198 N N . ARG B 1 266 ? 6.297 -32.344 -0.91 1 97.56 266 ARG B N 1
ATOM 5199 C CA . ARG B 1 266 ? 5.137 -31.75 -0.248 1 97.56 266 ARG B CA 1
ATOM 5200 C C . ARG B 1 266 ? 5.449 -31.406 1.204 1 97.56 266 ARG B C 1
ATOM 5202 O O . ARG B 1 266 ? 5.113 -30.328 1.676 1 97.56 266 ARG B O 1
ATOM 5209 N N . ASN B 1 267 ? 6.109 -32.312 1.902 1 97.12 267 ASN B N 1
ATOM 5210 C CA . ASN B 1 267 ? 6.434 -32.125 3.311 1 97.12 267 ASN B CA 1
ATOM 5211 C C . ASN B 1 267 ? 7.441 -30.984 3.494 1 97.12 267 ASN B C 1
ATOM 5213 O O . ASN B 1 267 ? 7.406 -30.281 4.496 1 97.12 267 ASN B O 1
ATOM 5217 N N . GLU B 1 268 ? 8.289 -30.891 2.543 1 97.31 268 GLU B N 1
ATOM 5218 C CA . GLU B 1 268 ? 9.281 -29.812 2.588 1 97.31 268 GLU B CA 1
ATOM 5219 C C . GLU B 1 268 ? 8.625 -28.453 2.4 1 97.31 268 GLU B C 1
ATOM 5221 O O . GLU B 1 268 ? 8.961 -27.5 3.104 1 97.31 268 GLU B O 1
ATOM 5226 N N . ILE B 1 269 ? 7.691 -28.359 1.512 1 97.94 269 ILE B N 1
ATOM 5227 C CA . ILE B 1 269 ? 7.082 -27.094 1.117 1 97.94 269 ILE B CA 1
ATOM 5228 C C . ILE B 1 269 ? 5.988 -26.719 2.109 1 97.94 269 ILE B C 1
ATOM 5230 O O . ILE B 1 269 ? 5.855 -25.547 2.482 1 97.94 269 ILE B O 1
ATOM 5234 N N . PHE B 1 270 ? 5.199 -27.75 2.471 1 97.69 270 PHE B N 1
ATOM 5235 C CA . PHE B 1 270 ? 4.039 -27.562 3.336 1 97.69 270 PHE B CA 1
ATOM 5236 C C . PHE B 1 270 ? 4.223 -28.297 4.66 1 97.69 270 PHE B C 1
ATOM 5238 O O . PHE B 1 270 ? 3.412 -29.141 5.02 1 97.69 270 PHE B O 1
ATOM 5245 N N . PRO B 1 271 ? 5.156 -27.844 5.441 1 94.69 271 PRO B N 1
ATOM 5246 C CA . PRO B 1 271 ? 5.465 -28.625 6.641 1 94.69 271 PRO B CA 1
ATOM 5247 C C . PRO B 1 271 ? 4.316 -28.641 7.645 1 94.69 271 PRO B C 1
ATOM 5249 O O . PRO B 1 271 ? 4.074 -29.656 8.289 1 94.69 271 PRO B O 1
ATOM 5252 N N . ILE B 1 272 ? 3.592 -27.609 7.746 1 94 272 ILE B N 1
ATOM 5253 C CA . ILE B 1 272 ? 2.521 -27.516 8.734 1 94 272 ILE B CA 1
ATOM 5254 C C . ILE B 1 272 ? 1.333 -28.375 8.281 1 94 272 ILE B C 1
ATOM 5256 O O . ILE B 1 272 ? 0.831 -29.203 9.039 1 94 272 ILE B O 1
ATOM 5260 N N . GLU B 1 273 ? 0.915 -28.203 7.07 1 93.19 273 GLU B N 1
ATOM 5261 C CA . GLU B 1 273 ? -0.203 -28.953 6.52 1 93.19 273 GLU B CA 1
ATOM 5262 C C . GLU B 1 273 ? 0.102 -30.453 6.504 1 93.19 273 GLU B C 1
ATOM 5264 O O . GLU B 1 273 ? -0.78 -31.281 6.766 1 93.19 273 GLU B O 1
ATOM 5269 N N . ALA B 1 274 ? 1.324 -30.781 6.207 1 92.31 274 ALA B N 1
ATOM 5270 C CA . ALA B 1 274 ? 1.751 -32.188 6.172 1 92.31 274 ALA B CA 1
ATOM 5271 C C . ALA B 1 274 ? 1.656 -32.812 7.555 1 92.31 274 ALA B C 1
ATOM 5273 O O . ALA B 1 274 ? 1.206 -33.969 7.688 1 92.31 274 ALA B O 1
ATOM 5274 N N . ASN B 1 275 ? 2.078 -32.094 8.531 1 90.38 275 ASN B N 1
ATOM 5275 C CA . ASN B 1 275 ? 2.004 -32.594 9.906 1 90.38 275 ASN B CA 1
ATOM 5276 C C . ASN B 1 275 ? 0.56 -32.781 10.352 1 90.38 275 ASN B C 1
ATOM 5278 O O . ASN B 1 275 ? 0.251 -33.781 11.016 1 90.38 275 ASN B O 1
ATOM 5282 N N . LEU B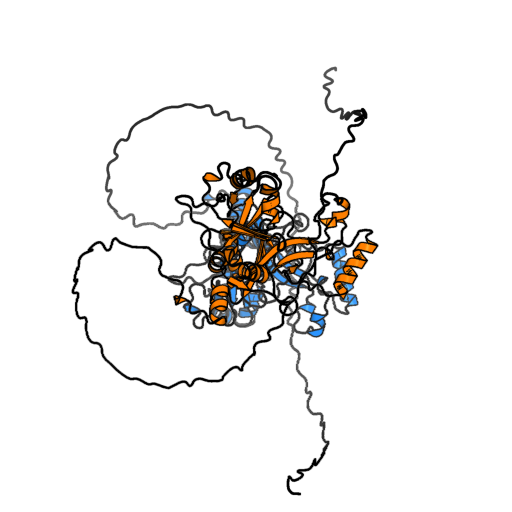 1 276 ? -0.245 -31.906 9.977 1 88.31 276 LEU B N 1
ATOM 5283 C CA . LEU B 1 276 ? -1.657 -32.031 10.32 1 88.31 276 LEU B CA 1
ATOM 5284 C C . LEU B 1 276 ? -2.285 -33.25 9.625 1 88.31 276 LEU B C 1
ATOM 5286 O O . LEU B 1 276 ? -3.104 -33.938 10.219 1 88.31 276 LEU B O 1
ATOM 5290 N N . GLU B 1 277 ? -1.929 -33.5 8.406 1 85 277 GLU B N 1
ATOM 5291 C CA . GLU B 1 277 ? -2.42 -34.625 7.648 1 85 277 GLU B CA 1
ATOM 5292 C C . GLU B 1 277 ? -1.961 -35.938 8.273 1 85 277 GLU B C 1
ATOM 5294 O O . GLU B 1 277 ? -2.723 -36.906 8.328 1 85 277 GLU B O 1
ATOM 5299 N N . GLN B 1 278 ? -0.744 -35.969 8.703 1 82.44 278 GLN B N 1
ATOM 5300 C CA . GLN B 1 278 ? -0.191 -37.156 9.328 1 82.44 278 GLN B CA 1
ATOM 5301 C C . GLN B 1 278 ? -0.9 -37.469 10.648 1 82.44 278 GLN B C 1
ATOM 5303 O O . GLN B 1 278 ? -1.185 -38.625 10.953 1 82.44 278 GLN B O 1
ATOM 5308 N N . GLN B 1 279 ? -1.162 -36.469 11.383 1 82.06 279 GLN B N 1
ATOM 5309 C CA . GLN B 1 279 ? -1.87 -36.625 12.648 1 82.06 279 GLN B CA 1
ATOM 5310 C C . GLN B 1 279 ? -3.299 -37.094 12.414 1 82.06 279 GLN B C 1
ATOM 5312 O O . GLN B 1 279 ? -3.799 -37.969 13.156 1 82.06 279 GLN B O 1
ATOM 5317 N N . ALA B 1 280 ? -3.844 -36.625 11.406 1 73.81 280 ALA B N 1
ATOM 5318 C CA . ALA B 1 280 ? -5.223 -37 11.102 1 73.81 280 ALA B CA 1
ATOM 5319 C C . ALA B 1 280 ? -5.297 -38.438 10.57 1 73.81 280 ALA B C 1
ATOM 5321 O O . ALA B 1 280 ? -6.277 -39.156 10.812 1 73.81 280 ALA B O 1
ATOM 5322 N N . SER B 1 281 ? -4.273 -38.875 9.773 1 69 281 SER B N 1
ATOM 5323 C CA . SER B 1 281 ? -4.254 -40.219 9.211 1 69 281 SER B CA 1
ATOM 5324 C C . SER B 1 281 ? -3.791 -41.25 10.234 1 69 281 SER B C 1
ATOM 5326 O O . SER B 1 281 ? -3.836 -42.469 9.984 1 69 281 SER B O 1
ATOM 5328 N N . GLY B 1 282 ? -3.543 -41 11.492 1 58.66 282 GLY B N 1
ATOM 5329 C CA . GLY B 1 282 ? -3.08 -41.938 12.5 1 58.66 282 GLY B CA 1
ATOM 5330 C C . GLY B 1 282 ? -1.631 -42.344 12.32 1 58.66 282 GLY B C 1
ATOM 5331 O O . GLY B 1 282 ? -1.171 -43.312 12.938 1 58.66 282 GLY B O 1
ATOM 5332 N N . GLN B 1 283 ? -0.854 -42.062 11.312 1 44.41 283 GLN B N 1
ATOM 5333 C CA . GLN B 1 283 ? 0.521 -42.469 11.07 1 44.41 283 GLN B CA 1
ATOM 5334 C C . GLN B 1 283 ? 1.483 -41.812 12.039 1 44.41 283 GLN B C 1
ATOM 5336 O O . GLN B 1 283 ? 1.374 -40.594 12.289 1 44.41 283 GLN B O 1
ATOM 5341 N N . ASN B 1 284 ? 2.008 -42.562 13.078 1 38.12 284 ASN B N 1
ATOM 5342 C CA . ASN B 1 284 ? 3.072 -42.156 14 1 38.12 284 ASN B CA 1
ATOM 5343 C C . ASN B 1 284 ? 4.25 -41.531 13.266 1 38.12 284 ASN B C 1
ATOM 5345 O O . ASN B 1 284 ? 4.801 -42.125 12.336 1 38.12 284 ASN B O 1
ATOM 5349 N N . PRO B 1 285 ? 4.586 -40.375 13.367 1 40.94 285 PRO B N 1
ATOM 5350 C CA . PRO B 1 285 ? 5.738 -39.75 12.703 1 40.94 285 PRO B CA 1
ATOM 5351 C C . PRO B 1 285 ? 7.004 -40.625 12.797 1 40.94 285 PRO B C 1
ATOM 5353 O O . PRO B 1 285 ? 8.008 -40.281 12.164 1 40.94 285 PRO B O 1
ATOM 5356 N N . TYR B 1 286 ? 7.223 -41.406 13.906 1 35.25 286 TYR B N 1
ATOM 5357 C CA . TYR B 1 286 ? 8.461 -42.125 14.172 1 35.25 286 TYR B CA 1
ATOM 5358 C C . TYR B 1 286 ? 8.703 -43.219 13.141 1 35.25 286 TYR B C 1
ATOM 5360 O O . TYR B 1 286 ? 9.672 -43.969 13.242 1 35.25 286 TYR B O 1
ATOM 5368 N N . ALA B 1 287 ? 7.781 -43.656 12.406 1 30.17 287 ALA B N 1
ATOM 5369 C CA . ALA B 1 287 ? 8.164 -44.844 11.641 1 30.17 287 ALA B CA 1
ATOM 5370 C C . ALA B 1 287 ? 9.156 -44.5 10.539 1 30.17 287 ALA B C 1
ATOM 5372 O O . ALA B 1 287 ? 9.43 -45.312 9.656 1 30.17 287 ALA B O 1
ATOM 5373 N N . ILE B 1 288 ? 9.281 -43.281 10.172 1 29.66 288 ILE B N 1
ATOM 5374 C CA . ILE B 1 288 ? 10.273 -43.188 9.109 1 29.66 288 ILE B CA 1
ATOM 5375 C C . ILE B 1 288 ? 11.664 -43.469 9.664 1 29.66 288 ILE B C 1
ATOM 5377 O O . ILE B 1 288 ? 12.125 -42.781 10.586 1 29.66 288 ILE B O 1
ATOM 5381 N N . GLY B 1 289 ? 12.234 -44.688 9.453 1 25.44 289 GLY B N 1
ATOM 5382 C CA . GLY B 1 289 ? 13.516 -45.344 9.656 1 25.44 289 GLY B CA 1
ATOM 5383 C C . GLY B 1 289 ? 14.695 -44.406 9.43 1 25.44 289 GLY B C 1
ATOM 5384 O O . GLY B 1 289 ? 14.609 -43.5 8.609 1 25.44 289 GLY B O 1
ATOM 5385 N N . SER B 1 290 ? 15.586 -44.25 10.508 1 25.8 290 SER B N 1
ATOM 5386 C CA . SER B 1 290 ? 16.984 -43.812 10.57 1 25.8 290 SER B CA 1
ATOM 5387 C C . SER B 1 290 ? 17.812 -44.469 9.461 1 25.8 290 SER B C 1
ATOM 5389 O O . SER B 1 290 ? 18.234 -45.625 9.578 1 25.8 290 SER B O 1
ATOM 5391 N N . ALA B 1 291 ? 17.531 -44.438 8.289 1 22.3 291 ALA B N 1
ATOM 5392 C CA . ALA B 1 291 ? 18.562 -45.062 7.48 1 22.3 291 ALA B CA 1
ATOM 5393 C C . ALA B 1 291 ? 19.953 -44.719 7.98 1 22.3 291 ALA B C 1
ATOM 5395 O O . ALA B 1 291 ? 20.125 -43.781 8.758 1 22.3 291 ALA B O 1
ATOM 5396 N N . SER B 1 292 ? 21.188 -44.562 7.137 1 21.98 292 SER B N 1
ATOM 5397 C CA . SER B 1 292 ? 22.578 -45.031 7.129 1 21.98 292 SER B CA 1
ATOM 5398 C C . SER B 1 292 ? 23.484 -44.094 7.934 1 21.98 292 SER B C 1
ATOM 5400 O O . SER B 1 292 ? 24.688 -44.312 7.992 1 21.98 292 SER B O 1
ATOM 5402 N N . SER B 1 293 ? 23.25 -42.844 8.344 1 21.66 293 SER B N 1
ATOM 5403 C CA . SER B 1 293 ? 24.609 -42.344 8.57 1 21.66 293 SER B CA 1
ATOM 5404 C C . SER B 1 293 ? 25.281 -43.125 9.695 1 21.66 293 SER B C 1
ATOM 5406 O O . SER B 1 293 ? 24.797 -43.156 10.82 1 21.66 293 SER B O 1
ATOM 5408 N N . PHE B 1 294 ? 26.125 -44.156 9.414 1 19.73 294 PHE B N 1
ATOM 5409 C CA . PHE B 1 294 ? 27.141 -44.969 10.062 1 19.73 294 PHE B CA 1
ATOM 5410 C C . PHE B 1 294 ? 27.953 -44.156 11.062 1 19.73 294 PHE B C 1
ATOM 5412 O O . PHE B 1 294 ? 28.047 -44.5 12.242 1 19.73 294 PHE B O 1
ATOM 5419 N N . GLN B 1 295 ? 29.406 -44.094 10.828 1 18.42 295 GLN B N 1
ATOM 5420 C CA . GLN B 1 295 ? 30.547 -44.562 11.602 1 18.42 295 GLN B CA 1
ATOM 5421 C C . GLN B 1 295 ? 30.969 -43.562 12.656 1 18.42 295 GLN B C 1
ATOM 5423 O O . GLN B 1 295 ? 31.266 -43.938 13.797 1 18.42 295 GLN B O 1
ATOM 5428 N N . ASN B 1 296 ? 31.516 -42.406 12.211 1 17.52 296 ASN B N 1
ATOM 5429 C CA . ASN B 1 296 ? 32.812 -42.062 12.828 1 17.52 296 ASN B CA 1
ATOM 5430 C C . ASN B 1 296 ? 32.594 -41.406 14.203 1 17.52 296 ASN B C 1
ATOM 5432 O O . ASN B 1 296 ? 32.094 -40.312 14.297 1 17.52 296 ASN B O 1
ATOM 5436 N N . GLU B 1 297 ? 32.188 -42.156 15.242 1 18.42 297 GLU B N 1
ATOM 5437 C CA . GLU B 1 297 ? 32.219 -41.875 16.672 1 18.42 297 GLU B CA 1
ATOM 5438 C C . GLU B 1 297 ? 33.562 -41.25 17.094 1 18.42 297 GLU B C 1
ATOM 5440 O O . GLU B 1 297 ? 34.5 -41.969 17.438 1 18.42 297 GLU B O 1
ATOM 5445 N N . LYS B 1 298 ? 34.312 -40.531 16.188 1 18.66 298 LYS B N 1
ATOM 5446 C CA . LYS B 1 298 ? 35.531 -40.281 16.969 1 18.66 298 LYS B CA 1
ATOM 5447 C C . LYS B 1 298 ? 35.188 -39.844 18.406 1 18.66 298 LYS B C 1
ATOM 5449 O O . LYS B 1 298 ? 34.094 -39.312 18.656 1 18.66 298 LYS B O 1
ATOM 5454 N N . ASN B 1 299 ? 36.125 -40 19.422 1 17.28 299 ASN B N 1
ATOM 5455 C CA . ASN B 1 299 ? 36.688 -40.125 20.766 1 17.28 299 ASN B CA 1
ATOM 5456 C C . ASN B 1 299 ? 36.594 -38.781 21.516 1 17.28 299 ASN B C 1
ATOM 5458 O O . ASN B 1 299 ? 37.375 -38.531 22.438 1 17.28 299 ASN B O 1
ATOM 5462 N N . LEU B 1 300 ? 35.875 -37.844 20.875 1 16.12 300 LEU B N 1
ATOM 5463 C CA . LEU B 1 300 ? 36.406 -36.688 21.594 1 16.12 300 LEU B CA 1
ATOM 5464 C C . LEU B 1 300 ? 36.156 -36.812 23.094 1 16.12 300 LEU B C 1
ATOM 5466 O O . LEU B 1 300 ? 35.062 -37.25 23.5 1 16.12 300 LEU B O 1
ATOM 5470 N N . LYS B 1 301 ? 37.344 -36.531 23.828 1 17.34 301 LYS B N 1
ATOM 5471 C CA . LYS B 1 301 ? 37.781 -36.5 25.219 1 17.34 301 LYS B CA 1
ATOM 5472 C C . LYS B 1 301 ? 36.75 -35.812 26.109 1 17.34 301 LYS B C 1
ATOM 5474 O O . LYS B 1 301 ? 35.969 -34.969 25.641 1 17.34 301 LYS B O 1
ATOM 5479 N N . GLY B 1 302 ? 36.781 -36.094 27.469 1 16.16 302 GLY B N 1
ATOM 5480 C CA . GLY B 1 302 ? 36.188 -36.25 28.797 1 16.16 302 GLY B CA 1
ATOM 5481 C C . GLY B 1 302 ? 35.938 -34.906 29.469 1 16.16 302 GLY B C 1
ATOM 5482 O O . GLY B 1 302 ? 35.5 -34.844 30.609 1 16.16 302 GLY B O 1
ATOM 5483 N N . GLN B 1 303 ? 36.469 -33.719 28.844 1 16.52 303 GLN B N 1
ATOM 5484 C CA . GLN B 1 303 ? 36.969 -32.969 29.984 1 16.52 303 GLN B CA 1
ATOM 5485 C C . GLN B 1 303 ? 35.812 -32.531 30.891 1 16.52 303 GLN B C 1
ATOM 5487 O O . GLN B 1 303 ? 34.781 -32.062 30.406 1 16.52 303 GLN B O 1
ATOM 5492 N N . GLU B 1 304 ? 36 -32.812 32.25 1 17.12 304 GLU B N 1
ATOM 5493 C CA . GLU B 1 304 ? 35.344 -32.875 33.562 1 17.12 304 GLU B CA 1
ATOM 5494 C C . GLU B 1 304 ? 34.906 -31.484 34.031 1 17.12 304 GLU B C 1
ATOM 5496 O O . GLU B 1 304 ? 34.25 -31.344 35.062 1 17.12 304 GLU B O 1
ATOM 5501 N N . THR B 1 305 ? 35 -30.422 33.188 1 16.69 305 THR B N 1
ATOM 5502 C CA . THR B 1 305 ? 35.281 -29.391 34.188 1 16.69 305 THR B CA 1
ATOM 5503 C C . THR B 1 305 ? 34.125 -29.266 35.188 1 16.69 305 THR B C 1
ATOM 5505 O O . THR B 1 305 ? 32.969 -29.422 34.812 1 16.69 305 THR B O 1
ATOM 5508 N N . GLU B 1 306 ? 34.5 -29.047 36.5 1 15.6 306 GLU B N 1
ATOM 5509 C CA . GLU B 1 306 ? 34.094 -29.125 37.906 1 15.6 306 GLU B CA 1
ATOM 5510 C C . GLU B 1 306 ? 33.062 -28.031 38.25 1 15.6 306 GLU B C 1
ATOM 5512 O O . GLU B 1 306 ? 32.312 -28.156 39.219 1 15.6 306 GLU B O 1
ATOM 5517 N N . LYS B 1 307 ? 33.125 -26.938 37.562 1 16.42 307 LYS B N 1
ATOM 5518 C CA . LYS B 1 307 ? 33.031 -25.859 38.531 1 16.42 307 LYS B CA 1
ATOM 5519 C C . LYS B 1 307 ? 31.812 -26.047 39.469 1 16.42 307 LYS B C 1
ATOM 5521 O O . LYS B 1 307 ? 30.828 -26.688 39.062 1 16.42 307 LYS B O 1
ATOM 5526 N N . LYS B 1 308 ? 31.828 -25.188 40.5 1 15.58 308 LYS B N 1
ATOM 5527 C CA . LYS B 1 308 ? 31.531 -24.844 41.875 1 15.58 308 LYS B CA 1
ATOM 5528 C C . LYS B 1 308 ? 30.047 -24.562 42.062 1 15.58 308 LYS B C 1
ATOM 5530 O O . LYS B 1 308 ? 29.344 -24.203 41.125 1 15.58 308 LYS B O 1
ATOM 5535 N N . SER B 1 309 ? 29.594 -24.547 43.344 1 15.57 309 SER B N 1
ATOM 5536 C CA . SER B 1 309 ? 28.547 -24.875 44.312 1 15.57 309 SER B CA 1
ATOM 5537 C C . SER B 1 309 ? 27.531 -23.75 44.438 1 15.57 309 SER B C 1
ATOM 5539 O O . SER B 1 309 ? 26.656 -23.797 45.312 1 15.57 309 SER B O 1
ATOM 5541 N N . GLY B 1 310 ? 27.625 -22.75 43.594 1 15.79 310 GLY B N 1
ATOM 5542 C CA . GLY B 1 310 ? 27.125 -21.641 44.406 1 15.79 310 GLY B CA 1
ATOM 5543 C C . GLY B 1 310 ? 25.75 -21.891 44.969 1 15.79 310 GLY B C 1
ATOM 5544 O O . GLY B 1 310 ? 25 -22.719 44.469 1 15.79 310 GLY B O 1
ATOM 5545 N N . LYS B 1 311 ? 25.547 -21.062 46.094 1 15.95 311 LYS B N 1
ATOM 5546 C CA . LYS B 1 311 ? 24.797 -21 47.344 1 15.95 311 LYS B CA 1
ATOM 5547 C C . LYS B 1 311 ? 23.297 -20.953 47.062 1 15.95 311 LYS B C 1
ATOM 5549 O O . LYS B 1 311 ? 22.859 -20.578 45.969 1 15.95 311 LYS B O 1
ATOM 5554 N N . GLY B 1 312 ? 22.562 -20.719 48.156 1 14.95 312 GLY B N 1
ATOM 5555 C CA . GLY B 1 312 ? 21.453 -21.297 48.938 1 14.95 312 GLY B CA 1
ATOM 5556 C C . GLY B 1 312 ? 20.109 -20.672 48.594 1 14.95 312 GLY B C 1
ATOM 5557 O O . GLY B 1 312 ? 19.078 -21.156 49.062 1 14.95 312 GLY B O 1
ATOM 5558 N N . THR B 1 313 ? 20.078 -19.438 48.062 1 17.03 313 THR B N 1
ATOM 5559 C CA . THR B 1 313 ? 19.047 -18.766 48.844 1 17.03 313 THR B CA 1
ATOM 5560 C C . THR B 1 313 ? 17.688 -19.406 48.625 1 17.03 313 THR B C 1
ATOM 5562 O O . THR B 1 313 ? 17.344 -19.781 47.5 1 17.03 313 THR B O 1
ATOM 5565 N N . THR B 1 314 ? 16.844 -19.328 49.656 1 15.28 314 THR B N 1
ATOM 5566 C CA . THR B 1 314 ? 15.82 -20.125 50.312 1 15.28 314 THR B CA 1
ATOM 5567 C C . THR B 1 314 ? 14.508 -20.078 49.531 1 15.28 314 THR B C 1
ATOM 5569 O O . THR B 1 314 ? 13.945 -21.109 49.188 1 15.28 314 THR B O 1
ATOM 5572 N N . CYS B 1 315 ? 13.539 -19.25 50.094 1 15.27 315 CYS B N 1
ATOM 5573 C CA . CYS B 1 315 ? 12.367 -19.891 50.656 1 15.27 315 CYS B CA 1
ATOM 5574 C C . CYS B 1 315 ? 11.312 -20.172 49.594 1 15.27 315 CYS B C 1
ATOM 5576 O O . CYS B 1 315 ? 11.406 -19.656 48.469 1 15.27 315 CYS B O 1
ATOM 5578 N N . THR B 1 316 ? 9.953 -19.891 50 1 15.03 316 THR B N 1
ATOM 5579 C CA . THR B 1 316 ? 8.883 -20.828 50.344 1 15.03 316 THR B CA 1
ATOM 5580 C C . THR B 1 316 ? 7.918 -21 49.188 1 15.03 316 THR B C 1
ATOM 5582 O O . THR B 1 316 ? 7.652 -22.125 48.75 1 15.03 316 THR B O 1
ATOM 5585 N N . GLU B 1 317 ? 6.617 -20.469 49.438 1 15.91 317 GLU B N 1
ATOM 5586 C CA . GLU B 1 317 ? 5.375 -21.234 49.531 1 15.91 317 GLU B CA 1
ATOM 5587 C C . GLU B 1 317 ? 4.695 -21.359 48.188 1 15.91 317 GLU B C 1
ATOM 5589 O O . GLU B 1 317 ? 4.879 -20.516 47.312 1 15.91 317 GLU B O 1
ATOM 5594 N N . GLY B 1 318 ? 3.908 -22.453 48 1 15.46 318 GLY B N 1
ATOM 5595 C CA . GLY B 1 318 ? 3.359 -23.391 47.031 1 15.46 318 GLY B CA 1
ATOM 5596 C C . GLY B 1 318 ? 2.094 -22.891 46.375 1 15.46 318 GLY B C 1
ATOM 5597 O O . GLY B 1 318 ? 1.474 -23.609 45.594 1 15.46 318 GLY B O 1
ATOM 5598 N N . HIS B 1 319 ? 1.511 -21.75 46.594 1 16.39 319 HIS B N 1
ATOM 5599 C CA . HIS B 1 319 ? 0.081 -22.047 46.562 1 16.39 319 HIS B CA 1
ATOM 5600 C C . HIS B 1 319 ? -0.349 -22.469 45.156 1 16.39 319 HIS B C 1
ATOM 5602 O O . HIS B 1 319 ? 0.076 -21.891 44.156 1 16.39 319 HIS B O 1
ATOM 5608 N N . SER B 1 320 ? -0.966 -23.656 45.094 1 15.34 320 SER B N 1
ATOM 5609 C CA . SER B 1 320 ? -1.354 -24.656 44.094 1 15.34 320 SER B CA 1
ATOM 5610 C C . SER B 1 320 ? -2.521 -24.156 43.25 1 15.34 320 SER B C 1
ATOM 5612 O O . SER B 1 320 ? -2.955 -24.844 42.312 1 15.34 320 SER B O 1
ATOM 5614 N N . GLU B 1 321 ? -3.174 -23.031 43.406 1 16.75 321 GLU B N 1
ATOM 5615 C CA . GLU B 1 321 ? -4.578 -23.266 43.094 1 16.75 321 GLU B CA 1
ATOM 5616 C C . GLU B 1 321 ? -4.754 -23.734 41.656 1 16.75 321 GLU B C 1
ATOM 5618 O O . GLU B 1 321 ? -4.109 -23.203 40.75 1 16.75 321 GLU B O 1
ATOM 5623 N N . THR B 1 322 ? -5.449 -24.875 41.5 1 15.69 322 THR B N 1
ATOM 5624 C CA . THR B 1 322 ? -5.855 -25.844 40.5 1 15.69 322 THR B CA 1
ATOM 5625 C C . THR B 1 322 ? -6.805 -25.219 39.469 1 15.69 322 THR B C 1
ATOM 5627 O O . THR B 1 322 ? -7.957 -24.922 39.812 1 15.69 322 THR B O 1
ATOM 5630 N N . ALA B 1 323 ? -6.477 -24.266 38.812 1 15.08 323 ALA B N 1
ATOM 5631 C CA . ALA B 1 323 ? -7.402 -23.703 37.844 1 15.08 323 ALA B CA 1
ATOM 5632 C C . ALA B 1 323 ? -7.934 -24.781 36.906 1 15.08 323 ALA B C 1
ATOM 5634 O O . ALA B 1 323 ? -7.156 -25.438 36.219 1 15.08 323 ALA B O 1
ATOM 5635 N N . ILE B 1 324 ? -9.078 -25.328 37.125 1 15.63 324 ILE B N 1
ATOM 5636 C CA . ILE B 1 324 ? -9.758 -26.406 36.438 1 15.63 324 ILE B CA 1
ATOM 5637 C C . ILE B 1 324 ? -9.797 -26.109 34.938 1 15.63 324 ILE B C 1
ATOM 5639 O O . ILE B 1 324 ? -9.797 -24.938 34.531 1 15.63 324 ILE B O 1
ATOM 5643 N N . PRO B 1 325 ? -10.148 -27.25 34.031 1 16.25 325 PRO B N 1
ATOM 5644 C CA . PRO B 1 325 ? -10.078 -27.906 32.719 1 16.25 325 PRO B CA 1
ATOM 5645 C C . PRO B 1 325 ? -11.18 -27.453 31.766 1 16.25 325 PRO B C 1
ATOM 5647 O O . PRO B 1 325 ? -11.352 -28.031 30.688 1 16.25 325 PRO B O 1
ATOM 5650 N N . ASP B 1 326 ? -11.695 -26.359 31.75 1 15.87 326 ASP B N 1
ATOM 5651 C CA . ASP B 1 326 ? -13.086 -26.375 31.297 1 15.87 326 ASP B CA 1
ATOM 5652 C C . ASP B 1 326 ? -13.211 -27.109 29.969 1 15.87 326 ASP B C 1
ATOM 5654 O O . ASP B 1 326 ? -12.219 -27.281 29.234 1 15.87 326 ASP B O 1
ATOM 5658 N N . SER B 1 327 ? -14.391 -26.812 29.062 1 16.39 327 SER B N 1
ATOM 5659 C CA . SER B 1 327 ? -15.422 -27.547 28.328 1 16.39 327 SER B CA 1
ATOM 5660 C C . SER B 1 327 ? -14.93 -27.953 26.938 1 16.39 327 SER B C 1
ATOM 5662 O O . SER B 1 327 ? -14.141 -27.234 26.328 1 16.39 327 SER B O 1
ATOM 5664 N N . ALA B 1 328 ? -15.281 -29.25 26.453 1 16.2 328 ALA B N 1
ATOM 5665 C CA . ALA B 1 328 ? -15.266 -30.312 25.469 1 16.2 328 ALA B CA 1
ATOM 5666 C C . ALA B 1 328 ? -15.867 -29.859 24.141 1 16.2 328 ALA B C 1
ATOM 5668 O O . ALA B 1 328 ? -17.078 -29.672 24.047 1 16.2 328 ALA B O 1
ATOM 5669 N N . LYS B 1 329 ? -15.328 -29.016 23.453 1 16.06 329 LYS B N 1
ATOM 5670 C CA . LYS B 1 329 ? -15.922 -28.844 22.125 1 16.06 329 LYS B CA 1
ATOM 5671 C C . LYS B 1 329 ? -16.156 -30.188 21.438 1 16.06 329 LYS B C 1
ATOM 5673 O O . LYS B 1 329 ? -15.273 -31.047 21.438 1 16.06 329 LYS B O 1
ATOM 5678 N N . TYR B 1 330 ? -17.422 -30.531 21.047 1 16 330 TYR B N 1
ATOM 5679 C CA . TYR B 1 330 ? -18.031 -31.688 20.391 1 16 330 TYR B CA 1
ATOM 5680 C C . TYR B 1 330 ? -17.312 -32.031 19.094 1 16 330 TYR B C 1
ATOM 5682 O O . TYR B 1 330 ? -16.641 -31.172 18.516 1 16 330 TYR B O 1
ATOM 5690 N N . ASN B 1 331 ? -17.688 -33.25 18.484 1 15.66 331 ASN B N 1
ATOM 5691 C CA . ASN B 1 331 ? -17.344 -34.375 17.641 1 15.66 331 ASN B CA 1
ATOM 5692 C C . ASN B 1 331 ? -17.531 -34.062 16.156 1 15.66 331 ASN B C 1
ATOM 5694 O O . ASN B 1 331 ? -18.656 -34.062 15.664 1 15.66 331 ASN B O 1
ATOM 5698 N N . ARG B 1 332 ? -17.094 -33.125 15.586 1 16.95 332 ARG B N 1
ATOM 5699 C CA . ARG B 1 332 ? -17.5 -33.031 14.188 1 16.95 332 ARG B CA 1
ATOM 5700 C C . ARG B 1 332 ? -17.141 -34.281 13.422 1 16.95 332 ARG B C 1
ATOM 5702 O O . ARG B 1 332 ? -15.953 -34.625 13.297 1 16.95 332 ARG B O 1
ATOM 5709 N N . GLN B 1 333 ? -18.031 -35.281 13.258 1 15.67 333 GLN B N 1
ATOM 5710 C CA . GLN B 1 333 ? -17.75 -36.531 12.578 1 15.67 333 GLN B CA 1
ATOM 5711 C C . GLN B 1 333 ? -17.266 -36.281 11.156 1 15.67 333 GLN B C 1
ATOM 5713 O O . GLN B 1 333 ? -17.484 -35.219 10.586 1 15.67 333 GLN B O 1
ATOM 5718 N N . PRO B 1 334 ? -17.016 -37.594 10.242 1 16.69 334 PRO B N 1
ATOM 5719 C CA . PRO B 1 334 ? -16.203 -38.188 9.188 1 16.69 334 PRO B CA 1
ATOM 5720 C C . PRO B 1 334 ? -16.719 -37.875 7.785 1 16.69 334 PRO B C 1
ATOM 5722 O O . PRO B 1 334 ? -16.109 -38.25 6.793 1 16.69 334 PRO B O 1
ATOM 5725 N N . SER B 1 335 ? -17.438 -36.906 7.281 1 16.92 335 SER B N 1
ATOM 5726 C CA . SER B 1 335 ? -18.203 -37.375 6.121 1 16.92 335 SER B CA 1
ATOM 5727 C C . SER B 1 335 ? -17.266 -37.875 5.016 1 16.92 335 SER B C 1
ATOM 5729 O O . SER B 1 335 ? -16.297 -37.188 4.672 1 16.92 335 SER B O 1
ATOM 5731 N N . TYR B 1 336 ? -17.281 -39.219 4.52 1 17.09 336 TYR B N 1
ATOM 5732 C CA . TYR B 1 336 ? -16.609 -40.094 3.584 1 17.09 336 TYR B CA 1
ATOM 5733 C C . TYR B 1 336 ? -16.906 -39.719 2.143 1 17.09 336 TYR B C 1
ATOM 5735 O O . TYR B 1 336 ? -16.5 -40.406 1.207 1 17.09 336 TYR B O 1
ATOM 5743 N N . ALA B 1 337 ? -17.406 -38.781 1.558 1 17.56 337 ALA B N 1
ATOM 5744 C CA . ALA B 1 337 ? -18.047 -39.031 0.27 1 17.56 337 ALA B CA 1
ATOM 5745 C C . ALA B 1 337 ? -17.047 -39.562 -0.754 1 17.56 337 ALA B C 1
ATOM 5747 O O . ALA B 1 337 ? -15.891 -39.125 -0.782 1 17.56 337 ALA B O 1
ATOM 5748 N N . LEU B 1 338 ? -17.344 -40.625 -1.669 1 17.42 338 LEU B N 1
ATOM 5749 C CA . LEU B 1 338 ? -16.906 -41.625 -2.627 1 17.42 338 LEU B CA 1
ATOM 5750 C C . LEU B 1 338 ? -16.172 -41 -3.797 1 17.42 338 LEU B C 1
ATOM 5752 O O . LEU B 1 338 ? -16.234 -39.781 -3.975 1 17.42 338 LEU B O 1
ATOM 5756 N N . ALA B 1 339 ? -16.422 -41.562 -5.242 1 18.12 339 ALA B N 1
ATOM 5757 C CA . ALA B 1 339 ? -15.797 -42.281 -6.352 1 18.12 339 ALA B CA 1
ATOM 5758 C C . ALA B 1 339 ? -15.555 -41.375 -7.535 1 18.12 339 ALA B C 1
ATOM 5760 O O . ALA B 1 339 ? -15.141 -41.812 -8.609 1 18.12 339 ALA B O 1
ATOM 5761 N N . ILE B 1 340 ? -15.57 -40.219 -7.68 1 18.3 340 ILE B N 1
ATOM 5762 C CA . ILE B 1 340 ? -16.016 -39.719 -8.969 1 18.3 340 ILE B CA 1
ATOM 5763 C C . ILE B 1 340 ? -14.969 -40.031 -10.039 1 18.3 340 ILE B C 1
ATOM 5765 O O . ILE B 1 340 ? -13.812 -39.594 -9.922 1 18.3 340 ILE B O 1
ATOM 5769 N N . ASP B 1 341 ? -15.156 -40.875 -11.148 1 17.64 341 ASP B N 1
ATOM 5770 C CA . ASP B 1 341 ? -14.523 -41.625 -12.227 1 17.64 341 ASP B CA 1
ATOM 5771 C C . ASP B 1 341 ? -13.789 -40.688 -13.195 1 17.64 341 ASP B C 1
ATOM 5773 O O . ASP B 1 341 ? -12.594 -40.875 -13.438 1 17.64 341 ASP B O 1
ATOM 5777 N N . ASP B 1 342 ? -14.367 -40.5 -14.586 1 19.19 342 ASP B N 1
ATOM 5778 C CA . ASP B 1 342 ? -13.875 -40.875 -15.906 1 19.19 342 ASP B CA 1
ATOM 5779 C C . ASP B 1 342 ? -13.094 -39.719 -16.547 1 19.19 342 ASP B C 1
ATOM 5781 O O . ASP B 1 342 ? -12.164 -39.969 -17.328 1 19.19 342 ASP B O 1
ATOM 5785 N N . ARG B 1 343 ? -13.516 -38.344 -16.766 1 21.19 343 ARG B N 1
ATOM 5786 C CA . ARG B 1 343 ? -13.75 -37.844 -18.109 1 21.19 343 ARG B CA 1
ATOM 5787 C C . ARG B 1 343 ? -12.43 -37.5 -18.797 1 21.19 343 ARG B C 1
ATOM 5789 O O . ARG B 1 343 ? -11.414 -37.281 -18.125 1 21.19 343 ARG B O 1
ATOM 5796 N N . GLU B 1 344 ? -12.508 -37.062 -20.25 1 19.58 344 GLU B N 1
ATOM 5797 C CA . GLU B 1 344 ? -11.891 -37.062 -21.562 1 19.58 344 GLU B CA 1
ATOM 5798 C C . GLU B 1 344 ? -10.812 -35.969 -21.672 1 19.58 344 GLU B C 1
ATOM 5800 O O . GLU B 1 344 ? -10.922 -34.906 -21.047 1 19.58 344 GLU B O 1
ATOM 5805 N N . ASP B 1 345 ? -9.711 -36.25 -22.281 1 19.8 345 ASP B N 1
ATOM 5806 C CA . ASP B 1 345 ? -8.391 -35.719 -22.594 1 19.8 345 ASP B CA 1
ATOM 5807 C C . ASP B 1 345 ? -8.484 -34.438 -23.438 1 19.8 345 ASP B C 1
ATOM 5809 O O . ASP B 1 345 ? -8.805 -34.5 -24.625 1 19.8 345 ASP B O 1
ATOM 5813 N N . ILE B 1 346 ? -9.297 -33.438 -23.094 1 21.98 346 ILE B N 1
ATOM 5814 C CA . ILE B 1 346 ? -9.555 -32.5 -24.188 1 21.98 346 ILE B CA 1
ATOM 5815 C C . ILE B 1 346 ? -8.234 -31.953 -24.703 1 21.98 346 ILE B C 1
ATOM 5817 O O . ILE B 1 346 ? -7.383 -31.531 -23.922 1 21.98 346 ILE B O 1
ATOM 5821 N N . ALA B 1 347 ? -7.949 -32.156 -26.031 1 20.34 347 ALA B N 1
ATOM 5822 C CA . ALA B 1 347 ? -6.941 -31.938 -27.062 1 20.34 347 ALA B CA 1
ATOM 5823 C C . ALA B 1 347 ? -6.57 -30.453 -27.141 1 20.34 347 ALA B C 1
ATOM 5825 O O . ALA B 1 347 ? -7.441 -29.594 -27.328 1 20.34 347 ALA B O 1
ATOM 5826 N N . PHE B 1 348 ? -5.695 -30.078 -26.469 1 20.31 348 PHE B N 1
ATOM 5827 C CA . PHE B 1 348 ? -5.25 -28.688 -26.438 1 20.31 348 PHE B CA 1
ATOM 5828 C C . PHE B 1 348 ? -4.676 -28.281 -27.797 1 20.31 348 PHE B C 1
ATOM 5830 O O . PHE B 1 348 ? -3.471 -28.391 -28.016 1 20.31 348 PHE B O 1
ATOM 5837 N N . SER B 1 349 ? -5.473 -28.594 -29 1 19.58 349 SER B N 1
ATOM 5838 C CA . SER B 1 349 ? -4.91 -28.484 -30.344 1 19.58 349 SER B CA 1
ATOM 5839 C C . SER B 1 349 ? -4.277 -27.125 -30.562 1 19.58 349 SER B C 1
ATOM 5841 O O . SER B 1 349 ? -3.18 -27.016 -31.125 1 19.58 349 SER B O 1
ATOM 5843 N N . HIS B 1 350 ? -5.109 -26.016 -30.578 1 20.23 350 HIS B N 1
ATOM 5844 C CA . HIS B 1 350 ? -5.238 -25.094 -31.703 1 20.23 350 HIS B CA 1
ATOM 5845 C C . HIS B 1 350 ? -4.07 -24.125 -31.766 1 20.23 350 HIS B C 1
ATOM 5847 O O . HIS B 1 350 ? -4.055 -23.219 -32.594 1 20.23 350 HIS B O 1
ATOM 5853 N N . MET B 1 351 ? -3.201 -23.953 -30.828 1 19.67 351 MET B N 1
ATOM 5854 C CA . MET B 1 351 ? -2.699 -22.594 -30.969 1 19.67 351 MET B CA 1
ATOM 5855 C C . MET B 1 351 ? -1.724 -22.469 -32.125 1 19.67 351 MET B C 1
ATOM 5857 O O . MET B 1 351 ? -0.526 -22.266 -31.922 1 19.67 351 MET B O 1
ATOM 5861 N N . LYS B 1 352 ? -1.835 -23.344 -33.156 1 22.16 352 LYS B N 1
ATOM 5862 C CA . LYS B 1 352 ? -0.735 -23.234 -34.125 1 22.16 352 LYS B CA 1
ATOM 5863 C C . LYS B 1 352 ? -0.742 -21.891 -34.844 1 22.16 352 LYS B C 1
ATOM 5865 O O . LYS B 1 352 ? -1.766 -21.484 -35.375 1 22.16 352 LYS B O 1
ATOM 5870 N N . PRO B 1 353 ? 0.138 -21 -34.656 1 20.97 353 PRO B N 1
ATOM 5871 C CA . PRO B 1 353 ? 0.187 -19.719 -35.344 1 20.97 353 PRO B CA 1
ATOM 5872 C C . PRO B 1 353 ? 0.234 -19.875 -36.875 1 20.97 353 PRO B C 1
ATOM 5874 O O . PRO B 1 353 ? 0.861 -20.812 -37.375 1 20.97 353 PRO B O 1
ATOM 5877 N N . PRO B 1 354 ? -0.836 -19.609 -37.625 1 21.33 354 PRO B N 1
ATOM 5878 C CA . PRO B 1 354 ? -0.789 -19.781 -39.094 1 21.33 354 PRO B CA 1
ATOM 5879 C C . PRO B 1 354 ? 0.434 -19.125 -39.719 1 21.33 354 PRO B C 1
ATOM 5881 O O . PRO B 1 354 ? 1.013 -18.203 -39.156 1 21.33 354 PRO B O 1
ATOM 5884 N N . ALA B 1 355 ? 1.142 -19.797 -40.594 1 20.42 355 ALA B N 1
ATOM 5885 C CA . ALA B 1 355 ? 2.291 -19.484 -41.438 1 20.42 355 ALA B CA 1
ATOM 5886 C C . ALA B 1 355 ? 2.031 -18.234 -42.281 1 20.42 355 ALA B C 1
ATOM 5888 O O . ALA B 1 355 ? 1 -18.125 -42.938 1 20.42 355 ALA B O 1
ATOM 5889 N N . ASP B 1 356 ? 2.428 -17.031 -41.906 1 19.64 356 ASP B N 1
ATOM 5890 C CA . ASP B 1 356 ? 2.346 -15.734 -42.562 1 19.64 356 ASP B CA 1
ATOM 5891 C C . ASP B 1 356 ? 2.904 -15.805 -43.969 1 19.64 356 ASP B C 1
ATOM 5893 O O . ASP B 1 356 ? 4.113 -15.945 -44.156 1 19.64 356 ASP B O 1
ATOM 5897 N N . ASN B 1 357 ? 2.35 -16.562 -44.906 1 19.92 357 ASN B N 1
ATOM 5898 C CA . ASN B 1 357 ? 2.838 -16.578 -46.281 1 19.92 357 ASN B CA 1
ATOM 5899 C C . ASN B 1 357 ? 2.963 -15.18 -46.844 1 19.92 357 ASN B C 1
ATOM 5901 O O . ASN B 1 357 ? 3.494 -15 -47.938 1 19.92 357 ASN B O 1
ATOM 5905 N N . THR B 1 358 ? 1.89 -14.305 -46.781 1 18.47 358 THR B N 1
ATOM 5906 C CA . THR B 1 358 ? 1.695 -13.438 -47.938 1 18.47 358 THR B CA 1
ATOM 5907 C C . THR B 1 358 ? 2.766 -12.352 -48 1 18.47 358 THR B C 1
ATOM 5909 O O . THR B 1 358 ? 2.889 -11.555 -47.062 1 18.47 358 THR B O 1
ATOM 5912 N N . ASP B 1 359 ? 3.873 -12.359 -48.781 1 18.05 359 ASP B N 1
ATOM 5913 C CA . ASP B 1 359 ? 5.07 -11.633 -49.188 1 18.05 359 ASP B CA 1
ATOM 5914 C C . ASP B 1 359 ? 4.707 -10.266 -49.781 1 18.05 359 ASP B C 1
ATOM 5916 O O . ASP B 1 359 ? 5.59 -9.461 -50.062 1 18.05 359 ASP B O 1
ATOM 5920 N N . LYS B 1 360 ? 3.436 -10.102 -50.406 1 19.16 360 LYS B N 1
ATOM 5921 C CA . LYS B 1 360 ? 3.547 -9.289 -51.594 1 19.16 360 LYS B CA 1
ATOM 5922 C C . LYS B 1 360 ? 4.168 -7.934 -51.312 1 19.16 360 LYS B C 1
ATOM 5924 O O . LYS B 1 360 ? 4.219 -7.516 -50.125 1 19.16 360 LYS B O 1
ATOM 5929 N N . THR B 1 361 ? 3.684 -6.816 -52.125 1 17.64 361 THR B N 1
ATOM 5930 C CA . THR B 1 361 ? 4.16 -5.734 -52.969 1 17.64 361 THR B CA 1
ATOM 5931 C C . THR B 1 361 ? 4.23 -4.422 -52.188 1 17.64 361 THR B C 1
ATOM 5933 O O . THR B 1 361 ? 3.211 -3.918 -51.719 1 17.64 361 THR B O 1
ATOM 5936 N N . LEU B 1 362 ? 5.211 -4.152 -51.5 1 18.03 362 LEU B N 1
ATOM 5937 C CA . LEU B 1 362 ? 5.602 -2.965 -50.75 1 18.03 362 LEU B CA 1
ATOM 5938 C C . LEU B 1 362 ? 5.613 -1.731 -51.625 1 18.03 362 LEU B C 1
ATOM 5940 O O . LEU B 1 362 ? 6.672 -1.323 -52.125 1 18.03 362 LEU B O 1
ATOM 5944 N N . GLN B 1 363 ? 4.574 -1.674 -52.625 1 17.03 363 GLN B N 1
ATOM 5945 C CA . GLN B 1 363 ? 4.988 -0.595 -53.5 1 17.03 363 GLN B CA 1
ATOM 5946 C C . GLN B 1 363 ? 5.266 0.687 -52.719 1 17.03 363 GLN B C 1
ATOM 5948 O O . GLN B 1 363 ? 4.816 0.837 -51.594 1 17.03 363 GLN B O 1
ATOM 5953 N N . HIS B 1 364 ? 5.605 1.857 -53.469 1 17.91 364 HIS B N 1
ATOM 5954 C CA . HIS B 1 364 ? 6.477 3.02 -53.594 1 17.91 364 HIS B CA 1
ATOM 5955 C C . HIS B 1 364 ? 5.902 4.223 -52.875 1 17.91 364 HIS B C 1
ATOM 5957 O O . HIS B 1 364 ? 6.457 5.32 -52.938 1 17.91 364 HIS B O 1
ATOM 5963 N N . GLY B 1 365 ? 4.898 4.117 -52 1 17.73 365 GLY B N 1
ATOM 5964 C CA . GLY B 1 365 ? 4.332 5.457 -51.969 1 17.73 365 GLY B CA 1
ATOM 5965 C C . GLY B 1 365 ? 5.355 6.531 -51.656 1 17.73 365 GLY B C 1
ATOM 5966 O O . GLY B 1 365 ? 6.324 6.281 -50.938 1 17.73 365 GLY B O 1
ATOM 5967 N N . HIS B 1 366 ? 5.379 7.691 -52.406 1 18.41 366 HIS B N 1
ATOM 5968 C CA . HIS B 1 366 ? 6.129 8.914 -52.656 1 18.41 366 HIS B CA 1
ATOM 5969 C C . HIS B 1 366 ? 6.309 9.727 -51.375 1 18.41 366 HIS B C 1
ATOM 5971 O O . HIS B 1 366 ? 5.418 9.766 -50.531 1 18.41 366 HIS B O 1
ATOM 5977 N N . SER B 1 367 ? 7.535 10.086 -51.094 1 18.08 367 SER B N 1
ATOM 5978 C CA . SER B 1 367 ? 8.352 10.797 -50.125 1 18.08 367 SER B CA 1
ATOM 5979 C C . SER B 1 367 ? 7.938 12.258 -50 1 18.08 367 SER B C 1
ATOM 5981 O O . SER B 1 367 ? 8.547 13.133 -50.625 1 18.08 367 SER B O 1
ATOM 5983 N N . GLN B 1 368 ? 6.621 12.648 -50.125 1 18.31 368 GLN B N 1
ATOM 5984 C CA . GLN B 1 368 ? 6.594 14.094 -50.312 1 18.31 368 GLN B CA 1
ATOM 5985 C C . GLN B 1 368 ? 7.383 14.805 -49.219 1 18.31 368 GLN B C 1
ATOM 5987 O O . GLN B 1 368 ? 7.543 14.281 -48.125 1 18.31 368 GLN B O 1
ATOM 5992 N N . ASN B 1 369 ? 7.91 16.125 -49.656 1 17.14 369 ASN B N 1
ATOM 5993 C CA . ASN B 1 369 ? 8.867 17.188 -49.375 1 17.14 369 ASN B CA 1
ATOM 5994 C C . ASN B 1 369 ? 8.555 17.891 -48.031 1 17.14 369 ASN B C 1
ATOM 5996 O O . ASN B 1 369 ? 7.449 18.391 -47.844 1 17.14 369 ASN B O 1
ATOM 6000 N N . ILE B 1 370 ? 9.117 17.406 -47.094 1 17.84 370 ILE B N 1
ATOM 6001 C CA . ILE B 1 370 ? 9.125 18.188 -45.875 1 17.84 370 ILE B CA 1
ATOM 6002 C C . ILE B 1 370 ? 9.938 19.469 -46.062 1 17.84 370 ILE B C 1
ATOM 6004 O O . ILE B 1 370 ? 11.164 19.406 -46.188 1 17.84 370 ILE B O 1
ATOM 6008 N N . THR B 1 371 ? 9.492 20.438 -46.969 1 17.89 371 THR B N 1
ATOM 6009 C CA . THR B 1 371 ? 10.281 21.641 -47.281 1 17.89 371 THR B CA 1
ATOM 6010 C C . THR B 1 371 ? 10.469 22.484 -46.031 1 17.89 371 THR B C 1
ATOM 6012 O O . THR B 1 371 ? 9.516 23.109 -45.531 1 17.89 371 THR B O 1
ATOM 6015 N N . VAL B 1 372 ? 10.812 22.219 -45 1 18.72 372 VAL B N 1
ATOM 6016 C CA . VAL B 1 372 ? 10.898 23.422 -44.156 1 18.72 372 VAL B CA 1
ATOM 6017 C C . VAL B 1 372 ? 12.07 24.281 -44.594 1 18.72 372 VAL B C 1
ATOM 6019 O O . VAL B 1 372 ? 13.203 23.797 -44.688 1 18.72 372 VAL B O 1
ATOM 6022 N N . PRO B 1 373 ? 11.867 25.484 -45.406 1 17.8 373 PRO B N 1
ATOM 6023 C CA . PRO B 1 373 ? 12.875 26.391 -45.938 1 17.8 373 PRO B CA 1
ATOM 6024 C C . PRO B 1 373 ? 13.711 27.062 -44.875 1 17.8 373 PRO B C 1
ATOM 6026 O O . PRO B 1 373 ? 13.18 27.828 -44.062 1 17.8 373 PRO B O 1
ATOM 6029 N N . ARG B 1 374 ? 14.43 26.625 -44.062 1 18.72 374 ARG B N 1
ATOM 6030 C CA . ARG B 1 374 ? 15.031 27.516 -43.094 1 18.72 374 ARG B CA 1
ATOM 6031 C C . ARG B 1 374 ? 16.047 28.438 -43.75 1 18.72 374 ARG B C 1
ATOM 6033 O O . ARG B 1 374 ? 16.109 29.641 -43.469 1 18.72 374 ARG B O 1
ATOM 6040 N N . ASN B 1 375 ? 17.141 28.109 -44.469 1 17.03 375 ASN B N 1
ATOM 6041 C CA . ASN B 1 375 ? 18.422 28.672 -44.062 1 17.03 375 ASN B CA 1
ATOM 6042 C C . ASN B 1 375 ? 18.781 29.906 -44.875 1 17.03 375 ASN B C 1
ATOM 6044 O O . ASN B 1 375 ? 19.531 30.766 -44.406 1 17.03 375 ASN B O 1
ATOM 6048 N N . GLU B 1 376 ? 18.578 30.172 -46.219 1 19.3 376 GLU B N 1
ATOM 6049 C CA . GLU B 1 376 ? 19.797 30.672 -46.844 1 19.3 376 GLU B CA 1
ATOM 6050 C C . GLU B 1 376 ? 20.047 32.125 -46.469 1 19.3 376 GLU B C 1
ATOM 6052 O O . GLU B 1 376 ? 19.094 32.875 -46.188 1 19.3 376 GLU B O 1
ATOM 6057 N N . GLN B 1 377 ? 21.391 32.562 -46.656 1 20.23 377 GLN B N 1
ATOM 6058 C CA . GLN B 1 377 ? 22.5 33.5 -46.594 1 20.23 377 GLN B CA 1
ATOM 6059 C C . GLN B 1 377 ? 22.359 34.594 -47.656 1 20.23 377 GLN B C 1
ATOM 6061 O O . GLN B 1 377 ? 23.297 35.344 -47.875 1 20.23 377 GLN B O 1
ATOM 6066 N N . ASN B 1 378 ? 21.281 35.281 -48.156 1 19.66 378 ASN B N 1
ATOM 6067 C CA . ASN B 1 378 ? 21.625 36.25 -49.188 1 19.66 378 ASN B CA 1
ATOM 6068 C C . ASN B 1 378 ? 22.562 37.344 -48.688 1 19.66 378 ASN B C 1
ATOM 6070 O O . ASN B 1 378 ? 22.188 38.125 -47.812 1 19.66 378 ASN B O 1
ATOM 6074 N N . VAL B 1 379 ? 23.953 37.219 -48.781 1 19.88 379 VAL B N 1
ATOM 6075 C CA . VAL B 1 379 ? 25.094 38.125 -48.812 1 19.88 379 VAL B CA 1
ATOM 6076 C C . VAL B 1 379 ? 25 39.031 -50.031 1 19.88 379 VAL B C 1
ATOM 6078 O O . VAL B 1 379 ? 25.906 39.844 -50.281 1 19.88 379 VAL B O 1
ATOM 6081 N N . GLN B 1 380 ? 24.062 39.031 -51 1 19.17 380 GLN B N 1
ATOM 6082 C CA . GLN B 1 380 ? 24.359 39.969 -52.062 1 19.17 380 GLN B CA 1
ATOM 6083 C C . GLN B 1 380 ? 24.203 41.406 -51.594 1 19.17 380 GLN B C 1
ATOM 6085 O O . GLN B 1 380 ? 25.047 42.25 -51.844 1 19.17 380 GLN B O 1
ATOM 6090 N N . GLN B 1 381 ? 23.312 42.344 -51.312 1 20.45 381 GLN B N 1
ATOM 6091 C CA . GLN B 1 381 ? 23.828 43.688 -51.469 1 20.45 381 GLN B CA 1
ATOM 6092 C C . GLN B 1 381 ? 24.703 44.094 -50.281 1 20.45 381 GLN B C 1
ATOM 6094 O O . GLN B 1 381 ? 24.406 43.719 -49.156 1 20.45 381 GLN B O 1
#

Sequence (762 aa):
MISAKKMEILLAVSKSVGIFHGHKVNGTCWRVGEDKIITAAHVVNDNIWNTMRNVEIENDLNNCYVDFNYIDKTKRPSKAESDLNVFKIEPQVMYKNEVLDVAVLKLKREKNKNFPPPLELFVSLDPEKDDDKVIYLIGHNRSDEKNFNFGIGLWTPTETKMKGMEKFCEEYGKPNGYIKLDRKDRLVIKCEFVSGASGCPGVVIYKDKAYVVLVYIRGFPDFYYSTQFPERKKEEFPKERLLQQGVNIGSVFKTMTENTMHLGLRNEIFPIEANLEQQASGQNPYAIGSASSFQNEKNLKGQETEKKSGKGTTCTEGHSETAIPDSAKYNRQPSYALAIDDREDIAFSHMKPPADNTDKTLQHGHSQNITVPRNEQNVQQMISAKKMEILLAVSKSVGIFHGHKVNGTCWRVGEDKIITAAHVVNDNIWNTMRNVEIENDLNNCYVDFNYIDKTKRPSKAESDLNVFKIEPQVMYKNEVLDVAVLKLKREKNKNFPPPLELFVSLDPEKDDDKVIYLIGHNRSDEKNFNFGIGLWTPTETKMKGMEKFCEEYGKPNGYIKLDRKDRLVIKCEFVSGASGCPGVVIYKDKAYVVLVYIRGFPDFYYSTQFPERKKEEFPKERLLQQGVNIGSVFKTMTENTMHLGLRNEIFPIEANLEQQASGQNPYAIGSASSFQNEKNLKGQETEKKSGKGTTCTEGHSETAIPDSAKYNRQPSYALAIDDREDIAFSHMKPPADNTDKTLQHGHSQNITVPRNEQNVQQ

Secondary structure (DSSP, 8-state):
-EEHHHHHHHHHHHTTEEEEE-SS-EEEEEEETTTEEEE-HHHHHHHHTTS-SHHHHHHHHHT-EEETT---GGG--TTGGG-TTEEEEEEEEEEEETTTTEEEEEEPP-TT-PPPPPP--B----TTT-TTPPEEEEE-GGG-S-EEEEEEPB----HHHHHHHHHHHHHHTS--TTTTTT-TTEEEE--S--TT-TTPEEEEEETTEEEEEEEEEEEESTTTTSTTS-HHHHHHS-GGG-EEEEEEHHHHHHHHHHSGGGHHHHHHH-HHHHHHHHHHHT--GGGS------------------------------------------------------------------------------------------S--/-EEHHHHHHHHHHHTTEEEEE-SS-EEEEEEETTTEEEE-HHHHHHHHTTS-SHHHHHHHHHT-EEETT---GGG--TTGGG-TTEEEEEEEEEEEETTTTEEEEEEPP-TT-PPPPPP--B----TTT-TTPPEEEEE-GGG-S-EEEEEEPB----HHHHHHHHHHHHHHTS--TTTTTT-TTEEEE--S--TT-TTPEEEEEETTEEEEEEEEEEEESTTTTSTTS-HHHHHHS-GGG-EEEEEEHHHHHHHHHHSGGGHHHHHHH-HHHHHHHHHHHT--GGGS---------------------------------------------------------------------------------------------

Nearest PDB structures (foldseek):
  3lt3-assembly3_A  TM=7.311E-01  e=9.904E-10  Mycobacterium tuberculosis H37Rv
  4qt8-assembly1_C  TM=6.770E-01  e=2.290E-07  Homo sapiens
  6gt6-assembly1_B  TM=6.784E-01  e=1.927E-06  Homo sapiens
  8y2u-assembly1_B  TM=5.654E-01  e=9.022E-05  Coxsackievirus B4
  3lt3-assembly3_A  TM=7.311E-01  e=1.777E-09  Mycobacterium tuberculosis H37Rv

Radius of gyration: 35.28 Å; Cα contacts (8 Å, |Δi|>4): 1207; chains: 2; bounding box: 111×94×104 Å

InterPro domains:
  IPR009003 Peptidase S1, PA clan [SSF50494] (17-201)

Solvent-accessible surface area (backbone atoms only — not comparable to full-atom values): 45030 Å² total; per-residue (Å²): 117,48,41,51,66,57,51,50,51,49,55,58,52,45,49,22,32,25,37,34,41,40,86,73,42,50,21,7,23,31,31,22,39,94,52,31,31,38,28,21,25,61,52,51,38,66,35,24,54,78,51,86,50,80,78,40,38,40,57,34,32,59,65,20,36,34,31,39,71,56,64,46,83,85,63,56,62,88,55,50,82,73,36,71,49,41,36,45,38,44,65,49,76,76,40,77,37,75,88,71,31,35,25,30,38,34,51,47,87,50,90,96,45,69,79,61,60,48,54,65,46,69,44,63,76,48,65,88,80,46,48,84,46,53,34,34,37,45,26,13,42,68,63,39,35,43,29,36,41,70,79,21,44,58,48,70,69,43,72,68,56,50,53,50,52,39,50,50,23,54,74,70,72,42,72,66,35,58,76,75,63,65,42,83,59,44,40,31,31,55,72,87,69,50,62,16,17,29,10,11,48,25,28,34,75,56,95,92,38,69,25,38,30,24,35,28,61,52,65,30,36,46,59,70,74,34,88,82,42,55,66,73,56,60,72,66,46,64,67,91,64,48,36,30,38,21,30,24,39,45,45,54,56,50,57,30,62,75,36,77,89,32,42,68,58,39,39,52,40,35,47,62,63,43,52,52,50,34,61,70,70,68,55,68,81,76,70,71,78,84,76,72,94,75,76,90,70,77,72,84,79,73,84,68,82,80,71,83,75,81,84,79,80,88,78,86,77,85,85,72,87,68,91,70,85,90,89,72,92,68,92,76,86,92,80,90,79,91,90,82,83,90,81,69,88,66,86,70,88,77,88,72,78,80,81,83,74,83,77,72,71,90,66,93,78,78,93,69,95,71,90,83,73,92,84,84,90,76,90,77,131,118,48,40,54,67,58,49,52,50,50,54,59,53,45,51,22,32,25,36,33,41,40,86,72,42,49,21,7,24,31,30,23,40,92,50,30,31,37,27,21,25,59,51,51,37,65,36,25,55,76,53,84,50,80,78,42,38,39,58,35,32,59,66,20,36,34,30,41,70,56,60,45,85,85,63,56,62,87,55,48,83,74,37,70,50,42,35,45,37,44,66,50,77,77,38,78,37,75,88,72,32,34,25,30,37,34,50,48,87,51,90,96,45,69,80,60,61,47,56,64,45,71,46,64,76,47,65,87,79,45,49,83,45,53,34,35,37,45,27,12,43,70,63,40,37,42,29,34,40,68,80,23,44,57,47,70,69,42,74,69,55,49,51,50,51,40,48,48,22,55,75,70,71,42,72,66,35,57,75,75,63,65,42,83,57,44,40,33,31,54,73,87,69,49,61,16,17,28,9,10,49,25,28,34,76,55,95,93,38,69,26,38,29,26,35,29,57,50,65,31,35,45,58,71,77,35,91,82,42,54,66,71,57,59,73,69,46,64,67,90,64,48,37,29,36,21,29,24,40,46,47,55,54,49,58,30,63,75,36,75,88,32,41,68,57,40,39,53,41,33,46,63,64,43,50,52,50,34,60,72,69,67,57,65,81,75,70,71,73,82,72,74,94,76,74,88,71,75,76,82,81,76,83,68,85,72,84,83,78,81,82,74,86,74,89,83,87,68,89,67,86,76,78,80,79,81,88,81,80,82,78,81,78,76,88,72,85,86,76,92,82,83,90,80,82,79,76,84,70,73,83,66,77,78,81,85,68,88,76,80,82,81,72,73,84,80,79,79,79,81,72,75,85,75,76,89,72,90,73,70,134

Foldseek 3Di:
DDDPLVVVQVVLQLLQKWWKDFPAAIAIWGAFFQFKIKFFQVRLCVQAPVPPDPVGLQVRLQVMKIASQAAFPVPDPPPLPPDLRMWGWGSDWLDDDVVQRMTMTGTDDDPPHDRRDHDAAADEDDCVVCQVFWKKWWFQAVVGGIDIWTRKGWDADDPVNQVVQQVVCVVVVHHRQCPCVNPRQKTKIQTDGAGRHGQIFMWTDDPSHTHTFWGWHHKPSPLLNDPPNDPVCNVVPDSVSIMTMTGGVVVVLVVLVVDPSNLVVSCRRHVPVNVVVCVVVVPDPPPPDPPDPDDDPDDDDDPPPDDDDDDDDDDDDDDDPDPPDDDDPDDDDDDDDDDDDDDDDCVPDDPDPDDPPDPDDDDPDDDDDDDDDDDDDDPPD/DDDPLVVVQVVLQLLQKWWKDAPAAIAIWGAFFQFKIKFFQVRLCVRAVVPPDPVGLQVRLQVMKIASQAAFPVPDPPPLVPDLRIWGWGSDWLDDDNVQRMTMTGTDDDPPHDRRDHDAAADEDDCVVCQVFWKKWWFQAVVGGIDIWTRKGWDADDPVNQVVQQVVCVVVVHGRQCPCVNPRQKTKIQTDGAGRHGQIFMWTDDPSHTHTFWGWHHKPSPLLNDPPNDPVCNVVPDSVSIMTMTGGVVVVLVVLVVDPSNLVVSCRRHVPVNVVVCVVVVPDPPPPDPPDPDDDPPDPDDDPDDDDDDDDDDDDDDDDPDPDDDDDDDDPDDPPDDDDDDDDDPPPPDPPDPDPPDPDDPDDPDPDDPPPPPDDDPPDD